Protein AF-0000000082275423 (afdb_homodimer)

pLDDT: mean 70.11, std 35.31, range [15.32, 98.94]

Solvent-accessible surface area (backbone atoms only — not comparable to full-atom values): 34880 Å² total; per-residue (Å²): 135,87,84,84,82,78,81,80,81,82,81,81,79,81,79,79,80,79,76,79,82,77,81,76,78,78,78,80,76,75,81,76,80,74,83,80,77,85,82,81,84,89,86,80,87,74,84,76,83,72,90,81,76,89,86,71,91,66,80,87,85,76,80,90,82,90,69,89,69,86,73,75,82,73,80,74,75,76,73,77,68,77,71,70,70,69,68,74,69,68,68,71,66,68,68,66,73,69,66,67,64,75,42,80,74,48,75,45,77,79,42,84,57,72,41,27,32,34,38,35,31,31,35,40,70,88,64,49,75,45,81,40,68,25,40,42,53,69,72,51,70,26,34,29,34,37,45,39,33,34,76,90,79,56,23,25,51,34,27,34,31,69,21,74,43,74,69,42,75,28,39,40,47,32,55,46,65,35,44,78,93,37,74,85,37,60,65,60,34,36,50,52,28,30,20,38,56,61,30,29,40,80,51,50,79,40,75,66,43,80,36,64,20,36,49,38,60,38,28,58,40,29,34,44,41,33,34,30,41,48,51,40,80,39,91,79,49,55,76,70,56,90,87,59,54,74,43,70,40,70,74,40,40,67,69,57,51,53,50,34,43,28,54,28,39,20,29,42,55,37,40,33,48,49,53,52,42,51,53,50,32,37,75,70,68,74,37,132,134,86,84,82,81,79,83,81,82,80,81,81,79,80,79,79,79,79,76,80,80,74,81,72,82,77,75,81,71,84,76,82,76,77,82,82,77,88,72,85,82,82,77,77,80,75,78,75,80,71,87,70,75,79,80,71,88,74,70,87,76,78,82,71,83,83,67,84,68,84,74,76,82,74,77,76,75,76,73,79,70,76,76,70,72,72,70,76,71,69,69,72,66,69,70,66,72,70,67,66,63,75,41,78,76,47,76,46,76,79,44,82,59,73,41,26,32,35,38,36,32,32,36,40,69,88,65,49,74,45,82,41,68,24,40,43,53,70,72,51,70,26,35,30,35,38,45,39,33,32,76,90,77,57,24,25,52,34,27,34,31,69,22,74,42,74,68,41,75,29,39,39,47,33,54,45,65,36,46,78,93,36,75,84,37,60,65,59,36,34,51,51,29,31,19,38,56,60,31,29,40,80,51,50,78,40,76,65,43,82,35,63,19,35,50,37,57,38,28,57,40,29,35,43,42,34,34,30,42,50,50,41,79,38,93,79,50,56,77,68,58,89,87,60,55,76,42,70,41,69,75,40,38,67,71,57,51,54,48,35,44,28,54,28,39,22,30,42,56,39,41,32,48,49,53,53,43,51,54,50,32,37,76,71,66,75,38,133

Structure (mmCIF, N/CA/C/O backbone):
data_AF-0000000082275423-model_v1
#
loop_
_entity.id
_entity.type
_entity.pdbx_description
1 polymer 'Nudix hydrolase domain-containing protein'
#
loop_
_atom_site.group_PDB
_atom_site.id
_atom_site.type_symbol
_atom_site.label_atom_id
_atom_site.label_alt_id
_atom_site.label_comp_id
_atom_site.label_asym_id
_atom_site.label_entity_id
_atom_site.label_seq_id
_atom_site.pdbx_PDB_ins_code
_atom_site.Cartn_x
_atom_site.Cartn_y
_atom_site.Cartn_z
_atom_site.occupancy
_atom_site.B_iso_or_equiv
_atom_site.auth_seq_id
_atom_site.auth_comp_id
_atom_site.auth_asym_id
_atom_site.auth_atom_id
_atom_site.pdbx_PDB_model_num
ATOM 1 N N . MET A 1 1 ? 7.969 76.375 -26.141 1 21.28 1 MET A N 1
ATOM 2 C CA . MET A 1 1 ? 9.32 76.188 -25.625 1 21.28 1 MET A CA 1
ATOM 3 C C . MET A 1 1 ? 9.328 75.125 -24.516 1 21.28 1 MET A C 1
ATOM 5 O O . MET A 1 1 ? 10.305 75 -23.781 1 21.28 1 MET A O 1
ATOM 9 N N . ALA A 1 2 ? 8.164 74.562 -24.125 1 25.41 2 ALA A N 1
ATOM 10 C CA . ALA A 1 2 ? 7.922 73.938 -22.828 1 25.41 2 ALA A CA 1
ATOM 11 C C . ALA A 1 2 ? 8.797 72.688 -22.656 1 25.41 2 ALA A C 1
ATOM 13 O O . ALA A 1 2 ? 9.047 71.938 -23.609 1 25.41 2 ALA A O 1
ATOM 14 N N . ARG A 1 3 ? 9.414 72.375 -21.406 1 22.94 3 ARG A N 1
ATOM 15 C CA . ARG A 1 3 ? 10.523 71.812 -20.672 1 22.94 3 ARG A CA 1
ATOM 16 C C . ARG A 1 3 ? 10.312 70.25 -20.5 1 22.94 3 ARG A C 1
ATOM 18 O O . ARG A 1 3 ? 9.328 69.875 -19.906 1 22.94 3 ARG A O 1
ATOM 25 N N . ASN A 1 4 ? 10.68 69.375 -21.438 1 23.02 4 ASN A N 1
ATOM 26 C CA . ASN A 1 4 ? 10.82 67.938 -21.656 1 23.02 4 ASN A CA 1
ATOM 27 C C . ASN A 1 4 ? 11.617 67.25 -20.531 1 23.02 4 ASN A C 1
ATOM 29 O O . ASN A 1 4 ? 12.852 67.312 -20.531 1 23.02 4 ASN A O 1
ATOM 33 N N . SER A 1 5 ? 11.148 67.438 -19.188 1 21.98 5 SER A N 1
ATOM 34 C CA . SER A 1 5 ? 11.859 67 -17.984 1 21.98 5 SER A CA 1
ATOM 35 C C . SER A 1 5 ? 12.148 65.5 -18 1 21.98 5 SER A C 1
ATOM 37 O O . SER A 1 5 ? 11.227 64.688 -18.078 1 21.98 5 SER A O 1
ATOM 39 N N . LEU A 1 6 ? 13.297 65 -18.562 1 24.16 6 LEU A N 1
ATOM 40 C CA . LEU A 1 6 ? 13.992 63.719 -18.781 1 24.16 6 LEU A CA 1
ATOM 41 C C . LEU A 1 6 ? 14.258 63 -17.453 1 24.16 6 LEU A C 1
ATOM 43 O O . LEU A 1 6 ? 15.047 63.469 -16.625 1 24.16 6 LEU A O 1
ATOM 47 N N . LEU A 1 7 ? 13.234 62.5 -16.672 1 23.55 7 LEU A N 1
ATOM 48 C CA . LEU A 1 7 ? 13.398 61.906 -15.336 1 23.55 7 LEU A CA 1
ATOM 49 C C . LEU A 1 7 ? 14.352 60.719 -15.383 1 23.55 7 LEU A C 1
ATOM 51 O O . LEU A 1 7 ? 14.133 59.781 -16.141 1 23.55 7 LEU A O 1
ATOM 55 N N . THR A 1 8 ? 15.711 60.875 -15.039 1 22.3 8 THR A N 1
ATOM 56 C CA . THR A 1 8 ? 16.922 60.062 -14.961 1 22.3 8 THR A CA 1
ATOM 57 C C . THR A 1 8 ? 16.766 58.938 -13.961 1 22.3 8 THR A C 1
ATOM 59 O O . THR A 1 8 ? 16.594 59.156 -12.766 1 22.3 8 THR A O 1
ATOM 62 N N . SER A 1 9 ? 15.945 57.844 -14.172 1 22.34 9 SER A N 1
ATOM 63 C CA . SER A 1 9 ? 15.672 56.719 -13.258 1 22.34 9 SER A CA 1
ATOM 64 C C . SER A 1 9 ? 16.953 56 -12.859 1 22.34 9 SER A C 1
ATOM 66 O O . SER A 1 9 ? 17.719 55.562 -13.719 1 22.34 9 SER A O 1
ATOM 68 N N . VAL A 1 10 ? 17.672 56.312 -11.656 1 21.12 10 VAL A N 1
ATOM 69 C CA . VAL A 1 10 ? 18.922 55.906 -11.016 1 21.12 10 VAL A CA 1
ATOM 70 C C . VAL A 1 10 ? 18.875 54.406 -10.711 1 21.12 10 VAL A C 1
ATOM 72 O O . VAL A 1 10 ? 18.016 53.938 -9.961 1 21.12 10 VAL A O 1
ATOM 75 N N . VAL A 1 11 ? 19.344 53.438 -11.57 1 22.75 11 VAL A N 1
ATOM 76 C CA . VAL A 1 11 ? 19.531 52 -11.531 1 22.75 11 VAL A CA 1
ATOM 77 C C . VAL A 1 11 ? 20.531 51.625 -10.445 1 22.75 11 VAL A C 1
ATOM 79 O O . VAL A 1 11 ? 21.719 51.875 -10.578 1 22.75 11 VAL A O 1
ATOM 82 N N . VAL A 1 12 ? 20.281 51.812 -9.062 1 19.97 12 VAL A N 1
ATOM 83 C CA . VAL A 1 12 ? 21.281 51.594 -8.023 1 19.97 12 VAL A CA 1
ATOM 84 C C . VAL A 1 12 ? 21.719 50.125 -8.023 1 19.97 12 VAL A C 1
ATOM 86 O O . VAL A 1 12 ? 20.891 49.25 -7.863 1 19.97 12 VAL A O 1
ATOM 89 N N . CYS A 1 13 ? 22.828 49.719 -8.68 1 20.42 13 CYS A N 1
ATOM 90 C CA . CYS A 1 13 ? 23.578 48.469 -8.836 1 20.42 13 CYS A CA 1
ATOM 91 C C . CYS A 1 13 ? 24.094 47.969 -7.484 1 20.42 13 CYS A C 1
ATOM 93 O O . CYS A 1 13 ? 25.016 48.562 -6.918 1 20.42 13 CYS A O 1
ATOM 95 N N . LEU A 1 14 ? 23.234 47.625 -6.434 1 20.11 14 LEU A N 1
ATOM 96 C CA . LEU A 1 14 ? 23.734 47.312 -5.105 1 20.11 14 LEU A CA 1
ATOM 97 C C . LEU A 1 14 ? 24.719 46.125 -5.176 1 20.11 14 LEU A C 1
ATOM 99 O O . LEU A 1 14 ? 24.359 45.062 -5.672 1 20.11 14 LEU A O 1
ATOM 103 N N . THR A 1 15 ? 26.094 46.344 -5.152 1 21.11 15 THR A N 1
ATOM 104 C CA . THR A 1 15 ? 27.312 45.531 -5.16 1 21.11 15 THR A CA 1
ATOM 105 C C . THR A 1 15 ? 27.344 44.594 -3.951 1 21.11 15 THR A C 1
ATOM 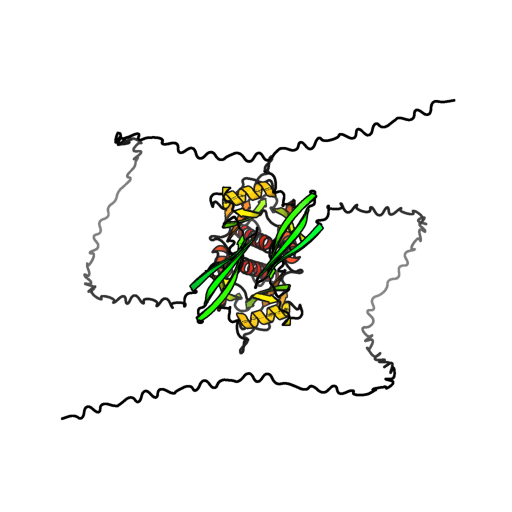107 O O . THR A 1 15 ? 27.484 45.062 -2.814 1 21.11 15 THR A O 1
ATOM 110 N N . VAL A 1 16 ? 26.438 43.594 -3.738 1 21.02 16 VAL A N 1
ATOM 111 C CA . VAL A 1 16 ? 26.453 42.781 -2.531 1 21.02 16 VAL A CA 1
ATOM 112 C C . VAL A 1 16 ? 27.812 42.094 -2.391 1 21.02 16 VAL A C 1
ATOM 114 O O . VAL A 1 16 ? 28.25 41.375 -3.289 1 21.02 16 VAL A O 1
ATOM 117 N N . LEU A 1 17 ? 28.719 42.594 -1.496 1 20.45 17 LEU A N 1
ATOM 118 C CA . LEU A 1 17 ? 30.078 42.188 -1.12 1 20.45 17 LEU A CA 1
ATOM 119 C C . LEU A 1 17 ? 30.109 40.75 -0.629 1 20.45 17 LEU A C 1
ATOM 121 O O . LEU A 1 17 ? 29.406 40.406 0.313 1 20.45 17 LEU A O 1
ATOM 125 N N . ILE A 1 18 ? 30.391 39.719 -1.414 1 22.02 18 ILE A N 1
ATOM 126 C CA . ILE A 1 18 ? 30.594 38.312 -1.221 1 22.02 18 ILE A CA 1
ATOM 127 C C . ILE A 1 18 ? 31.766 38.062 -0.282 1 22.02 18 ILE A C 1
ATOM 129 O O . ILE A 1 18 ? 32.906 38.344 -0.629 1 22.02 18 ILE A O 1
ATOM 133 N N . LEU A 1 19 ? 31.625 38.438 1.08 1 21.16 19 LEU A N 1
ATOM 134 C CA . LEU A 1 19 ? 32.781 38.281 1.955 1 21.16 19 LEU A CA 1
ATOM 135 C C . LEU A 1 19 ? 33.281 36.844 1.938 1 21.16 19 LEU A C 1
ATOM 137 O O . LEU A 1 19 ? 32.5 35.906 1.903 1 21.16 19 LEU A O 1
ATOM 141 N N . PRO A 1 20 ? 34.594 36.594 1.748 1 22.42 20 PRO A N 1
ATOM 142 C CA . PRO A 1 20 ? 35.438 35.406 1.548 1 22.42 20 PRO A CA 1
ATOM 143 C C . PRO A 1 20 ? 35.562 34.562 2.814 1 22.42 20 PRO A C 1
ATOM 145 O O . PRO A 1 20 ? 36.156 35.031 3.805 1 22.42 20 PRO A O 1
ATOM 148 N N . VAL A 1 21 ? 34.5 34.25 3.537 1 20.42 21 VAL A N 1
ATOM 149 C CA . VAL A 1 21 ? 34.75 33.75 4.883 1 20.42 21 VAL A CA 1
ATOM 150 C C . VAL A 1 21 ? 35.719 32.562 4.824 1 20.42 21 VAL A C 1
ATOM 152 O O . VAL A 1 21 ? 35.469 31.578 4.141 1 20.42 21 VAL A O 1
ATOM 155 N N . CYS A 1 22 ? 37 32.75 5.195 1 18.89 22 CYS A N 1
ATOM 156 C CA . CYS A 1 22 ? 38.219 31.984 5.32 1 18.89 22 CYS A CA 1
ATOM 157 C C . CYS A 1 22 ? 38.031 30.781 6.227 1 18.89 22 CYS A C 1
ATOM 159 O O . CYS A 1 22 ? 37.438 30.891 7.301 1 18.89 22 CYS A O 1
ATOM 161 N N . CYS A 1 23 ? 38.031 29.516 5.727 1 19.5 23 CYS A N 1
ATOM 162 C CA . CYS A 1 23 ? 37.938 28.125 6.176 1 19.5 23 CYS A CA 1
ATOM 163 C C . CYS A 1 23 ? 39 27.828 7.238 1 19.5 23 CYS A C 1
ATOM 165 O O . CYS A 1 23 ? 40.062 27.281 6.934 1 19.5 23 CYS A O 1
ATOM 167 N N . GLY A 1 24 ? 39.156 28.766 8.234 1 18.97 24 GLY A N 1
ATOM 168 C CA . GLY A 1 24 ? 40.312 28.5 9.094 1 18.97 24 GLY A CA 1
ATOM 169 C C . GLY A 1 24 ? 40.25 27.125 9.75 1 18.97 24 GLY A C 1
ATOM 170 O O . GLY A 1 24 ? 39.188 26.703 10.203 1 18.97 24 GLY A O 1
ATOM 171 N N . ILE A 1 25 ? 41.094 26.172 9.406 1 20.3 25 ILE A N 1
ATOM 172 C CA . ILE A 1 25 ? 41.5 24.812 9.734 1 20.3 25 ILE A CA 1
ATOM 173 C C . ILE A 1 25 ? 41.875 24.719 11.219 1 20.3 25 ILE A C 1
ATOM 175 O O . ILE A 1 25 ? 42.875 25.281 11.648 1 20.3 25 ILE A O 1
ATOM 179 N N . ARG A 1 26 ? 40.844 25.016 12.125 1 18.38 26 ARG A N 1
ATOM 180 C CA . ARG A 1 26 ? 41.281 25.078 13.523 1 18.38 26 ARG A CA 1
ATOM 181 C C . ARG A 1 26 ? 41.938 23.766 13.945 1 18.38 26 ARG A C 1
ATOM 183 O O . ARG A 1 26 ? 41.469 22.688 13.578 1 18.38 26 ARG A O 1
ATOM 190 N N . ARG A 1 27 ? 43.156 23.859 14.469 1 19.16 27 ARG A N 1
ATOM 191 C CA . ARG A 1 27 ? 44.188 23.031 15.07 1 19.16 27 ARG A CA 1
ATOM 192 C C . ARG A 1 27 ? 43.688 22.344 16.344 1 19.16 27 ARG A C 1
ATOM 194 O O . ARG A 1 27 ? 43.219 23.016 17.266 1 19.16 27 ARG A O 1
ATOM 201 N N . HIS A 1 28 ? 43.062 21.172 16.203 1 19.03 28 HIS A N 1
ATOM 202 C CA . HIS A 1 28 ? 42.531 20.281 17.219 1 19.03 28 HIS A CA 1
ATOM 203 C C . HIS A 1 28 ? 43.562 19.969 18.281 1 19.03 28 HIS A C 1
ATOM 205 O O . HIS A 1 28 ? 44.531 19.234 18.031 1 19.03 28 HIS A O 1
ATOM 211 N N . HIS A 1 29 ? 43.875 20.984 19.078 1 18.41 29 HIS A N 1
ATOM 212 C CA . HIS A 1 29 ? 44.875 20.703 20.109 1 18.41 29 HIS A CA 1
ATOM 213 C C . HIS A 1 29 ? 44.375 19.594 21.047 1 18.41 29 HIS A C 1
ATOM 215 O O . HIS A 1 29 ? 43.188 19.516 21.359 1 18.41 29 HIS A O 1
ATOM 221 N N . ASP A 1 30 ? 45.156 18.516 21.281 1 18.94 30 ASP A N 1
ATOM 222 C CA . ASP A 1 30 ? 45.281 17.203 21.906 1 18.94 30 ASP A CA 1
ATOM 223 C C . ASP A 1 30 ? 45.188 17.297 23.422 1 18.94 30 ASP A C 1
ATOM 225 O O . ASP A 1 30 ? 45.312 16.297 24.125 1 18.94 30 ASP A O 1
ATOM 229 N N . GLU A 1 31 ? 44.781 18.438 24.016 1 17.88 31 GLU A N 1
ATOM 230 C CA . GLU A 1 31 ? 45.375 18.453 25.359 1 17.88 31 GLU A CA 1
ATOM 231 C C . GLU A 1 31 ? 44.781 17.344 26.219 1 17.88 31 GLU A C 1
ATOM 233 O O . GLU A 1 31 ? 43.562 17.125 26.203 1 17.88 31 GLU A O 1
ATOM 238 N N . ARG A 1 32 ? 45.656 16.438 26.844 1 19.12 32 ARG A N 1
ATOM 239 C CA . ARG A 1 32 ? 45.75 15.258 27.703 1 19.12 32 ARG A CA 1
ATOM 240 C C . ARG A 1 32 ? 45.219 15.562 29.094 1 19.12 32 ARG A C 1
ATOM 242 O O . ARG A 1 32 ? 45.969 15.859 30.016 1 19.12 32 ARG A O 1
ATOM 249 N N . LYS A 1 33 ? 44.156 16.391 29.234 1 16.95 33 LYS A N 1
ATOM 250 C CA . LYS A 1 33 ? 44.125 16.766 30.641 1 16.95 33 LYS A CA 1
ATOM 251 C C . LYS A 1 33 ? 43.875 15.555 31.531 1 16.95 33 LYS A C 1
ATOM 253 O O . LYS A 1 33 ? 43.031 14.711 31.234 1 16.95 33 LYS A O 1
ATOM 258 N N . GLN A 1 34 ? 44.688 15.344 32.531 1 18.05 34 GLN A N 1
ATOM 259 C CA . GLN A 1 34 ? 45.062 14.414 33.594 1 18.05 34 GLN A CA 1
ATOM 260 C C . GLN A 1 34 ? 44 14.383 34.688 1 18.05 34 GLN A C 1
ATOM 262 O O . GLN A 1 34 ? 44.312 14.453 35.875 1 18.05 34 GLN A O 1
ATOM 267 N N . LEU A 1 35 ? 42.781 14.906 34.5 1 17.73 35 LEU A N 1
ATOM 268 C CA . LEU A 1 35 ? 42.219 15.195 35.812 1 17.73 35 LEU A CA 1
ATOM 269 C C . LEU A 1 35 ? 42.125 13.914 36.625 1 17.73 35 LEU A C 1
ATOM 271 O O . LEU A 1 35 ? 41.719 12.867 36.125 1 17.73 35 LEU A O 1
ATOM 275 N N . SER A 1 36 ? 42.469 14.086 37.938 1 17.73 36 SER A N 1
ATOM 276 C CA . SER A 1 36 ? 42.781 13.352 39.156 1 17.73 36 SER A CA 1
ATOM 277 C C . SER A 1 36 ? 41.531 12.648 39.688 1 17.73 36 SER A C 1
ATOM 279 O O . SER A 1 36 ? 40.406 12.953 39.312 1 17.73 36 SER A O 1
ATOM 281 N N . GLY A 1 37 ? 41.594 12.148 41 1 18.27 37 GLY A N 1
ATOM 282 C CA . GLY A 1 37 ? 41.406 10.961 41.812 1 18.27 37 GLY A CA 1
ATOM 283 C C . GLY A 1 37 ? 40.094 10.961 42.562 1 18.27 37 GLY A C 1
ATOM 284 O O . GLY A 1 37 ? 39.812 10.031 43.312 1 18.27 37 GLY A O 1
ATOM 285 N N . VAL A 1 38 ? 39.219 12.07 42.5 1 18.17 38 VAL A N 1
ATOM 286 C CA . VAL A 1 38 ? 38.625 12.211 43.812 1 18.17 38 VAL A CA 1
ATOM 287 C C . VAL A 1 38 ? 37.75 11 44.125 1 18.17 38 VAL A C 1
ATOM 289 O O . VAL A 1 38 ? 37.031 10.516 43.25 1 18.17 38 VAL A O 1
ATOM 292 N N . ASP A 1 39 ? 37.719 10.57 45.438 1 17.8 39 ASP A N 1
ATOM 293 C CA . ASP A 1 39 ? 37.469 9.469 46.344 1 17.8 39 ASP A CA 1
ATOM 294 C C . ASP A 1 39 ? 35.969 9.242 46.531 1 17.8 39 ASP A C 1
ATOM 296 O O . ASP A 1 39 ? 35.156 10.086 46.125 1 17.8 39 ASP A O 1
ATOM 300 N N . ASP A 1 40 ? 35.438 9.117 47.781 1 18.7 40 ASP A N 1
ATOM 301 C CA . ASP A 1 40 ? 34.969 7.938 48.531 1 18.7 40 ASP A CA 1
ATOM 302 C C . ASP A 1 40 ? 33.469 7.949 48.656 1 18.7 40 ASP A C 1
ATOM 304 O O . ASP A 1 40 ? 32.781 6.957 48.375 1 18.7 40 ASP A O 1
ATOM 308 N N . PRO A 1 41 ? 32.719 9.031 49.344 1 17.22 41 PRO A N 1
ATOM 309 C CA . PRO A 1 41 ? 32.188 8.539 50.594 1 17.22 41 PRO A CA 1
ATOM 310 C C . PRO A 1 41 ? 30.797 7.938 50.469 1 17.22 41 PRO A C 1
ATOM 312 O O . PRO A 1 41 ? 30.219 7.961 49.375 1 17.22 41 PRO A O 1
ATOM 315 N N . LEU A 1 42 ? 29.609 8.648 51.094 1 17.33 42 LEU A N 1
ATOM 316 C CA . LEU A 1 42 ? 28.859 8.258 52.281 1 17.33 42 LEU A CA 1
ATOM 317 C C . LEU A 1 42 ? 27.547 7.602 51.906 1 17.33 42 LEU A C 1
ATOM 319 O O . LEU A 1 42 ? 27.125 7.645 50.75 1 17.33 42 LEU A O 1
ATOM 323 N N . GLY A 1 43 ? 26.266 8.016 52.625 1 17.7 43 GLY A N 1
ATOM 324 C CA . GLY A 1 43 ? 25.359 7.492 53.625 1 17.7 43 GLY A CA 1
ATOM 325 C C . GLY A 1 43 ? 24.031 7.035 53.062 1 17.7 43 GLY A C 1
ATOM 326 O O . GLY A 1 43 ? 23.641 7.438 51.969 1 17.7 43 GLY A O 1
ATOM 327 N N . HIS A 1 44 ? 23.25 5.988 53.594 1 18.61 44 HIS A N 1
ATOM 328 C CA . HIS A 1 44 ? 22.266 4.926 53.531 1 18.61 44 HIS A CA 1
ATOM 329 C C . HIS A 1 44 ? 20.844 5.492 53.594 1 18.61 44 HIS A C 1
ATOM 331 O O . HIS A 1 44 ? 19.875 4.742 53.531 1 18.61 44 HIS A O 1
ATOM 337 N N . ASN A 1 45 ? 20.406 6.742 53.438 1 16.44 45 ASN A N 1
ATOM 338 C CA . ASN A 1 45 ? 19.234 6.988 54.25 1 16.44 45 ASN A CA 1
ATOM 339 C C . ASN A 1 45 ? 18 6.297 53.688 1 16.44 45 ASN A C 1
ATOM 341 O O . ASN A 1 45 ? 17.703 6.43 52.5 1 16.44 45 ASN A O 1
ATOM 345 N N . ARG A 1 46 ? 17.344 5.25 54.438 1 18.67 46 ARG A N 1
ATOM 346 C CA . ARG A 1 46 ? 16.234 4.316 54.344 1 18.67 46 ARG A CA 1
ATOM 347 C C . ARG A 1 46 ? 14.898 5.062 54.344 1 18.67 46 ARG A C 1
ATOM 349 O O . ARG A 1 46 ? 14.18 5.055 55.344 1 18.67 46 ARG A O 1
ATOM 356 N N . LEU A 1 47 ? 14.633 6.152 53.688 1 16.86 47 LEU A N 1
ATOM 357 C CA . LEU A 1 47 ? 13.438 6.773 54.25 1 16.86 47 LEU A CA 1
ATOM 358 C C . LEU A 1 47 ? 12.211 5.883 54.062 1 16.86 47 LEU A C 1
ATOM 360 O O . LEU A 1 47 ? 11.914 5.477 52.938 1 16.86 47 LEU A O 1
ATOM 364 N N . VAL A 1 48 ? 11.633 5.242 55.188 1 18.56 48 VAL A N 1
ATOM 365 C CA . VAL A 1 48 ? 10.508 4.41 55.594 1 18.56 48 VAL A CA 1
ATOM 366 C C . VAL A 1 48 ? 9.203 5.176 55.406 1 18.56 48 VAL A C 1
ATOM 368 O O . VAL A 1 48 ? 8.93 6.156 56.094 1 18.56 48 VAL A O 1
ATOM 371 N N . ILE A 1 49 ? 8.805 5.609 54.25 1 17.38 49 ILE A N 1
ATOM 372 C CA . ILE A 1 49 ? 7.621 6.453 54.406 1 17.38 49 ILE A CA 1
ATOM 373 C C . ILE A 1 49 ? 6.43 5.605 54.844 1 17.38 49 ILE A C 1
ATOM 375 O O . ILE A 1 49 ? 6.047 4.66 54.156 1 17.38 49 ILE A O 1
ATOM 379 N N . ASN A 1 50 ? 5.953 5.707 56.156 1 16.77 50 ASN A N 1
ATOM 380 C CA . ASN A 1 50 ? 4.922 5.148 57 1 16.77 50 ASN A CA 1
ATOM 381 C C . ASN A 1 50 ? 3.523 5.562 56.562 1 16.77 50 ASN A C 1
ATOM 383 O O . ASN A 1 50 ? 2.525 5.168 57.156 1 16.77 50 ASN A O 1
ATOM 387 N N . ASP A 1 51 ? 3.193 6.48 55.688 1 17.27 51 ASP A N 1
ATOM 388 C CA . ASP A 1 51 ? 2.041 7.234 56.156 1 17.27 51 ASP A CA 1
ATOM 389 C C . ASP A 1 51 ? 0.774 6.379 56.125 1 17.27 51 ASP A C 1
ATOM 391 O O . ASP A 1 51 ? 0.558 5.613 55.188 1 17.27 51 ASP A O 1
ATOM 395 N N . SER A 1 52 ? -0.143 6.516 57.219 1 16.91 52 SER A N 1
ATOM 396 C CA . SER A 1 52 ? -1.219 5.992 58.062 1 16.91 52 SER A CA 1
ATOM 397 C C . SER A 1 52 ? -2.551 6.008 57.312 1 16.91 52 SER A C 1
ATOM 399 O O . SER A 1 52 ? -3.275 5.008 57.312 1 16.91 52 SER A O 1
ATOM 401 N N . SER A 1 53 ? -3.309 7.184 57.062 1 16.8 53 SER A N 1
ATOM 402 C CA . SER A 1 53 ? -4.512 7.43 57.844 1 16.8 53 SER A CA 1
ATOM 403 C C . SER A 1 53 ? -5.758 6.918 57.125 1 16.8 53 SER A C 1
ATOM 405 O O . SER A 1 53 ? -6.789 6.676 57.75 1 16.8 53 SER A O 1
ATOM 407 N N . LEU A 1 54 ? -6.121 7.055 55.781 1 19.12 54 LEU A N 1
ATOM 408 C CA . LEU A 1 54 ? -7.465 7.621 55.719 1 19.12 54 LEU A CA 1
ATOM 409 C C . LEU A 1 54 ? -8.516 6.566 56.062 1 19.12 54 LEU A C 1
ATOM 411 O O . LEU A 1 54 ? -8.383 5.406 55.656 1 19.12 54 LEU A O 1
ATOM 415 N N . PRO A 1 55 ? -9.805 7 56.594 1 17.34 55 PRO A N 1
ATOM 416 C CA . PRO A 1 55 ? -10.867 6.488 57.469 1 17.34 55 PRO A CA 1
ATOM 417 C C . PRO A 1 55 ? -11.773 5.477 56.781 1 17.34 55 PRO A C 1
ATOM 419 O O . PRO A 1 55 ? -11.828 5.441 55.562 1 17.34 55 PRO A O 1
ATOM 422 N N . PHE A 1 56 ? -12.664 4.77 57.656 1 17.39 56 PHE A N 1
ATOM 423 C CA . PHE A 1 56 ? -13.383 3.562 58.031 1 17.39 56 PHE A CA 1
ATOM 424 C C . PHE A 1 56 ? -14.797 3.564 57.469 1 17.39 56 PHE A C 1
ATOM 426 O O . PHE A 1 56 ? -15.539 2.594 57.625 1 17.39 56 PHE A O 1
ATOM 433 N N . ILE A 1 57 ? -15.266 4.301 56.406 1 17.06 57 ILE A N 1
ATOM 434 C CA . ILE A 1 57 ? -16.688 4.48 56.656 1 17.06 57 ILE A CA 1
ATOM 435 C C . ILE A 1 57 ? -17.422 3.156 56.469 1 17.06 57 ILE A C 1
ATOM 437 O O . ILE A 1 57 ? -17.469 2.633 55.344 1 17.06 57 ILE A O 1
ATOM 441 N N . LEU A 1 58 ? -17.656 2.354 57.531 1 15.87 58 LEU A N 1
ATOM 442 C CA . LEU A 1 58 ? -18.188 1.015 57.781 1 15.87 58 LEU A CA 1
ATOM 443 C C . LEU A 1 58 ? -19.688 0.967 57.562 1 15.87 58 LEU A C 1
ATOM 445 O O . LEU A 1 58 ? -20.312 -0.075 57.75 1 15.87 58 LEU A O 1
ATOM 449 N N . SER A 1 59 ? -20.406 2.035 57.219 1 15.32 59 SER A N 1
ATOM 450 C CA . SER A 1 59 ? -21.594 1.86 58.062 1 15.32 59 SER A CA 1
ATOM 451 C C . SER A 1 59 ? -22.266 0.517 57.781 1 15.32 59 SER A C 1
ATOM 453 O O . SER A 1 59 ? -21.969 -0.141 56.781 1 15.32 59 SER A O 1
ATOM 455 N N . LYS A 1 60 ? -23.766 0.583 57.781 1 15.84 60 LYS A N 1
ATOM 456 C CA . LYS A 1 60 ? -24.766 0.111 58.75 1 15.84 60 LYS A CA 1
ATOM 457 C C . LYS A 1 60 ? -25.312 -1.253 58.344 1 15.84 60 LYS A C 1
ATOM 459 O O . LYS A 1 60 ? -25.203 -1.654 57.188 1 15.84 60 LYS A O 1
ATOM 464 N N . LEU A 1 61 ? -26.719 -1.368 58.156 1 15.91 61 LEU A N 1
ATOM 465 C CA . LEU A 1 61 ? -27.703 -2.096 58.969 1 15.91 61 LEU A CA 1
ATOM 466 C C . LEU A 1 61 ? -27.984 -3.463 58.375 1 15.91 61 LEU A C 1
ATOM 468 O O . LEU A 1 61 ? -28.156 -3.584 57.156 1 15.91 61 LEU A O 1
ATOM 472 N N . ARG A 1 62 ? -28.172 -4.512 59.188 1 16.2 62 ARG A N 1
ATOM 473 C CA . ARG A 1 62 ? -28.203 -5.957 59.406 1 16.2 62 ARG A CA 1
ATOM 474 C C . ARG A 1 62 ? -29.547 -6.539 58.969 1 16.2 62 ARG A C 1
ATOM 476 O O . ARG A 1 62 ? -29.812 -7.719 59.219 1 16.2 62 ARG A O 1
ATOM 483 N N . ALA A 1 63 ? -30.469 -5.914 58.25 1 15.92 63 ALA A N 1
ATOM 484 C CA . ALA A 1 63 ? -31.688 -6.418 58.875 1 15.92 63 ALA A CA 1
ATOM 485 C C . ALA A 1 63 ? -31.719 -7.945 58.844 1 15.92 63 ALA A C 1
ATOM 487 O O . ALA A 1 63 ? -31.031 -8.578 58.062 1 15.92 63 ALA A O 1
ATOM 488 N N . GLY A 1 64 ? -33.031 -8.539 58.938 1 16.64 64 GLY A N 1
ATOM 489 C CA . GLY A 1 64 ? -33.688 -9.508 59.781 1 16.64 64 GLY A CA 1
ATOM 490 C C . GLY A 1 64 ? -33.469 -10.945 59.344 1 16.64 64 GLY A C 1
ATOM 491 O O . GLY A 1 64 ? -32.938 -11.195 58.281 1 16.64 64 GLY A O 1
ATOM 492 N N . GLY A 1 65 ? -34.406 -11.891 59.812 1 16.31 65 GLY A N 1
ATOM 493 C CA . GLY A 1 65 ? -34.438 -13.078 60.625 1 16.31 65 GLY A CA 1
ATOM 494 C C . GLY A 1 65 ? -34.219 -14.359 59.844 1 16.31 65 GLY A C 1
ATOM 495 O O . GLY A 1 65 ? -33.219 -15.07 60.062 1 16.31 65 GLY A O 1
ATOM 496 N N . THR A 1 66 ? -35.375 -15.148 59.5 1 17.78 66 THR A N 1
ATOM 497 C CA . THR A 1 66 ? -35.656 -16.422 60.156 1 17.78 66 THR A CA 1
ATOM 498 C C . THR A 1 66 ? -35 -17.578 59.375 1 17.78 66 THR A C 1
ATOM 500 O O . THR A 1 66 ? -34.875 -17.516 58.156 1 17.78 66 THR A O 1
ATOM 503 N N . ALA A 1 67 ? -34.5 -18.625 60.094 1 18.12 67 ALA A N 1
ATOM 504 C CA . ALA A 1 67 ? -33.469 -19.688 60.125 1 18.12 67 ALA A CA 1
ATOM 505 C C . ALA A 1 67 ? -34 -20.984 59.5 1 18.12 67 ALA A C 1
ATOM 507 O O . ALA A 1 67 ? -33.281 -21.984 59.438 1 18.12 67 ALA A O 1
ATOM 508 N N . ASN A 1 68 ? -35.125 -21.141 58.844 1 19.48 68 ASN A N 1
ATOM 509 C CA . ASN A 1 68 ? -35.594 -22.5 59.094 1 19.48 68 ASN A CA 1
ATOM 510 C C . ASN A 1 68 ? -34.594 -23.547 58.562 1 19.48 68 ASN A C 1
ATOM 512 O O . ASN A 1 68 ? -34 -23.375 57.5 1 19.48 68 ASN A O 1
ATOM 516 N N . ASN A 1 69 ? -34.156 -24.641 59.438 1 18.69 69 ASN A N 1
ATOM 517 C CA . ASN A 1 69 ? -33.156 -25.656 59.688 1 18.69 69 ASN A CA 1
ATOM 518 C C . ASN A 1 69 ? -33.25 -26.812 58.688 1 18.69 69 ASN A C 1
ATOM 520 O O . ASN A 1 69 ? -32.469 -27.766 58.75 1 18.69 69 ASN A O 1
ATOM 524 N N . ASP A 1 70 ? -34.25 -27.047 57.875 1 21.38 70 ASP A N 1
ATOM 525 C CA . ASP A 1 70 ? -34.469 -28.484 57.781 1 21.38 70 ASP A CA 1
ATOM 526 C C . ASP A 1 70 ? -33.281 -29.188 57.125 1 21.38 70 ASP A C 1
ATOM 528 O O . ASP A 1 70 ? -32.688 -28.656 56.188 1 21.38 70 ASP A O 1
ATOM 532 N N . ASN A 1 71 ? -32.625 -30.172 57.875 1 20.28 71 ASN A N 1
ATOM 533 C CA . ASN A 1 71 ? -31.422 -30.969 57.906 1 20.28 71 ASN A CA 1
ATOM 534 C C . ASN A 1 71 ? -31.328 -31.922 56.719 1 20.28 71 ASN A C 1
ATOM 536 O O . ASN A 1 71 ? -31.969 -32.969 56.688 1 20.28 71 ASN A O 1
ATOM 540 N N . PRO A 1 72 ? -31.672 -31.609 55.469 1 20.86 72 PRO A N 1
ATOM 541 C CA . PRO A 1 72 ? -31.781 -32.812 54.656 1 20.86 72 PRO A CA 1
ATOM 542 C C . PRO A 1 72 ? -30.469 -33.594 54.594 1 20.86 72 PRO A C 1
ATOM 544 O O . PRO A 1 72 ? -29.391 -33.031 54.75 1 20.86 72 PRO A O 1
ATOM 547 N N . THR A 1 73 ? -30.469 -34.938 55.062 1 21.61 73 THR A N 1
ATOM 548 C CA . THR A 1 73 ? -29.453 -35.969 55.219 1 21.61 73 THR A CA 1
ATOM 549 C C . THR A 1 73 ? -28.625 -36.156 53.969 1 21.61 73 THR A C 1
ATOM 551 O O . THR A 1 73 ? -29.188 -36.375 52.875 1 21.61 73 THR A O 1
ATOM 554 N N . LEU A 1 74 ? -27.531 -35.469 53.844 1 21.53 74 LEU A N 1
ATOM 555 C CA . LEU A 1 74 ? -26.609 -35.438 52.719 1 21.53 74 LEU A CA 1
ATOM 556 C C . LEU A 1 74 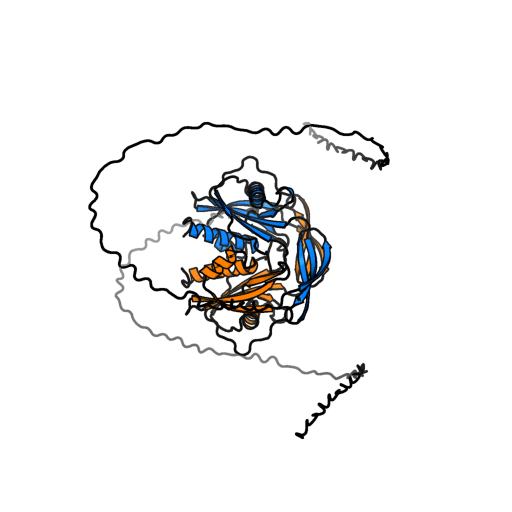? -25.906 -36.781 52.562 1 21.53 74 LEU A C 1
ATOM 558 O O . LEU A 1 74 ? -25.188 -37.219 53.438 1 21.53 74 LEU A O 1
ATOM 562 N N . VAL A 1 75 ? -26.688 -37.781 52.062 1 22.67 75 VAL A N 1
ATOM 563 C CA . VAL A 1 75 ? -26.031 -39.062 51.906 1 22.67 75 VAL A CA 1
ATOM 564 C C . VAL A 1 75 ? -24.719 -38.906 51.125 1 22.67 75 VAL A C 1
ATOM 566 O O . VAL A 1 75 ? -24.688 -38.219 50.094 1 22.67 75 VAL A O 1
ATOM 569 N N . GLU A 1 76 ? -23.547 -38.969 51.875 1 21.75 76 GLU A N 1
ATOM 570 C CA . GLU A 1 76 ? -22.141 -38.875 51.531 1 21.75 76 GLU A CA 1
ATOM 571 C C . GLU A 1 76 ? -21.734 -39.938 50.531 1 21.75 76 GLU A C 1
ATOM 573 O O . GLU A 1 76 ? -21.703 -41.125 50.875 1 21.75 76 GLU A O 1
ATOM 578 N N . THR A 1 77 ? -22.531 -40.219 49.438 1 22.42 77 THR A N 1
ATOM 579 C CA . THR A 1 77 ? -22.016 -41.375 48.719 1 22.42 77 THR A CA 1
ATOM 580 C C . THR A 1 77 ? -20.562 -41.156 48.312 1 22.42 77 THR A C 1
ATOM 582 O O . THR A 1 77 ? -20.219 -40.125 47.719 1 22.42 77 THR A O 1
ATOM 585 N N . ASP A 1 78 ? -19.578 -41.719 49.125 1 22.64 78 ASP A N 1
ATOM 586 C CA . ASP A 1 78 ? -18.125 -41.75 48.969 1 22.64 78 ASP A CA 1
ATOM 587 C C . ASP A 1 78 ? -17.719 -42.312 47.625 1 22.64 78 ASP A C 1
ATOM 589 O O . ASP A 1 78 ? -17.891 -43.5 47.344 1 22.64 78 ASP A O 1
ATOM 593 N N . VAL A 1 79 ? -18.234 -41.906 46.469 1 25.23 79 VAL A N 1
ATOM 594 C CA . VAL A 1 79 ? -17.688 -42.562 45.281 1 25.23 79 VAL A CA 1
ATOM 595 C C . VAL A 1 79 ? -16.172 -42.406 45.25 1 25.23 79 VAL A C 1
ATOM 597 O O . VAL A 1 79 ? -15.664 -41.281 45.281 1 25.23 79 VAL A O 1
ATOM 600 N N . VAL A 1 80 ? -15.43 -43.312 45.906 1 23.5 80 VAL A N 1
ATOM 601 C CA . VAL A 1 80 ? -13.977 -43.438 45.844 1 23.5 80 VAL A CA 1
ATOM 602 C C . VAL A 1 80 ? -13.523 -43.406 44.375 1 23.5 80 VAL A C 1
ATOM 604 O O . VAL A 1 80 ? -13.859 -44.312 43.594 1 23.5 80 VAL A O 1
ATOM 607 N N . VAL A 1 81 ? -13.719 -42.375 43.625 1 25.14 81 VAL A N 1
ATOM 608 C CA . VAL A 1 81 ? -13.156 -42.438 42.281 1 25.14 81 VAL A CA 1
ATOM 609 C C . VAL A 1 81 ? -11.641 -42.625 42.375 1 25.14 81 VAL A C 1
ATOM 611 O O . VAL A 1 81 ? -10.969 -41.938 43.156 1 25.14 81 VAL A O 1
ATOM 614 N N . ASP A 1 82 ? -11.234 -43.844 42.219 1 25.88 82 ASP A N 1
ATOM 615 C CA . ASP A 1 82 ? -9.812 -44.188 42.125 1 25.88 82 ASP A CA 1
ATOM 616 C C . ASP A 1 82 ? -9.102 -43.25 41.156 1 25.88 82 ASP A C 1
ATOM 618 O O . ASP A 1 82 ? -9.453 -43.188 39.969 1 25.88 82 ASP A O 1
ATOM 622 N N . PRO A 1 83 ? -8.625 -42.125 41.594 1 26.16 83 PRO A N 1
ATOM 623 C CA . PRO A 1 83 ? -8.047 -41.094 40.719 1 26.16 83 PRO A CA 1
ATOM 624 C C . PRO A 1 83 ? -6.848 -41.594 39.938 1 26.16 83 PRO A C 1
ATOM 626 O O . PRO A 1 83 ? -6.223 -40.844 39.219 1 26.16 83 PRO A O 1
ATOM 629 N N . ASN A 1 84 ? -6.465 -42.875 40.25 1 27.7 84 ASN A N 1
ATOM 630 C CA . ASN A 1 84 ? -5.121 -43.031 39.688 1 27.7 84 ASN A CA 1
ATOM 631 C C . ASN A 1 84 ? -5.129 -42.969 38.188 1 27.7 84 ASN A C 1
ATOM 633 O O . ASN A 1 84 ? -4.191 -43.469 37.531 1 27.7 84 ASN A O 1
ATOM 637 N N . ASN A 1 85 ? -6.344 -42.969 37.562 1 26.14 85 ASN A N 1
ATOM 638 C CA . ASN A 1 85 ? -6.105 -43.094 36.125 1 26.14 85 ASN A CA 1
ATOM 639 C C . ASN A 1 85 ? -5.125 -42.031 35.625 1 26.14 85 ASN A C 1
ATOM 641 O O . ASN A 1 85 ? -5.449 -40.844 35.594 1 26.14 85 ASN A O 1
ATOM 645 N N . ASN A 1 86 ? -3.854 -42.281 35.969 1 26.09 86 ASN A N 1
ATOM 646 C CA . ASN A 1 86 ? -2.795 -41.469 35.375 1 26.09 86 ASN A CA 1
ATOM 647 C C . ASN A 1 86 ? -3.037 -41.25 33.875 1 26.09 86 ASN A C 1
ATOM 649 O O . ASN A 1 86 ? -2.977 -42.219 33.094 1 26.09 86 ASN A O 1
ATOM 653 N N . ASN A 1 87 ? -4.188 -40.656 33.531 1 27.77 87 ASN A N 1
ATOM 654 C CA . ASN A 1 87 ? -4.301 -40.281 32.125 1 27.77 87 ASN A CA 1
ATOM 655 C C . ASN A 1 87 ? -2.973 -39.75 31.562 1 27.77 87 ASN A C 1
ATOM 657 O O . ASN A 1 87 ? -2.416 -38.781 32.062 1 27.77 87 ASN A O 1
ATOM 661 N N . ASN A 1 88 ? -2.158 -40.781 31.156 1 29 88 ASN A N 1
ATOM 662 C CA . ASN A 1 88 ? -1.022 -40.469 30.312 1 29 88 ASN A CA 1
ATOM 663 C C . ASN A 1 88 ? -1.365 -39.344 29.328 1 29 88 ASN A C 1
ATOM 665 O O . ASN A 1 88 ? -2.191 -39.531 28.438 1 29 88 ASN A O 1
ATOM 669 N N . ASN A 1 89 ? -1.633 -38.188 29.906 1 29.25 89 ASN A N 1
ATOM 670 C CA . ASN A 1 89 ? -1.675 -37 29.047 1 29.25 89 ASN A CA 1
ATOM 671 C C . ASN A 1 89 ? -0.544 -37 28.016 1 29.25 89 ASN A C 1
ATOM 673 O O . ASN A 1 89 ? 0.606 -36.719 28.359 1 29.25 89 ASN A O 1
ATOM 677 N N . GLU A 1 90 ? -0.5 -38.188 27.266 1 28.91 90 GLU A N 1
ATOM 678 C CA . GLU A 1 90 ? 0.303 -37.938 26.062 1 28.91 90 GLU A CA 1
ATOM 679 C C . GLU A 1 90 ? 0.049 -36.531 25.516 1 28.91 90 GLU A C 1
ATOM 681 O O . GLU A 1 90 ? -1.062 -36.219 25.078 1 28.91 90 GLU A O 1
ATOM 686 N N . THR A 1 91 ? 0.611 -35.594 26.234 1 31.16 91 THR A N 1
ATOM 687 C CA . THR A 1 91 ? 0.759 -34.312 25.562 1 31.16 91 THR A CA 1
ATOM 688 C C . THR A 1 91 ? 0.996 -34.5 24.062 1 31.16 91 THR A C 1
ATOM 690 O O . THR A 1 91 ? 1.964 -35.156 23.672 1 31.16 91 THR A O 1
ATOM 693 N N . ASN A 1 92 ? -0.041 -34.938 23.344 1 29.2 92 ASN A N 1
ATOM 694 C CA . ASN A 1 92 ? 0.072 -34.75 21.891 1 29.2 92 ASN A CA 1
ATOM 695 C C . ASN A 1 92 ? 0.947 -33.562 21.547 1 29.2 92 ASN A C 1
ATOM 697 O O . ASN A 1 92 ? 0.534 -32.406 21.719 1 29.2 92 ASN A O 1
ATOM 701 N N . SER A 1 93 ? 2.213 -33.719 21.922 1 30.94 93 SER A N 1
ATOM 702 C CA . SER A 1 93 ? 3.107 -32.812 21.25 1 30.94 93 SER A CA 1
ATOM 703 C C . SER A 1 93 ? 2.689 -32.594 19.797 1 30.94 93 SER A C 1
ATOM 705 O O . SER A 1 93 ? 2.768 -33.5 18.984 1 30.94 93 SER A O 1
ATOM 707 N N . VAL A 1 94 ? 1.554 -31.969 19.609 1 31.95 94 VAL A N 1
ATOM 708 C CA . VAL A 1 94 ? 1.435 -31.469 18.234 1 31.95 94 VAL A CA 1
ATOM 709 C C . VAL A 1 94 ? 2.822 -31.219 17.656 1 31.95 94 VAL A C 1
ATOM 711 O O . VAL A 1 94 ? 3.588 -30.406 18.203 1 31.95 94 VAL A O 1
ATOM 714 N N . SER A 1 95 ? 3.49 -32.25 17.188 1 31.95 95 SER A N 1
ATOM 715 C CA . SER A 1 95 ? 4.621 -31.984 16.297 1 31.95 95 SER A CA 1
ATOM 716 C C . SER A 1 95 ? 4.445 -30.672 15.555 1 31.95 95 SER A C 1
ATOM 718 O O . SER A 1 95 ? 3.521 -30.516 14.758 1 31.95 95 SER A O 1
ATOM 720 N N . ALA A 1 96 ? 4.688 -29.656 16.234 1 33.66 96 ALA A N 1
ATOM 721 C CA . ALA A 1 96 ? 4.852 -28.453 15.422 1 33.66 96 ALA A CA 1
ATOM 722 C C . ALA A 1 96 ? 5.422 -28.812 14.047 1 33.66 96 ALA A C 1
ATOM 724 O O . ALA A 1 96 ? 6.523 -29.344 13.945 1 33.66 96 ALA A O 1
ATOM 725 N N . VAL A 1 97 ? 4.703 -29.375 13.141 1 33.62 97 VAL A N 1
ATOM 726 C CA . VAL A 1 97 ? 5.246 -29.359 11.781 1 33.62 97 VAL A CA 1
ATOM 727 C C . VAL A 1 97 ? 6.367 -28.344 11.68 1 33.62 97 VAL A C 1
ATOM 729 O O . VAL A 1 97 ? 6.176 -27.156 12 1 33.62 97 VAL A O 1
ATOM 732 N N . ASN A 1 98 ? 7.512 -28.719 12.031 1 37.59 98 ASN A N 1
ATOM 733 C CA . ASN A 1 98 ? 8.688 -27.922 11.695 1 37.59 98 ASN A CA 1
ATOM 734 C C . ASN A 1 98 ? 8.508 -27.172 10.383 1 37.59 98 ASN A C 1
ATOM 736 O O . ASN A 1 98 ? 8.656 -27.75 9.305 1 37.59 98 ASN A O 1
ATOM 740 N N . TYR A 1 99 ? 7.383 -26.531 10.086 1 42.94 99 TYR A N 1
ATOM 741 C CA . TYR A 1 99 ? 7.469 -25.688 8.898 1 42.94 99 TYR A CA 1
ATOM 742 C C . TYR A 1 99 ? 8.914 -25.312 8.602 1 42.94 99 TYR A C 1
ATOM 744 O O . TYR A 1 99 ? 9.609 -24.766 9.461 1 42.94 99 TYR A O 1
ATOM 752 N N . GLY A 1 100 ? 9.711 -26.219 8.023 1 56.28 100 GLY A N 1
ATOM 753 C CA . GLY A 1 100 ? 11.039 -25.859 7.531 1 56.28 100 GLY A CA 1
ATOM 754 C C . GLY A 1 100 ? 11.281 -24.359 7.512 1 56.28 100 GLY A C 1
ATOM 755 O O . GLY A 1 100 ? 10.352 -23.578 7.312 1 56.28 100 GLY A O 1
ATOM 756 N N . SER A 1 101 ? 12.109 -23.766 8.367 1 79 101 SER A N 1
ATOM 757 C CA . SER A 1 101 ? 12.352 -22.359 8.719 1 79 101 SER A CA 1
ATOM 758 C C . SER A 1 101 ? 13.141 -21.641 7.629 1 79 101 SER A C 1
ATOM 760 O O . SER A 1 101 ? 13.789 -22.281 6.801 1 79 101 SER A O 1
ATOM 762 N N . PHE A 1 102 ? 12.742 -20.547 7.102 1 93.31 102 PHE A N 1
ATOM 763 C CA . PHE A 1 102 ? 13.562 -19.625 6.332 1 93.31 102 PHE A CA 1
ATOM 764 C C . PHE A 1 102 ? 14.75 -19.125 7.16 1 93.31 102 PHE A C 1
ATOM 766 O O . PHE A 1 102 ? 14.578 -18.734 8.312 1 93.31 102 PHE A O 1
ATOM 773 N N . GLU A 1 103 ? 15.969 -19.391 6.645 1 96.44 103 GLU A N 1
ATOM 774 C CA . GLU A 1 103 ? 17.141 -18.953 7.379 1 96.44 103 GLU A CA 1
ATOM 775 C C . GLU A 1 103 ? 17.844 -17.812 6.648 1 96.44 103 GLU A C 1
ATOM 777 O O . GLU A 1 103 ? 18.156 -17.922 5.457 1 96.44 103 GLU A O 1
ATOM 782 N N . ILE A 1 104 ? 18.078 -16.703 7.305 1 97.62 104 ILE A N 1
ATOM 783 C CA . ILE A 1 104 ? 18.891 -15.633 6.738 1 97.62 104 ILE A CA 1
ATOM 784 C C . ILE A 1 104 ? 20.375 -16 6.828 1 97.62 104 ILE A C 1
ATOM 786 O O . ILE A 1 104 ? 20.906 -16.172 7.926 1 97.62 104 ILE A O 1
ATOM 790 N N . LEU A 1 105 ? 21 -16.047 5.727 1 98 105 LEU A N 1
ATOM 791 C CA . LEU A 1 105 ? 22.375 -16.5 5.656 1 98 105 LEU A CA 1
ATOM 792 C C . LEU A 1 105 ? 23.328 -15.305 5.684 1 98 105 LEU A C 1
ATOM 794 O O . LEU A 1 105 ? 24.438 -15.406 6.223 1 98 105 LEU A O 1
ATOM 798 N N . ASP A 1 106 ? 22.969 -14.25 4.984 1 98.06 106 ASP A N 1
ATOM 799 C CA . ASP A 1 106 ? 23.828 -13.086 4.855 1 98.06 106 ASP A CA 1
ATOM 800 C C . ASP A 1 106 ? 23 -11.828 4.57 1 98.06 106 ASP A C 1
ATOM 802 O O . ASP A 1 106 ? 21.906 -11.906 4.02 1 98.06 106 ASP A O 1
ATOM 806 N N . GLU A 1 107 ? 23.484 -10.719 5.012 1 97.81 107 GLU A N 1
ATOM 807 C CA . GLU A 1 107 ? 22.938 -9.406 4.711 1 97.81 107 GLU A CA 1
ATOM 808 C C . GLU A 1 107 ? 24.047 -8.383 4.445 1 97.81 107 GLU A C 1
ATOM 810 O O . GLU A 1 107 ? 25 -8.289 5.211 1 97.81 107 GLU A O 1
ATOM 815 N N . THR A 1 108 ? 23.875 -7.645 3.342 1 97.75 108 THR A N 1
ATOM 816 C CA . THR A 1 108 ? 24.844 -6.617 2.979 1 97.75 108 THR A CA 1
ATOM 817 C C . THR A 1 108 ? 24.156 -5.402 2.381 1 97.75 108 THR A C 1
ATOM 819 O O . THR A 1 108 ? 23.312 -5.539 1.488 1 97.75 108 THR A O 1
ATOM 822 N N . ILE A 1 109 ? 24.5 -4.199 2.875 1 97.12 109 ILE A N 1
ATOM 823 C CA . ILE A 1 109 ? 24 -2.98 2.244 1 97.12 109 ILE A CA 1
ATOM 824 C C . ILE A 1 109 ? 24.781 -2.703 0.964 1 97.12 109 ILE A C 1
ATOM 826 O O . ILE A 1 109 ? 26 -2.502 1.006 1 97.12 109 ILE A O 1
ATOM 830 N N . VAL A 1 110 ? 24.078 -2.637 -0.16 1 97.56 110 VAL A N 1
ATOM 831 C CA . VAL A 1 110 ? 24.781 -2.506 -1.438 1 97.56 110 VAL A CA 1
ATOM 832 C C . VAL A 1 110 ? 24.531 -1.114 -2.016 1 97.56 110 VAL A C 1
ATOM 834 O O . VAL A 1 110 ? 25.188 -0.717 -2.986 1 97.56 110 VAL A O 1
ATOM 837 N N . TYR A 1 111 ? 23.641 -0.373 -1.507 1 97.25 111 TYR A N 1
ATOM 838 C CA . TYR A 1 111 ? 23.375 1.026 -1.832 1 97.25 111 TYR A CA 1
ATOM 839 C C . TYR A 1 111 ? 22.906 1.793 -0.606 1 97.25 111 TYR A C 1
ATOM 841 O O . TYR A 1 111 ? 22.078 1.292 0.164 1 97.25 111 TYR A O 1
ATOM 849 N N . SER A 1 112 ? 23.469 3.059 -0.417 1 96.06 112 SER A N 1
ATOM 850 C CA . SER A 1 112 ? 23.078 3.855 0.743 1 96.06 112 SER A CA 1
ATOM 851 C C . SER A 1 112 ? 23 5.336 0.393 1 96.06 112 SER A C 1
ATOM 853 O O . SER A 1 112 ? 23.984 6.066 0.518 1 96.06 112 SER A O 1
ATOM 855 N N . GLY A 1 113 ? 21.906 5.77 -0.117 1 94.69 113 GLY A N 1
ATOM 856 C CA . GLY A 1 113 ? 21.5 7.156 -0.248 1 94.69 113 GLY A CA 1
ATOM 857 C C . GLY A 1 113 ? 20.375 7.535 0.709 1 94.69 113 GLY A C 1
ATOM 858 O O . GLY A 1 113 ? 20.422 7.195 1.893 1 94.69 113 GLY A O 1
ATOM 859 N N . TRP A 1 114 ? 19.453 8.359 0.162 1 92.06 114 TRP A N 1
ATOM 860 C CA . TRP A 1 114 ? 18.25 8.539 0.982 1 92.06 114 TRP A CA 1
ATOM 861 C C . TRP A 1 114 ? 17.516 7.219 1.167 1 92.06 114 TRP A C 1
ATOM 863 O O . TRP A 1 114 ? 17.078 6.887 2.275 1 92.06 114 TRP A O 1
ATOM 873 N N . ARG A 1 115 ? 17.406 6.473 0.053 1 95.38 115 ARG A N 1
ATOM 874 C CA . ARG A 1 115 ? 17 5.07 0.133 1 95.38 115 ARG A CA 1
ATOM 875 C C . ARG A 1 115 ? 18.203 4.164 0.354 1 95.38 115 ARG A C 1
ATOM 877 O O . ARG A 1 115 ? 19.344 4.547 0.061 1 95.38 115 ARG A O 1
ATOM 884 N N . THR A 1 116 ? 17.906 2.988 0.857 1 96.44 116 THR A N 1
ATOM 885 C CA . THR A 1 116 ? 18.938 1.964 0.983 1 96.44 116 THR A CA 1
ATOM 886 C C . THR A 1 116 ? 18.484 0.662 0.326 1 96.44 116 THR A C 1
ATOM 888 O O . THR A 1 116 ? 17.297 0.387 0.236 1 96.44 116 THR A O 1
ATOM 891 N N . ILE A 1 117 ? 19.469 -0.109 -0.183 1 97.75 117 ILE A N 1
ATOM 892 C CA . ILE A 1 117 ? 19.234 -1.472 -0.647 1 97.75 117 ILE A CA 1
ATOM 893 C C . ILE A 1 117 ? 20.062 -2.451 0.185 1 97.75 117 ILE A C 1
ATOM 895 O O . ILE A 1 117 ? 21.297 -2.377 0.203 1 97.75 117 ILE A O 1
ATOM 899 N N . LEU A 1 118 ? 19.391 -3.264 0.896 1 97.69 118 LEU A N 1
ATOM 900 C CA . LEU A 1 118 ? 19.984 -4.391 1.616 1 97.69 118 LEU A CA 1
ATOM 901 C C . LEU A 1 118 ? 19.844 -5.68 0.813 1 97.69 118 LEU A C 1
ATOM 903 O O . LEU A 1 118 ? 18.719 -6.082 0.469 1 97.69 118 LEU A O 1
ATOM 907 N N . GLN A 1 119 ? 20.906 -6.309 0.48 1 98.12 119 GLN A N 1
ATOM 908 C CA . GLN A 1 119 ? 20.859 -7.645 -0.108 1 98.12 119 GLN A CA 1
ATOM 909 C C . GLN A 1 119 ? 20.828 -8.719 0.973 1 98.12 119 GLN A C 1
ATOM 911 O O . GLN A 1 119 ? 21.734 -8.797 1.801 1 98.12 119 GLN A O 1
ATOM 916 N N . ARG A 1 120 ? 19.812 -9.484 0.972 1 97.88 120 ARG A N 1
ATOM 917 C CA . ARG A 1 120 ? 19.625 -10.562 1.936 1 97.88 120 ARG A CA 1
ATOM 918 C C . ARG A 1 120 ? 19.594 -11.922 1.24 1 97.88 120 ARG A C 1
ATOM 920 O O . ARG A 1 120 ? 18.828 -12.125 0.294 1 97.88 120 ARG A O 1
ATOM 927 N N . LYS A 1 121 ? 20.453 -12.773 1.694 1 97.88 121 LYS A N 1
ATOM 928 C CA . LYS A 1 121 ? 20.469 -14.148 1.223 1 97.88 121 LYS A CA 1
ATOM 929 C C . LYS A 1 121 ? 19.672 -15.055 2.158 1 97.88 121 LYS A C 1
ATOM 931 O O . LYS A 1 121 ? 19.906 -15.078 3.367 1 97.88 121 LYS A O 1
ATOM 936 N N . VAL A 1 122 ? 18.719 -15.781 1.577 1 97.19 122 VAL A N 1
ATOM 937 C CA . VAL A 1 122 ? 17.844 -16.609 2.398 1 97.19 122 VAL A CA 1
ATOM 938 C C . VAL A 1 122 ? 17.875 -18.047 1.9 1 97.19 122 VAL A C 1
ATOM 940 O O . VAL A 1 122 ? 17.781 -18.297 0.697 1 97.19 122 VAL A O 1
ATOM 943 N N . GLN A 1 123 ? 18.062 -18.969 2.787 1 96.38 123 GLN A N 1
ATOM 944 C CA . GLN A 1 123 ? 17.797 -20.375 2.502 1 96.38 123 GLN A CA 1
ATOM 945 C C . GLN A 1 123 ? 16.312 -20.688 2.584 1 96.38 123 GLN A C 1
ATOM 947 O O . GLN A 1 123 ? 15.719 -20.641 3.664 1 96.38 123 GLN A O 1
ATOM 952 N N . MET A 1 124 ? 15.805 -21.078 1.459 1 94.12 124 MET A N 1
ATOM 953 C CA . MET A 1 124 ? 14.375 -21.344 1.371 1 94.12 124 MET A CA 1
ATOM 954 C C . MET A 1 124 ? 14.055 -22.75 1.88 1 94.12 124 MET A C 1
ATOM 956 O O . MET A 1 124 ? 14.961 -23.562 2.086 1 94.12 124 MET A O 1
ATOM 960 N N . ARG A 1 125 ? 12.797 -23.016 2.049 1 90.31 125 ARG A N 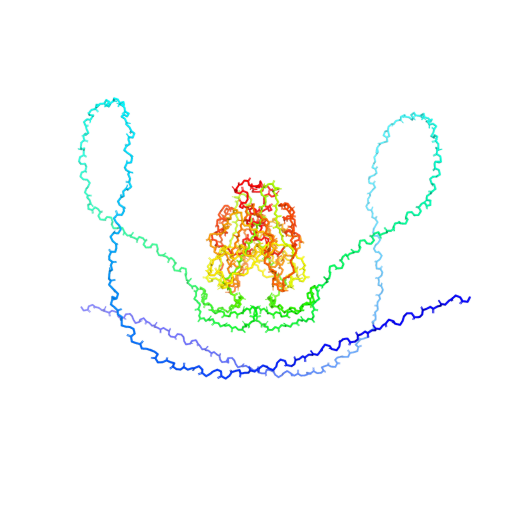1
ATOM 961 C CA . ARG A 1 125 ? 12.367 -24.312 2.566 1 90.31 125 ARG A CA 1
ATOM 962 C C . ARG A 1 125 ? 12.695 -25.438 1.583 1 90.31 125 ARG A C 1
ATOM 964 O O . ARG A 1 125 ? 12.953 -26.562 1.989 1 90.31 125 ARG A O 1
ATOM 971 N N . ASN A 1 126 ? 12.672 -25.094 0.369 1 87.94 126 ASN A N 1
ATOM 972 C CA . ASN A 1 126 ? 12.969 -26.078 -0.663 1 87.94 126 ASN A CA 1
ATOM 973 C C . ASN A 1 126 ? 14.469 -26.312 -0.803 1 87.94 126 ASN A C 1
ATOM 975 O O . ASN A 1 126 ? 14.906 -27.062 -1.676 1 87.94 126 ASN A O 1
ATOM 979 N N . GLY A 1 127 ? 15.227 -25.578 -0.017 1 90.81 127 GLY A N 1
ATOM 980 C CA . GLY A 1 127 ? 16.672 -25.781 0.016 1 90.81 127 GLY A CA 1
ATOM 981 C C . GLY A 1 127 ? 17.422 -24.781 -0.831 1 90.81 127 GLY A C 1
ATOM 982 O O . GLY A 1 127 ? 18.641 -24.625 -0.684 1 90.81 127 GLY A O 1
ATOM 983 N N . LYS A 1 128 ? 16.797 -24.125 -1.661 1 93.19 128 LYS A N 1
ATOM 984 C CA . LYS A 1 128 ? 17.453 -23.156 -2.523 1 93.19 128 LYS A CA 1
ATOM 985 C C . LYS A 1 128 ? 17.812 -21.891 -1.748 1 93.19 128 LYS A C 1
ATOM 987 O O . LYS A 1 128 ? 17.156 -21.547 -0.771 1 93.19 128 LYS A O 1
ATOM 992 N N . VAL A 1 129 ? 18.906 -21.297 -2.244 1 95.56 129 VAL A N 1
ATOM 993 C CA . VAL A 1 129 ? 19.312 -20.016 -1.684 1 95.56 129 VAL A CA 1
ATOM 994 C C . VAL A 1 129 ? 18.938 -18.891 -2.643 1 95.56 129 VAL A C 1
ATOM 996 O O . VAL A 1 129 ? 19.266 -18.938 -3.83 1 95.56 129 VAL A O 1
ATOM 999 N N . VAL A 1 130 ? 18.234 -17.953 -2.113 1 95.62 130 VAL A N 1
ATOM 1000 C CA . VAL A 1 130 ? 17.75 -16.859 -2.938 1 95.62 130 VAL A CA 1
ATOM 1001 C C . VAL A 1 130 ? 18.297 -15.531 -2.408 1 95.62 130 VAL A C 1
ATOM 1003 O O . VAL A 1 130 ? 18.328 -15.312 -1.196 1 95.62 130 VAL A O 1
ATOM 1006 N N . ASP A 1 131 ? 18.75 -14.641 -3.328 1 95.75 131 ASP A N 1
ATOM 1007 C CA . ASP A 1 131 ? 19.188 -13.281 -3.014 1 95.75 131 ASP A CA 1
ATOM 1008 C C . ASP A 1 131 ? 18.047 -12.289 -3.242 1 95.75 131 ASP A C 1
ATOM 1010 O O . ASP A 1 131 ? 17.516 -12.18 -4.352 1 95.75 131 ASP A O 1
ATOM 1014 N N . PHE A 1 132 ? 17.75 -11.539 -2.148 1 96.75 132 PHE A N 1
ATOM 1015 C CA . PHE A 1 132 ? 16.688 -10.547 -2.26 1 96.75 132 PHE A CA 1
ATOM 1016 C C . PHE A 1 132 ? 17.266 -9.133 -2.123 1 96.75 132 PHE A C 1
ATOM 1018 O O . PHE A 1 132 ? 18.141 -8.891 -1.288 1 96.75 132 PHE A O 1
ATOM 1025 N N . ASP A 1 133 ? 16.844 -8.18 -3.016 1 97.5 133 ASP A N 1
ATOM 1026 C CA . ASP A 1 133 ? 17.031 -6.746 -2.791 1 97.5 133 ASP A CA 1
ATOM 1027 C C . ASP A 1 133 ? 15.906 -6.18 -1.92 1 97.5 133 ASP A C 1
ATOM 1029 O O . ASP A 1 133 ? 14.75 -6.117 -2.346 1 97.5 133 ASP A O 1
ATOM 1033 N N . LEU A 1 134 ? 16.297 -5.762 -0.706 1 97.69 134 LEU A N 1
ATOM 1034 C CA . LEU A 1 134 ? 15.328 -5.176 0.211 1 97.69 134 LEU A CA 1
ATOM 1035 C C . LEU A 1 134 ? 15.492 -3.662 0.287 1 97.69 134 LEU A C 1
ATOM 1037 O O . LEU A 1 134 ? 16.609 -3.162 0.41 1 97.69 134 LEU A O 1
ATOM 1041 N N . VAL A 1 135 ? 14.383 -2.957 0.187 1 97.31 135 VAL A N 1
ATOM 1042 C CA . VAL A 1 135 ? 14.398 -1.501 0.112 1 97.31 135 VAL A CA 1
ATOM 1043 C C . VAL A 1 135 ? 14.125 -0.91 1.493 1 97.31 135 VAL A C 1
ATOM 1045 O O . VAL A 1 135 ? 13.164 -1.296 2.16 1 97.31 135 VAL A O 1
ATOM 1048 N N . GLY A 1 136 ? 14.945 -0.027 1.933 1 95.25 136 GLY A N 1
ATOM 1049 C CA . GLY A 1 136 ? 14.75 0.7 3.178 1 95.25 136 GLY A CA 1
ATOM 1050 C C . GLY A 1 136 ? 15.055 2.18 3.059 1 95.25 136 GLY A C 1
ATOM 1051 O O . GLY A 1 136 ? 15.109 2.723 1.953 1 95.25 136 GLY A O 1
ATOM 1052 N N . VAL A 1 137 ? 15 2.838 4.148 1 90.88 137 VAL A N 1
ATOM 1053 C CA . VAL A 1 137 ? 15.406 4.234 4.266 1 90.88 137 VAL A CA 1
ATOM 1054 C C . VAL A 1 137 ? 16.547 4.355 5.27 1 90.88 137 VAL A C 1
ATOM 1056 O O . VAL A 1 137 ? 16.672 3.537 6.18 1 90.88 137 VAL A O 1
ATOM 1059 N N . LYS A 1 138 ? 17.344 5.324 5.035 1 84.12 138 LYS A N 1
ATOM 1060 C CA . LYS A 1 138 ? 18.531 5.516 5.852 1 84.12 138 LYS A CA 1
ATOM 1061 C C . LYS A 1 138 ? 18.172 5.812 7.305 1 84.12 138 LYS A C 1
ATOM 1063 O O . LYS A 1 138 ? 18.812 5.32 8.227 1 84.12 138 LYS A O 1
ATOM 1068 N N . THR A 1 139 ? 17.141 6.645 7.449 1 77.81 139 THR A N 1
ATOM 1069 C CA . THR A 1 139 ? 16.766 7.035 8.805 1 77.81 139 THR A CA 1
ATOM 1070 C C . THR A 1 139 ? 15.273 6.793 9.031 1 77.81 139 THR A C 1
ATOM 1072 O O . THR A 1 139 ? 14.461 6.957 8.117 1 77.81 139 THR A O 1
ATOM 1075 N N . GLY A 1 140 ? 15.055 6.219 10.133 1 74.5 140 GLY A N 1
ATOM 1076 C CA . GLY A 1 140 ? 13.672 6.004 10.523 1 74.5 140 GLY A CA 1
ATOM 1077 C C . GLY A 1 140 ? 13.289 4.535 10.578 1 74.5 140 GLY A C 1
ATOM 1078 O O . GLY A 1 140 ? 13.961 3.691 9.977 1 74.5 140 GLY A O 1
ATOM 1079 N N . GLU A 1 141 ? 12.336 4.164 11.328 1 77.12 141 GLU A N 1
ATOM 1080 C CA . GLU A 1 141 ? 11.938 2.785 11.586 1 77.12 141 GLU A CA 1
ATOM 1081 C C . GLU A 1 141 ? 10.625 2.453 10.883 1 77.12 141 GLU A C 1
ATOM 1083 O O . GLU A 1 141 ? 10.227 1.286 10.812 1 77.12 141 GLU A O 1
ATOM 1088 N N . GLY A 1 142 ? 9.984 3.434 10.312 1 93.44 142 GLY A N 1
ATOM 1089 C CA . GLY A 1 142 ? 8.648 3.266 9.773 1 93.44 142 GLY A CA 1
ATOM 1090 C C . GLY A 1 142 ? 7.969 4.578 9.438 1 93.44 142 GLY A C 1
ATOM 1091 O O . GLY A 1 142 ? 8.594 5.641 9.5 1 93.44 142 GLY A O 1
ATOM 1092 N N . ALA A 1 143 ? 6.785 4.496 8.984 1 96.25 143 ALA A N 1
ATOM 1093 C CA . ALA A 1 143 ? 6.023 5.68 8.602 1 96.25 143 ALA A CA 1
ATOM 1094 C C . ALA A 1 143 ? 4.602 5.621 9.156 1 96.25 143 ALA A C 1
ATOM 1096 O O . ALA A 1 143 ? 4.098 4.543 9.477 1 96.25 143 ALA A O 1
ATOM 1097 N N . VAL A 1 144 ? 4.039 6.781 9.32 1 97.62 144 VAL A N 1
ATOM 1098 C CA . VAL A 1 144 ? 2.678 6.902 9.836 1 97.62 144 VAL A CA 1
ATOM 1099 C C . VAL A 1 144 ? 1.793 7.586 8.797 1 97.62 144 VAL A C 1
ATOM 1101 O O . VAL A 1 144 ? 2.271 8.398 8 1 97.62 144 VAL A O 1
ATOM 1104 N N . LEU A 1 145 ? 0.55 7.246 8.766 1 98.56 145 LEU A N 1
ATOM 1105 C CA . LEU A 1 145 ? -0.524 7.91 8.031 1 98.56 145 LEU A CA 1
ATOM 1106 C C . LEU A 1 145 ? -1.61 8.398 8.984 1 98.56 145 LEU A C 1
ATOM 1108 O O . LEU A 1 145 ? -1.889 7.75 10 1 98.56 145 LEU A O 1
ATOM 1112 N N . VAL A 1 146 ? -2.273 9.484 8.633 1 98.94 146 VAL A N 1
ATOM 1113 C CA . VAL A 1 146 ? -3.344 10 9.477 1 98.94 146 VAL A CA 1
ATOM 1114 C C . VAL A 1 146 ? -4.543 10.391 8.617 1 98.94 146 VAL A C 1
ATOM 1116 O O . VAL A 1 146 ? -4.418 11.203 7.699 1 98.94 146 VAL A O 1
ATOM 1119 N N . PHE A 1 147 ? -5.648 9.797 8.852 1 98.94 147 PHE A N 1
ATOM 1120 C CA . PHE A 1 147 ? -6.93 10.188 8.273 1 98.94 147 PHE A CA 1
ATOM 1121 C C . PHE A 1 147 ? -7.691 11.102 9.234 1 98.94 147 PHE A C 1
ATOM 1123 O O . PHE A 1 147 ? -8.055 10.688 10.336 1 98.94 147 PHE A O 1
ATOM 1130 N N . ALA A 1 148 ? -7.938 12.297 8.852 1 98.94 148 ALA A N 1
ATOM 1131 C CA . ALA A 1 148 ? -8.602 13.289 9.695 1 98.94 148 ALA A CA 1
ATOM 1132 C C . ALA A 1 148 ? -10.07 13.445 9.312 1 98.94 148 ALA A C 1
ATOM 1134 O O . ALA A 1 148 ? -10.383 13.805 8.18 1 98.94 148 ALA A O 1
ATOM 1135 N N . TRP A 1 149 ? -10.945 13.234 10.227 1 98.94 149 TRP A N 1
ATOM 1136 C CA . TRP A 1 149 ? -12.391 13.188 9.992 1 98.94 149 TRP A CA 1
ATOM 1137 C C . TRP A 1 149 ? -13.109 14.211 10.859 1 98.94 149 TRP A C 1
ATOM 1139 O O . TRP A 1 149 ? -12.797 14.367 12.047 1 98.94 149 TRP A O 1
ATOM 1149 N N . ASP A 1 150 ? -13.945 14.961 10.305 1 98.81 150 ASP A N 1
ATOM 1150 C CA . ASP A 1 150 ? -14.867 15.852 11.016 1 98.81 150 ASP A CA 1
ATOM 1151 C C . ASP A 1 150 ? -16.266 15.242 11.109 1 98.81 150 ASP A C 1
ATOM 1153 O O . ASP A 1 150 ? -16.984 15.172 10.109 1 98.81 150 ASP A O 1
ATOM 1157 N N . SER A 1 151 ? -16.688 14.836 12.266 1 98.38 151 SER A N 1
ATOM 1158 C CA . SER A 1 151 ? -17.953 14.133 12.453 1 98.38 151 SER A CA 1
ATOM 1159 C C . SER A 1 151 ? -19.141 15.086 12.289 1 98.38 151 SER A C 1
ATOM 1161 O O . SER A 1 151 ? -20.266 14.641 12.055 1 98.38 151 SER A O 1
ATOM 1163 N N . ARG A 1 152 ? -18.984 16.391 12.492 1 97.75 152 ARG A N 1
ATOM 1164 C CA . ARG A 1 152 ? -20.062 17.375 12.367 1 97.75 152 ARG A CA 1
ATOM 1165 C C . ARG A 1 152 ? -20.469 17.547 10.906 1 97.75 152 ARG A C 1
ATOM 1167 O O . ARG A 1 152 ? -21.656 17.594 10.602 1 97.75 152 ARG A O 1
ATOM 1174 N N . THR A 1 153 ? -19.5 17.625 10.008 1 98.12 153 THR A N 1
ATOM 1175 C CA . THR A 1 153 ? -19.781 17.844 8.594 1 98.12 153 THR A CA 1
ATOM 1176 C C . THR A 1 153 ? -19.719 16.516 7.82 1 98.12 153 THR A C 1
ATOM 1178 O O . THR A 1 153 ? -20.109 16.469 6.652 1 98.12 153 THR A O 1
ATOM 1181 N N . ARG A 1 154 ? -19.188 15.461 8.469 1 98.38 154 ARG A N 1
ATOM 1182 C CA . ARG A 1 154 ? -18.969 14.156 7.855 1 98.38 154 ARG A CA 1
ATOM 1183 C C . ARG A 1 154 ? -18.078 14.266 6.617 1 98.38 154 ARG A C 1
ATOM 1185 O O . ARG A 1 154 ? -18.438 13.773 5.547 1 98.38 154 ARG A O 1
ATOM 1192 N N . THR A 1 155 ? -17.016 14.914 6.801 1 98.81 155 THR A N 1
ATOM 1193 C CA . THR A 1 155 ? -16.031 15.109 5.75 1 98.81 155 THR A CA 1
ATOM 1194 C C . THR A 1 155 ? -14.617 14.938 6.301 1 98.81 155 THR A C 1
ATOM 1196 O O . THR A 1 155 ? -14.406 14.984 7.516 1 98.81 155 THR A O 1
ATOM 1199 N N . ALA A 1 156 ? -13.688 14.727 5.422 1 98.94 156 ALA A N 1
ATOM 1200 C CA . ALA A 1 156 ? -12.281 14.539 5.777 1 98.94 156 ALA A CA 1
ATOM 1201 C C . ALA A 1 156 ? -11.438 15.734 5.348 1 98.94 156 ALA A C 1
ATOM 1203 O O . ALA A 1 156 ? -11.828 16.484 4.445 1 98.94 156 ALA A O 1
ATOM 1204 N N . THR A 1 157 ? -10.391 15.977 6.027 1 98.88 157 THR A N 1
ATOM 1205 C CA . THR A 1 157 ? -9.289 16.812 5.566 1 98.88 157 THR A CA 1
ATOM 1206 C C . THR A 1 157 ? -8.172 15.969 4.965 1 98.88 157 THR A C 1
ATOM 1208 O O . THR A 1 157 ? -7.625 15.086 5.633 1 98.88 157 THR A O 1
ATOM 1211 N N . MET A 1 158 ? -7.859 16.188 3.742 1 98.56 158 MET A N 1
ATOM 1212 C CA . MET A 1 158 ? -6.84 15.469 2.98 1 98.56 158 MET A CA 1
ATOM 1213 C C . MET A 1 158 ? -5.77 16.438 2.473 1 98.56 158 MET A C 1
ATOM 1215 O O . MET A 1 158 ? -5.812 17.625 2.76 1 98.56 158 MET A O 1
ATOM 1219 N N . ILE A 1 159 ? -4.789 15.875 1.735 1 98.62 159 ILE A N 1
ATOM 1220 C CA . ILE A 1 159 ? -3.762 16.719 1.145 1 98.62 159 ILE A CA 1
ATOM 1221 C C . ILE A 1 159 ? -3.619 16.406 -0.342 1 98.62 159 ILE A C 1
ATOM 1223 O O . ILE A 1 159 ? -4.121 15.383 -0.814 1 98.62 159 ILE A O 1
ATOM 1227 N N . ARG A 1 160 ? -3.006 17.234 -1.051 1 97.5 160 ARG A N 1
ATOM 1228 C CA . ARG A 1 160 ? -2.502 17.062 -2.408 1 97.5 160 ARG A CA 1
ATOM 1229 C C . ARG A 1 160 ? -1.015 17.375 -2.488 1 97.5 160 ARG A C 1
ATOM 1231 O O . ARG A 1 160 ? -0.581 18.438 -2.037 1 97.5 160 ARG A O 1
ATOM 1238 N N . GLU A 1 161 ? -0.276 16.531 -3 1 96.62 161 GLU A N 1
ATOM 1239 C CA . GLU A 1 161 ? 1.177 16.656 -2.93 1 96.62 161 GLU A CA 1
ATOM 1240 C C . GLU A 1 161 ? 1.838 16.156 -4.211 1 96.62 161 GLU A C 1
ATOM 1242 O O . GLU A 1 161 ? 1.327 15.242 -4.863 1 96.62 161 GLU A O 1
ATOM 1247 N N . TYR A 1 162 ? 2.984 16.766 -4.523 1 96.44 162 TYR A N 1
ATOM 1248 C CA . TYR A 1 162 ? 3.795 16.312 -5.648 1 96.44 162 TYR A CA 1
ATOM 1249 C C . TYR A 1 162 ? 4.414 14.953 -5.363 1 96.44 162 TYR A C 1
ATOM 1251 O O . TYR A 1 162 ? 5 14.742 -4.301 1 96.44 162 TYR A O 1
ATOM 1259 N N . MET A 1 163 ? 4.23 14.016 -6.289 1 96.5 163 MET A N 1
ATOM 1260 C CA . MET A 1 163 ? 4.828 12.688 -6.246 1 96.5 163 MET A CA 1
ATOM 1261 C C . MET A 1 163 ? 5.949 12.562 -7.273 1 96.5 163 MET A C 1
ATOM 1263 O O . MET A 1 163 ? 5.691 12.398 -8.469 1 96.5 163 MET A O 1
ATOM 1267 N N . PRO A 1 164 ? 7.148 12.5 -6.848 1 96.81 164 PRO A N 1
ATOM 1268 C CA . PRO A 1 164 ? 8.266 12.562 -7.797 1 96.81 164 PRO A CA 1
ATOM 1269 C C . PRO A 1 164 ? 8.328 11.344 -8.711 1 96.81 164 PRO A C 1
ATOM 1271 O O . PRO A 1 164 ? 8.734 11.461 -9.875 1 96.81 164 PRO A O 1
ATOM 1274 N N . ALA A 1 165 ? 8.023 10.18 -8.242 1 96.56 165 ALA 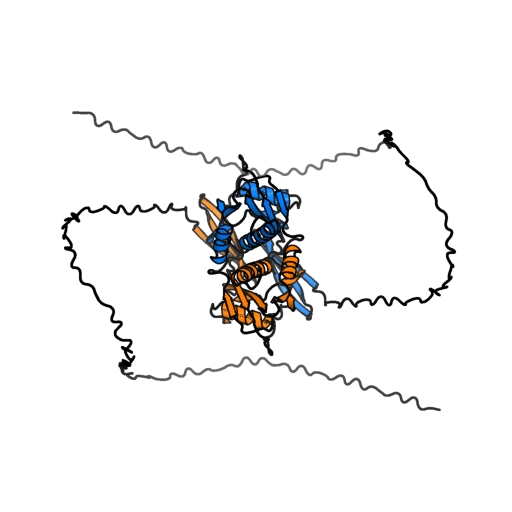A N 1
ATOM 1275 C CA . ALA A 1 165 ? 8.164 8.992 -9.078 1 96.56 165 ALA A CA 1
ATOM 1276 C C . ALA A 1 165 ? 7.184 9.016 -10.242 1 96.56 165 ALA A C 1
ATOM 1278 O O . ALA A 1 165 ? 7.562 8.758 -11.391 1 96.56 165 ALA A O 1
ATOM 1279 N N . SER A 1 166 ? 5.926 9.352 -9.945 1 95.62 166 SER A N 1
ATOM 1280 C CA . SER A 1 166 ? 4.922 9.406 -11 1 95.62 166 SER A CA 1
ATOM 1281 C C . SER A 1 166 ? 4.914 10.766 -11.695 1 95.62 166 SER A C 1
ATOM 1283 O O . SER A 1 166 ? 4.277 10.938 -12.734 1 95.62 166 SER A O 1
ATOM 1285 N N . HIS A 1 167 ? 5.617 11.68 -11.141 1 96.31 167 HIS A N 1
ATOM 1286 C CA . HIS A 1 167 ? 5.672 13.055 -11.625 1 96.31 167 HIS A CA 1
ATOM 1287 C C . HIS A 1 167 ? 4.273 13.641 -11.781 1 96.31 167 HIS A C 1
ATOM 1289 O O . HIS A 1 167 ? 3.938 14.18 -12.836 1 96.31 167 HIS A O 1
ATOM 1295 N N . ARG A 1 168 ? 3.471 13.453 -10.758 1 95.69 168 ARG A N 1
ATOM 1296 C CA . ARG A 1 168 ? 2.096 13.93 -10.672 1 95.69 168 ARG A CA 1
ATOM 1297 C C . ARG A 1 168 ? 1.826 14.562 -9.305 1 95.69 168 ARG A C 1
ATOM 1299 O O . ARG A 1 168 ? 2.541 14.289 -8.336 1 95.69 168 ARG A O 1
ATOM 1306 N N . VAL A 1 169 ? 0.871 15.484 -9.305 1 96.75 169 VAL A N 1
ATOM 1307 C CA . VAL A 1 169 ? 0.304 15.922 -8.039 1 96.75 169 VAL A CA 1
ATOM 1308 C C . VAL A 1 169 ? -0.914 15.07 -7.691 1 96.75 169 VAL A C 1
ATOM 1310 O O . VAL A 1 169 ? -1.859 14.977 -8.477 1 96.75 169 VAL A O 1
ATOM 1313 N N . MET A 1 170 ? -0.88 14.422 -6.547 1 97.62 170 MET A N 1
ATOM 1314 C CA . MET A 1 170 ? -1.907 13.438 -6.203 1 97.62 170 MET A CA 1
ATOM 1315 C C . MET A 1 170 ? -2.488 13.727 -4.82 1 97.62 170 MET A C 1
ATOM 1317 O O . MET A 1 170 ? -1.83 14.344 -3.98 1 97.62 170 MET A O 1
ATOM 1321 N N . TYR A 1 171 ? -3.688 13.25 -4.629 1 98.38 171 TYR A N 1
ATOM 1322 C CA . TYR A 1 171 ? -4.316 13.328 -3.314 1 98.38 171 TYR A CA 1
ATOM 1323 C C . TYR A 1 171 ? -3.734 12.281 -2.371 1 98.38 171 TYR A C 1
ATOM 1325 O O . TYR A 1 171 ? -3.162 11.281 -2.816 1 98.38 171 TYR A O 1
ATOM 1333 N N . GLY A 1 172 ? -3.883 12.555 -1.056 1 98.38 172 GLY A N 1
ATOM 1334 C CA . GLY A 1 172 ? -3.369 11.633 -0.059 1 98.38 172 GLY A CA 1
ATOM 1335 C C . GLY A 1 172 ? -3.736 12.016 1.36 1 98.38 172 GLY A C 1
ATOM 1336 O O . GLY A 1 172 ? -4.691 12.766 1.578 1 98.38 172 GLY A O 1
ATOM 1337 N N . LEU A 1 173 ? -3.086 11.352 2.299 1 98.81 173 LEU A N 1
ATOM 1338 C CA . LEU A 1 173 ? -3.219 11.602 3.73 1 98.81 173 LEU A CA 1
ATOM 1339 C C . LEU A 1 173 ? -1.966 12.266 4.289 1 98.81 173 LEU A C 1
ATOM 1341 O O . LEU A 1 173 ? -0.895 12.188 3.682 1 98.81 173 LEU A O 1
ATOM 1345 N N . ALA A 1 174 ? -2.176 12.977 5.406 1 98.38 174 ALA A N 1
ATOM 1346 C CA . ALA A 1 174 ? -0.959 13.336 6.129 1 98.38 174 ALA A CA 1
ATOM 1347 C C . ALA A 1 174 ? -0.129 12.102 6.465 1 98.38 174 ALA A C 1
ATOM 1349 O O . ALA A 1 174 ? -0.67 11.086 6.895 1 98.38 174 ALA A O 1
ATOM 1350 N N . ALA A 1 175 ? 1.119 12.219 6.191 1 97.56 175 ALA A N 1
ATOM 1351 C CA . ALA A 1 175 ? 1.996 11.07 6.387 1 97.56 175 ALA A CA 1
ATOM 1352 C C . ALA A 1 175 ? 3.443 11.508 6.59 1 97.56 175 ALA A C 1
ATOM 1354 O O . ALA A 1 175 ? 3.846 12.578 6.117 1 97.56 175 ALA A O 1
ATOM 1355 N N . GLY A 1 176 ? 4.246 10.602 7.227 1 94.75 176 GLY A N 1
ATOM 1356 C CA . GLY A 1 176 ? 5.668 10.875 7.371 1 94.75 176 GLY A CA 1
ATOM 1357 C C . GLY A 1 176 ? 6.422 9.773 8.086 1 94.75 176 GLY A C 1
ATOM 1358 O O . GLY A 1 176 ? 5.809 8.875 8.664 1 94.75 176 GLY A O 1
ATOM 1359 N N . LEU A 1 177 ? 7.715 9.914 8.039 1 93 177 LEU A N 1
ATOM 1360 C CA . LEU A 1 177 ? 8.586 8.938 8.68 1 93 177 LEU A CA 1
ATOM 1361 C C . LEU A 1 177 ? 8.594 9.125 10.195 1 93 177 LEU A C 1
ATOM 1363 O O . LEU A 1 177 ? 8.438 10.25 10.688 1 93 177 LEU A O 1
ATOM 1367 N N . ILE A 1 178 ? 8.688 8.023 10.844 1 94.31 178 ILE A N 1
ATOM 1368 C CA . ILE A 1 178 ? 8.984 8.07 12.273 1 94.31 178 ILE A CA 1
ATOM 1369 C C . ILE A 1 178 ? 10.469 8.359 12.484 1 94.31 178 ILE A C 1
ATOM 1371 O O . ILE A 1 178 ? 11.32 7.508 12.219 1 94.31 178 ILE A O 1
ATOM 1375 N N . GLU A 1 179 ? 10.789 9.531 12.953 1 89.94 179 GLU A N 1
ATOM 1376 C CA . GLU A 1 179 ? 12.172 9.984 13.109 1 89.94 179 GLU A CA 1
ATOM 1377 C C . GLU A 1 179 ? 12.664 9.789 14.539 1 89.94 179 GLU A C 1
ATOM 1379 O O . GLU A 1 179 ? 11.867 9.492 15.438 1 89.94 179 GLU A O 1
ATOM 1384 N N . ASP A 1 180 ? 13.898 10.047 14.719 1 87.62 180 ASP A N 1
ATOM 1385 C CA . ASP A 1 180 ? 14.516 9.883 16.031 1 87.62 180 ASP A CA 1
ATOM 1386 C C . ASP A 1 180 ? 13.852 10.789 17.062 1 87.62 180 ASP A C 1
ATOM 1388 O O . ASP A 1 180 ? 13.719 10.406 18.234 1 87.62 180 ASP A O 1
ATOM 1392 N N . LYS A 1 181 ? 13.492 11.93 16.672 1 87.31 181 LYS A N 1
ATOM 1393 C CA . LYS A 1 181 ? 12.891 12.906 17.578 1 87.31 181 LYS A CA 1
ATOM 1394 C C . LYS A 1 181 ? 11.586 12.383 18.156 1 87.31 181 LYS A C 1
ATOM 1396 O O . LYS A 1 181 ? 11.086 12.914 19.156 1 87.31 181 LYS A O 1
ATOM 1401 N N . HIS A 1 182 ? 11.055 11.32 17.672 1 91.69 182 HIS A N 1
ATOM 1402 C CA . HIS A 1 182 ? 9.773 10.805 18.141 1 91.69 182 HIS A CA 1
ATOM 1403 C C . HIS A 1 182 ? 9.961 9.688 19.156 1 91.69 182 HIS A C 1
ATOM 1405 O O . HIS A 1 182 ? 8.992 9.203 19.75 1 91.69 182 HIS A O 1
ATOM 1411 N N . GLY A 1 183 ? 11.188 9.234 19.5 1 84.31 183 GLY A N 1
ATOM 1412 C CA . GLY A 1 183 ? 11.461 8.188 20.469 1 84.31 183 GLY A CA 1
ATOM 1413 C C . GLY A 1 183 ? 10.672 6.918 20.203 1 84.31 183 GLY A C 1
ATOM 1414 O O . GLY A 1 183 ? 10.164 6.293 21.141 1 84.31 183 GLY A O 1
ATOM 1415 N N . HIS A 1 184 ? 10.281 6.445 19.156 1 83.56 184 HIS A N 1
ATOM 1416 C CA . HIS A 1 184 ? 9.547 5.258 18.719 1 83.56 184 HIS A CA 1
ATOM 1417 C C . HIS A 1 184 ? 8.055 5.41 18.984 1 83.56 184 HIS A C 1
ATOM 1419 O O . HIS A 1 184 ? 7.293 4.445 18.875 1 83.56 184 HIS A O 1
ATOM 1425 N N . ASP A 1 185 ? 7.633 6.582 19.406 1 94 185 ASP A N 1
ATOM 1426 C CA . ASP A 1 185 ? 6.223 6.891 19.625 1 94 185 ASP A CA 1
ATOM 1427 C C . ASP A 1 185 ? 5.535 7.234 18.297 1 94 185 ASP A C 1
ATOM 1429 O O . ASP A 1 185 ? 5.617 8.375 17.828 1 94 185 ASP A O 1
ATOM 1433 N N . THR A 1 186 ? 4.824 6.312 17.797 1 96.5 186 THR A N 1
ATOM 1434 C CA . THR A 1 186 ? 4.227 6.469 16.469 1 96.5 186 THR A CA 1
ATOM 1435 C C . THR A 1 186 ? 3.1 7.496 16.5 1 96.5 186 THR A C 1
ATOM 1437 O O . THR A 1 186 ? 2.865 8.195 15.523 1 96.5 186 THR A O 1
ATOM 1440 N N . GLU A 1 187 ? 2.342 7.621 17.625 1 97.88 187 GLU A N 1
ATOM 1441 C CA . GLU A 1 187 ? 1.274 8.617 17.703 1 97.88 187 GLU A CA 1
ATOM 1442 C C . GLU A 1 187 ? 1.84 10.031 17.719 1 97.88 187 GLU A C 1
ATOM 1444 O O . GLU A 1 187 ? 1.262 10.945 17.125 1 97.88 187 GLU A O 1
ATOM 1449 N N . MET A 1 188 ? 2.936 10.188 18.438 1 97.12 188 MET A N 1
ATOM 1450 C CA . MET A 1 188 ? 3.6 11.492 18.422 1 97.12 188 MET A CA 1
ATOM 1451 C C . MET A 1 188 ? 3.979 11.883 17 1 97.12 188 MET A C 1
ATOM 1453 O O . MET A 1 188 ? 3.758 13.016 16.578 1 97.12 188 MET A O 1
ATOM 1457 N N . ALA A 1 189 ? 4.582 10.938 16.281 1 96.31 189 ALA A N 1
ATOM 1458 C CA . ALA A 1 189 ? 4.918 11.188 14.875 1 96.31 189 ALA A CA 1
ATOM 1459 C C . ALA A 1 189 ? 3.678 11.57 14.07 1 96.31 189 ALA A C 1
ATOM 1461 O O . ALA A 1 189 ? 3.707 12.516 13.281 1 96.31 189 ALA A O 1
ATOM 1462 N N . ALA A 1 190 ? 2.596 10.852 14.32 1 98.19 190 ALA A N 1
ATOM 1463 C CA . ALA A 1 190 ? 1.343 11.109 13.609 1 98.19 190 ALA A CA 1
ATOM 1464 C C . ALA A 1 190 ? 0.825 12.516 13.906 1 98.19 190 ALA A C 1
ATOM 1466 O O . ALA A 1 190 ? 0.407 13.234 12.992 1 98.19 190 ALA A O 1
ATOM 1467 N N . ARG A 1 191 ? 0.867 12.898 15.133 1 98 191 ARG A N 1
ATOM 1468 C CA . ARG A 1 191 ? 0.41 14.227 15.539 1 98 191 ARG A CA 1
ATOM 1469 C C . ARG A 1 191 ? 1.267 15.32 14.906 1 98 191 ARG A C 1
ATOM 1471 O O . ARG A 1 191 ? 0.75 16.359 14.484 1 98 191 ARG A O 1
ATOM 1478 N N . HIS A 1 192 ? 2.551 15.102 14.875 1 96.56 192 HIS A N 1
ATOM 1479 C CA . HIS A 1 192 ? 3.447 16.062 14.242 1 96.56 192 HIS A CA 1
ATOM 1480 C C . HIS A 1 192 ? 3.125 16.234 12.766 1 96.56 192 HIS A C 1
ATOM 14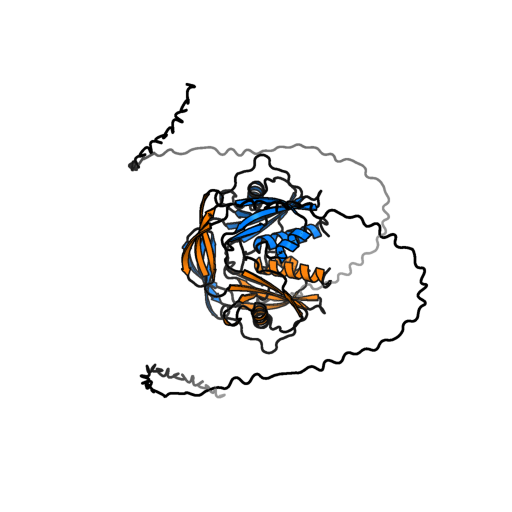82 O O . HIS A 1 192 ? 3.047 17.359 12.266 1 96.56 192 HIS A O 1
ATOM 1488 N N . GLU A 1 193 ? 2.936 15.102 12.039 1 97.12 193 GLU A N 1
ATOM 1489 C CA . GLU A 1 193 ? 2.641 15.172 10.617 1 97.12 193 GLU A CA 1
ATOM 1490 C C . GLU A 1 193 ? 1.283 15.82 10.359 1 97.12 193 GLU A C 1
ATOM 1492 O O . GLU A 1 193 ? 1.116 16.562 9.391 1 97.12 193 GLU A O 1
ATOM 1497 N N . LEU A 1 194 ? 0.301 15.531 11.219 1 98.44 194 LEU A N 1
ATOM 1498 C CA . LEU A 1 194 ? -1.01 16.156 11.094 1 98.44 194 LEU A CA 1
ATOM 1499 C C . LEU A 1 194 ? -0.901 17.672 11.219 1 98.44 194 LEU A C 1
ATOM 1501 O O . LEU A 1 194 ? -1.523 18.406 10.453 1 98.44 194 LEU A O 1
ATOM 1505 N N . GLU A 1 195 ? -0.165 18.141 12.172 1 97.81 195 GLU A N 1
ATOM 1506 C CA . GLU A 1 195 ? 0.026 19.562 12.383 1 97.81 195 GLU A CA 1
ATOM 1507 C C . GLU A 1 195 ? 0.753 20.203 11.203 1 97.81 195 GLU A C 1
ATOM 1509 O O . GLU A 1 195 ? 0.327 21.234 10.688 1 97.81 195 GLU A O 1
ATOM 1514 N N . GLU A 1 196 ? 1.767 19.609 10.727 1 96.56 196 GLU A N 1
ATOM 1515 C CA . GLU A 1 196 ? 2.59 20.172 9.656 1 96.56 196 GLU A CA 1
ATOM 1516 C C . GLU A 1 196 ? 1.837 20.188 8.328 1 96.56 196 GLU A C 1
ATOM 1518 O O . GLU A 1 196 ? 1.817 21.203 7.629 1 96.56 196 GLU A O 1
ATOM 1523 N N . GLU A 1 197 ? 1.148 19.047 8.039 1 97.62 197 GLU A N 1
ATOM 1524 C CA . GLU A 1 197 ? 0.655 18.859 6.68 1 97.62 197 GLU A CA 1
ATOM 1525 C C . GLU A 1 197 ? -0.82 19.234 6.57 1 97.62 197 GLU A C 1
ATOM 1527 O O . GLU A 1 197 ? -1.322 19.484 5.473 1 97.62 197 GLU A O 1
ATOM 1532 N N . CYS A 1 198 ? -1.562 19.281 7.703 1 98.25 198 CYS A N 1
ATOM 1533 C CA . CYS A 1 198 ? -2.99 19.578 7.645 1 98.25 198 CYS A CA 1
ATOM 1534 C C . CYS A 1 198 ? -3.342 20.766 8.531 1 98.25 198 CYS A C 1
ATOM 1536 O O . CYS A 1 198 ? -4.48 21.219 8.531 1 98.25 198 CYS A O 1
ATOM 1538 N N . HIS A 1 199 ? -2.375 21.25 9.32 1 98.19 199 HIS A N 1
ATOM 1539 C CA . HIS A 1 199 ? -2.592 22.359 10.25 1 98.19 199 HIS A CA 1
ATOM 1540 C C . HIS A 1 199 ? -3.725 22.047 11.227 1 98.19 199 HIS A C 1
ATOM 1542 O O . HIS A 1 199 ? -4.594 22.875 11.461 1 98.19 199 HIS A O 1
ATOM 1548 N N . LEU A 1 200 ? -3.721 20.828 11.727 1 98.75 200 LEU A N 1
ATOM 1549 C CA . LEU A 1 200 ? -4.719 20.375 12.688 1 98.75 200 LEU A CA 1
ATOM 1550 C C . LEU A 1 200 ? -4.051 19.797 13.93 1 98.75 200 LEU A C 1
ATOM 1552 O O . LEU A 1 200 ? -2.895 19.359 13.875 1 98.75 200 LEU A O 1
ATOM 1556 N N . LYS A 1 201 ? -4.758 19.812 15.023 1 98.44 201 LYS A N 1
ATOM 1557 C CA . LYS A 1 201 ? -4.309 19.234 16.297 1 98.44 201 LYS A CA 1
ATOM 1558 C C . LYS A 1 201 ? -5.484 18.703 17.094 1 98.44 201 LYS A C 1
ATOM 1560 O O . LYS A 1 201 ? -6.645 18.906 16.734 1 98.44 201 LYS A O 1
ATOM 1565 N N . GLY A 1 202 ? -5.148 17.922 18.156 1 98.25 202 GLY A N 1
ATOM 1566 C CA . GLY A 1 202 ? -6.18 17.422 19.062 1 98.25 202 GLY A CA 1
ATOM 1567 C C . GLY A 1 202 ? -7.043 16.344 18.438 1 98.25 202 GLY A C 1
ATOM 1568 O O . GLY A 1 202 ? -6.57 15.578 17.594 1 98.25 202 GLY A O 1
ATOM 1569 N N . GLY A 1 203 ? -8.266 16.188 19 1 98.69 203 GLY A N 1
ATOM 1570 C CA . GLY A 1 203 ? -9.219 15.188 18.516 1 98.69 203 GLY A CA 1
ATOM 1571 C C . GLY A 1 203 ? -9.094 13.852 19.234 1 98.69 203 GLY A C 1
ATOM 1572 O O . GLY A 1 203 ? -8.289 13.703 20.141 1 98.69 203 GLY A O 1
ATOM 1573 N N . ARG A 1 204 ? -9.977 12.953 18.812 1 98.81 204 ARG A N 1
ATOM 1574 C CA . ARG A 1 204 ? -9.977 11.586 19.312 1 98.81 204 ARG A CA 1
ATOM 1575 C C . ARG A 1 204 ? -9.227 10.656 18.359 1 98.81 204 ARG A C 1
ATOM 1577 O O . ARG A 1 204 ? -9.578 10.547 17.188 1 98.81 204 ARG A O 1
ATOM 1584 N N . TRP A 1 205 ? -8.242 9.953 18.906 1 98.81 205 TRP A N 1
ATOM 1585 C CA . TRP A 1 205 ? -7.312 9.203 18.062 1 98.81 205 TRP A CA 1
ATOM 1586 C C . TRP A 1 205 ? -7.594 7.707 18.156 1 98.81 205 TRP A C 1
ATOM 1588 O O . TRP A 1 205 ? -7.871 7.18 19.234 1 98.81 205 TRP A O 1
ATOM 1598 N N . PHE A 1 206 ? -7.547 7.004 17.016 1 98.69 206 PHE A N 1
ATOM 1599 C CA . PHE A 1 206 ? -7.66 5.555 16.875 1 98.69 206 PHE A CA 1
ATOM 1600 C C . PHE A 1 206 ? -6.488 4.988 16.078 1 98.69 206 PHE A C 1
ATOM 1602 O O . PHE A 1 206 ? -6.238 5.406 14.953 1 98.69 206 PHE A O 1
ATOM 1609 N N . LEU A 1 207 ? -5.703 4.125 16.656 1 98.44 207 LEU A N 1
ATOM 1610 C CA . LEU A 1 207 ? -4.773 3.297 15.891 1 98.44 207 LEU A CA 1
ATOM 1611 C C . LEU A 1 207 ? -5.52 2.203 15.133 1 98.44 207 LEU A C 1
ATOM 1613 O O . LEU A 1 207 ? -6.258 1.418 15.734 1 98.44 207 LEU A O 1
ATOM 1617 N N . LEU A 1 208 ? -5.34 2.127 13.875 1 98.19 208 LEU A N 1
ATOM 1618 C CA . LEU A 1 208 ? -6.227 1.311 13.047 1 98.19 208 LEU A CA 1
ATOM 1619 C C . LEU A 1 208 ? -5.684 -0.107 12.906 1 98.19 208 LEU A C 1
ATOM 1621 O O . LEU A 1 208 ? -6.395 -1.006 12.453 1 98.19 208 LEU A O 1
ATOM 1625 N N . THR A 1 209 ? -4.438 -0.358 13.188 1 95.38 209 THR A N 1
ATOM 1626 C CA . THR A 1 209 ? -3.846 -1.691 13.156 1 95.38 209 THR A CA 1
ATOM 1627 C C . THR A 1 209 ? -3.223 -2.039 14.5 1 95.38 209 THR A C 1
ATOM 1629 O O . THR A 1 209 ? -2.635 -1.18 15.164 1 95.38 209 THR A O 1
ATOM 1632 N N . ASN A 1 210 ? -3.291 -3.279 14.898 1 92.88 210 ASN A N 1
ATOM 1633 C CA . ASN A 1 210 ? -2.748 -3.734 16.172 1 92.88 210 ASN A CA 1
ATOM 1634 C C . ASN A 1 210 ? -1.231 -3.902 16.109 1 92.88 210 ASN A C 1
ATOM 1636 O O . ASN A 1 210 ? -0.544 -3.766 17.125 1 92.88 210 ASN A O 1
ATOM 1640 N N . GLU A 1 211 ? -0.759 -4.254 14.984 1 95 211 GLU A N 1
ATOM 1641 C CA . GLU A 1 211 ? 0.663 -4.43 14.703 1 95 211 GLU A CA 1
ATOM 1642 C C . GLU A 1 211 ? 1.087 -3.627 13.477 1 95 211 GLU A C 1
ATOM 1644 O O . GLU A 1 211 ? 0.254 -3.279 12.633 1 95 211 GLU A O 1
ATOM 1649 N N . PRO A 1 212 ? 2.396 -3.322 13.477 1 95 212 PRO A N 1
ATOM 1650 C CA . PRO A 1 212 ? 2.881 -2.664 12.258 1 95 212 PRO A CA 1
ATOM 1651 C C . PRO A 1 212 ? 2.623 -3.488 11 1 95 212 PRO A C 1
ATOM 1653 O O . PRO A 1 212 ? 2.717 -4.719 11.031 1 95 212 PRO A O 1
ATOM 1656 N N . VAL A 1 213 ? 2.307 -2.775 9.977 1 97.56 213 VAL A N 1
ATOM 1657 C CA . VAL A 1 213 ? 2.037 -3.432 8.695 1 97.56 213 VAL A CA 1
ATOM 1658 C C . VAL A 1 213 ? 3.242 -3.277 7.773 1 97.56 213 VAL A C 1
ATOM 1660 O O . VAL A 1 213 ? 3.756 -2.17 7.594 1 97.56 213 VAL A O 1
ATOM 1663 N N . ALA A 1 214 ? 3.719 -4.406 7.266 1 97 214 ALA 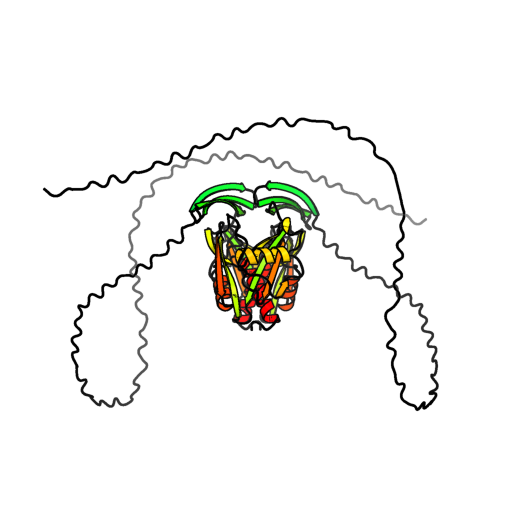A N 1
ATOM 1664 C CA . ALA A 1 214 ? 4.781 -4.336 6.27 1 97 214 ALA A CA 1
ATOM 1665 C C . ALA A 1 214 ? 4.32 -3.586 5.023 1 97 214 ALA A C 1
ATOM 1667 O O . ALA A 1 214 ? 3.232 -3.848 4.5 1 97 214 ALA A O 1
ATOM 1668 N N . MET A 1 215 ? 5.109 -2.66 4.535 1 96.75 215 MET A N 1
ATOM 1669 C CA . MET A 1 215 ? 4.707 -1.849 3.391 1 96.75 215 MET A CA 1
ATOM 1670 C C . MET A 1 215 ? 4.488 -2.717 2.158 1 96.75 215 MET A C 1
ATOM 1672 O O . MET A 1 215 ? 3.561 -2.48 1.384 1 96.75 215 MET A O 1
ATOM 1676 N N . ASP A 1 216 ? 5.418 -3.58 1.84 1 96.31 216 ASP A N 1
ATOM 1677 C CA . ASP A 1 216 ? 5.301 -4.582 0.786 1 96.31 216 ASP A CA 1
ATOM 1678 C C . ASP A 1 216 ? 6.234 -5.766 1.043 1 96.31 216 ASP A C 1
ATOM 1680 O O . ASP A 1 216 ? 6.797 -5.895 2.133 1 96.31 216 ASP A O 1
ATOM 1684 N N . LYS A 1 217 ? 6.305 -6.664 0.106 1 96.69 217 LYS A N 1
ATOM 1685 C CA . LYS A 1 217 ? 7.09 -7.887 0.239 1 96.69 217 LYS A CA 1
ATOM 1686 C C . LYS A 1 217 ? 8.57 -7.57 0.418 1 96.69 217 LYS A C 1
ATOM 1688 O O . LYS A 1 217 ? 9.289 -8.297 1.108 1 96.69 217 LYS A O 1
ATOM 1693 N N . TYR A 1 218 ? 9.039 -6.414 -0.074 1 96.81 218 TYR A N 1
ATOM 1694 C CA . TYR A 1 218 ? 10.477 -6.199 -0.209 1 96.81 218 TYR A CA 1
ATOM 1695 C C . TYR A 1 218 ? 10.914 -4.945 0.541 1 96.81 218 TYR A C 1
ATOM 1697 O O . TYR A 1 218 ? 12.094 -4.594 0.539 1 96.81 218 TYR A O 1
ATOM 1705 N N . SER A 1 219 ? 10.031 -4.258 1.146 1 96.69 219 SER A N 1
ATOM 1706 C CA . SER A 1 219 ? 10.359 -3.053 1.899 1 96.69 219 SER A CA 1
ATOM 1707 C C . SER A 1 219 ? 10.523 -3.355 3.387 1 96.69 219 SER A C 1
ATOM 1709 O O . SER A 1 219 ? 9.711 -4.074 3.971 1 96.69 219 SER A O 1
ATOM 1711 N N . THR A 1 220 ? 11.508 -2.756 3.998 1 95.56 220 THR A N 1
ATOM 1712 C CA . THR A 1 220 ? 11.711 -2.928 5.43 1 95.56 220 THR A CA 1
ATOM 1713 C C . THR A 1 220 ? 10.898 -1.903 6.223 1 95.56 220 THR A C 1
ATOM 1715 O O . THR A 1 220 ? 10.93 -1.901 7.453 1 95.56 220 THR A O 1
ATOM 1718 N N . THR A 1 221 ? 10.156 -1.108 5.562 1 95.69 221 THR A N 1
ATOM 1719 C CA . THR A 1 221 ? 9.391 -0.038 6.191 1 95.69 221 THR A CA 1
ATOM 1720 C C . THR A 1 221 ? 8.133 -0.591 6.859 1 95.69 221 THR A C 1
ATOM 1722 O O . THR A 1 221 ? 7.363 -1.32 6.234 1 95.69 221 THR A O 1
ATOM 1725 N N . LYS A 1 222 ? 7.957 -0.223 8.117 1 95.56 222 LYS A N 1
ATOM 1726 C CA . LYS A 1 222 ? 6.75 -0.55 8.875 1 95.56 222 LYS A CA 1
ATOM 1727 C C . LYS A 1 222 ? 5.75 0.602 8.836 1 95.56 222 LYS A C 1
ATOM 1729 O O . LYS A 1 222 ? 6.129 1.764 9.008 1 95.56 222 LYS A O 1
ATOM 1734 N N . MET A 1 223 ? 4.527 0.265 8.648 1 97.38 223 MET A N 1
ATOM 1735 C CA . MET A 1 223 ? 3.494 1.28 8.461 1 97.38 223 MET A CA 1
ATOM 1736 C C . MET A 1 223 ? 2.504 1.277 9.617 1 97.38 223 MET A C 1
ATOM 1738 O O . MET A 1 223 ? 2.115 0.214 10.109 1 97.38 223 MET A O 1
ATOM 1742 N N . TYR A 1 224 ? 2.105 2.445 10.016 1 97.44 224 TYR A N 1
ATOM 1743 C CA . TYR A 1 224 ? 1.064 2.678 11.008 1 97.44 224 TYR A CA 1
ATOM 1744 C C . TYR A 1 224 ? 0.019 3.654 10.484 1 97.44 224 TYR A C 1
ATOM 1746 O O . TYR A 1 224 ? 0.357 4.645 9.836 1 97.44 224 TYR A O 1
ATOM 1754 N N . CYS A 1 225 ? -1.199 3.365 10.773 1 98.56 225 CYS A N 1
ATOM 1755 C CA . CYS A 1 225 ? -2.266 4.23 10.289 1 98.56 225 CYS A CA 1
ATOM 1756 C C . CYS A 1 225 ? -3.184 4.664 11.422 1 98.56 225 CYS A C 1
ATOM 1758 O O . CYS A 1 225 ? -3.59 3.84 12.242 1 98.56 225 CYS A O 1
ATOM 1760 N N . TYR A 1 226 ? -3.504 5.945 11.453 1 98.88 226 TYR A N 1
ATOM 1761 C CA . TYR A 1 226 ? -4.359 6.516 12.492 1 98.88 226 TYR A CA 1
ATOM 1762 C C . TYR A 1 226 ? -5.594 7.172 11.875 1 98.88 226 TYR A C 1
ATOM 1764 O O . TYR A 1 226 ? -5.535 7.695 10.766 1 98.88 226 TYR A O 1
ATOM 1772 N N . LEU A 1 227 ? -6.637 7.098 12.57 1 98.94 227 LEU A N 1
ATOM 1773 C CA . LEU A 1 227 ? -7.82 7.934 12.406 1 98.94 227 LEU A CA 1
ATOM 1774 C C . LEU A 1 227 ? -7.934 8.953 13.539 1 98.94 227 LEU A C 1
ATOM 1776 O O . LEU A 1 227 ? -7.789 8.602 14.711 1 98.94 227 LEU A O 1
ATOM 1780 N N . VAL A 1 228 ? -8.102 10.172 13.188 1 98.94 228 VAL A N 1
ATOM 1781 C CA . VAL A 1 228 ? -8.398 11.18 14.203 1 98.94 228 VAL A CA 1
ATOM 1782 C C . VAL A 1 228 ? -9.758 11.805 13.914 1 98.94 228 VAL A C 1
ATOM 1784 O O . VAL A 1 228 ? -10.039 12.203 12.781 1 98.94 228 VAL A O 1
ATOM 1787 N N . ILE A 1 229 ? -10.625 11.883 14.875 1 98.94 229 ILE A N 1
ATOM 1788 C CA . ILE A 1 229 ? -11.977 12.43 14.727 1 98.94 229 ILE A CA 1
ATOM 1789 C C . ILE A 1 229 ? -12.062 13.773 15.445 1 98.94 229 ILE A C 1
ATOM 1791 O O . ILE A 1 229 ? -11.711 13.883 16.625 1 98.94 229 ILE A O 1
ATOM 1795 N N . ASP A 1 230 ? -12.477 14.758 14.781 1 98.88 230 ASP A N 1
ATOM 1796 C CA . ASP A 1 230 ? -12.797 16.109 15.25 1 98.88 230 ASP A CA 1
ATOM 1797 C C . ASP A 1 230 ? -11.547 16.812 15.758 1 98.88 230 ASP A C 1
ATOM 1799 O O . ASP A 1 230 ? -11.547 17.359 16.875 1 98.88 230 ASP A O 1
ATOM 1803 N N . PRO A 1 231 ? -10.484 16.781 14.961 1 98.81 231 PRO A N 1
ATOM 1804 C CA . PRO A 1 231 ? -9.367 17.672 15.289 1 98.81 231 PRO A CA 1
ATOM 1805 C C . PRO A 1 231 ? -9.727 19.141 15.133 1 98.81 231 PRO A C 1
ATOM 1807 O O . PRO A 1 231 ? -10.742 19.469 14.516 1 98.81 231 PRO A O 1
ATOM 1810 N N . GLU A 1 232 ? -8.883 19.953 15.688 1 98.19 232 GLU A N 1
ATOM 1811 C CA . GLU A 1 232 ? -9.109 21.406 15.633 1 98.19 232 GLU A CA 1
ATOM 1812 C C . GLU A 1 232 ? -7.973 22.109 14.898 1 98.19 232 GLU A C 1
ATOM 1814 O O . GLU A 1 232 ? -6.852 21.594 14.828 1 98.19 232 GLU A O 1
ATOM 1819 N N . PRO A 1 233 ? -8.258 23.266 14.352 1 97.56 233 PRO A N 1
ATOM 1820 C CA . PRO A 1 233 ? -7.207 24 13.648 1 97.56 233 PRO A CA 1
ATOM 1821 C C . PRO A 1 233 ? -6.047 24.375 14.562 1 97.56 233 PRO A C 1
ATOM 1823 O O . PRO A 1 233 ? -6.262 24.734 15.727 1 97.56 233 PRO A O 1
ATOM 1826 N N . GLU A 1 234 ? -4.918 24.203 14.062 1 96.12 234 GLU A N 1
ATOM 1827 C CA . GLU A 1 234 ? -3.713 24.734 14.695 1 96.12 234 GLU A CA 1
ATOM 1828 C C . GLU A 1 234 ? -3.322 26.078 14.086 1 96.12 234 GLU A C 1
ATOM 1830 O O . GLU A 1 234 ? -2.959 26.141 12.906 1 96.12 234 GLU A O 1
ATOM 1835 N N . GLU A 1 235 ? -3.273 27.141 14.82 1 91.94 235 GLU A N 1
ATOM 1836 C CA . GLU A 1 235 ? -3.092 28.5 14.336 1 91.94 235 GLU A CA 1
ATOM 1837 C C . GLU A 1 235 ? -1.641 28.766 13.945 1 91.94 235 GLU A C 1
ATOM 1839 O O . GLU A 1 235 ? -1.369 29.562 13.047 1 91.94 235 GLU A O 1
ATOM 1844 N N . ASN A 1 236 ? -0.716 28.156 14.57 1 92.44 236 ASN A N 1
ATOM 1845 C CA . ASN A 1 236 ? 0.706 28.328 14.289 1 92.44 236 ASN A CA 1
ATOM 1846 C C . ASN A 1 236 ? 1.378 26.984 13.969 1 92.44 236 ASN A C 1
ATOM 1848 O O . ASN A 1 236 ? 2.242 26.531 14.727 1 92.44 236 ASN A O 1
ATOM 1852 N N . PRO A 1 237 ? 1.021 26.531 12.836 1 88.69 237 PRO A N 1
ATOM 1853 C CA . PRO A 1 237 ? 1.55 25.203 12.516 1 88.69 237 PRO A CA 1
ATOM 1854 C C . PRO A 1 237 ? 3.045 25.219 12.203 1 88.69 237 PRO A C 1
ATOM 1856 O O . PRO A 1 237 ? 3.572 26.234 11.75 1 88.69 237 PRO A O 1
ATOM 1859 N N . LYS A 1 238 ? 3.695 24.141 12.469 1 87.81 238 LYS A N 1
ATOM 1860 C CA . LYS A 1 238 ? 5.09 23.953 12.07 1 87.81 238 LYS A CA 1
ATOM 1861 C C . LYS A 1 238 ? 5.238 24 10.555 1 87.81 238 LYS A C 1
ATOM 1863 O O . LYS A 1 238 ? 4.332 23.594 9.828 1 87.81 238 LYS A O 1
ATOM 1868 N N . PRO A 1 239 ? 6.375 24.375 10.109 1 85.88 239 PRO A N 1
ATOM 1869 C CA . PRO A 1 239 ? 6.598 24.469 8.664 1 85.88 239 PRO A CA 1
ATOM 1870 C C . PRO A 1 239 ? 6.809 23.094 8.016 1 85.88 239 PRO A C 1
ATOM 1872 O O . PRO A 1 239 ? 7.215 22.141 8.695 1 85.88 239 PRO A O 1
ATOM 1875 N N . LEU A 1 240 ? 6.535 23.094 6.73 1 83.88 240 LEU A N 1
ATOM 1876 C CA . LEU A 1 240 ? 6.805 21.922 5.91 1 83.88 240 LEU A CA 1
ATOM 1877 C C . LEU A 1 240 ? 8.305 21.766 5.66 1 83.88 240 LEU A C 1
ATOM 1879 O O . LEU A 1 240 ? 9.055 22.734 5.734 1 83.88 240 LEU A O 1
ATOM 1883 N N . ASP A 1 241 ? 8.641 20.531 5.352 1 81 241 ASP A N 1
ATOM 1884 C CA . ASP A 1 241 ? 9.992 20.312 4.848 1 81 241 ASP A CA 1
ATOM 1885 C C . ASP A 1 241 ? 10.172 20.938 3.465 1 81 241 ASP A C 1
ATOM 1887 O O . ASP A 1 241 ? 9.203 21.094 2.719 1 81 241 ASP A O 1
ATOM 1891 N N . GLU A 1 242 ? 11.406 21.266 3.16 1 77.5 242 GLU A N 1
ATOM 1892 C CA . GLU A 1 242 ? 11.727 21.953 1.916 1 77.5 242 GLU A CA 1
ATOM 1893 C C . GLU A 1 242 ? 11.336 21.109 0.702 1 77.5 242 GLU A C 1
ATOM 1895 O O . GLU A 1 242 ? 11.023 21.656 -0.361 1 77.5 242 GLU A O 1
ATOM 1900 N N . GLU A 1 243 ? 11.336 19.859 0.883 1 81.88 243 GLU A N 1
ATOM 1901 C CA . GLU A 1 243 ? 11.07 18.969 -0.243 1 81.88 243 GLU A CA 1
ATOM 1902 C C . GLU A 1 243 ? 9.578 18.75 -0.437 1 81.88 243 GLU A C 1
ATOM 1904 O O . GLU A 1 243 ? 9.156 18.156 -1.427 1 81.88 243 GLU A O 1
ATOM 1909 N N . GLU A 1 244 ? 8.805 19.297 0.463 1 85.88 244 GLU A N 1
ATOM 1910 C CA . GLU A 1 244 ? 7.375 19.031 0.414 1 85.88 244 GLU A CA 1
ATOM 1911 C C . GLU A 1 244 ? 6.625 20.188 -0.266 1 85.88 244 GLU A C 1
ATOM 1913 O O . GLU A 1 244 ? 6.914 21.359 -0.019 1 85.88 244 GLU A O 1
ATOM 1918 N N . ASP A 1 245 ? 5.816 19.875 -1.194 1 90.75 245 ASP A N 1
ATOM 1919 C CA . ASP A 1 245 ? 4.809 20.719 -1.827 1 90.75 245 ASP A CA 1
ATOM 1920 C C . ASP A 1 245 ? 3.404 20.156 -1.61 1 90.75 245 ASP A C 1
ATOM 1922 O O . ASP A 1 245 ? 2.963 19.266 -2.344 1 90.75 245 ASP A O 1
ATOM 1926 N N . ILE A 1 246 ? 2.811 20.656 -0.527 1 95.06 246 ILE A N 1
ATOM 1927 C CA . ILE A 1 246 ? 1.563 20.062 -0.066 1 95.06 246 ILE A CA 1
ATOM 1928 C C . ILE A 1 246 ? 0.469 21.125 -0.015 1 95.06 246 ILE A C 1
ATOM 1930 O O . ILE A 1 246 ? 0.698 22.234 0.465 1 95.06 246 ILE A O 1
ATOM 1934 N N . GLU A 1 247 ? -0.619 20.844 -0.585 1 96.12 247 GLU A N 1
ATOM 1935 C CA . GLU A 1 247 ? -1.849 21.625 -0.455 1 96.12 247 GLU A CA 1
ATOM 1936 C C . GLU A 1 247 ? -2.861 20.906 0.434 1 96.12 247 GLU A C 1
ATOM 1938 O O . GLU A 1 247 ? -3.043 19.688 0.322 1 96.12 247 GLU A O 1
ATOM 1943 N N . ILE A 1 248 ? -3.496 21.656 1.3 1 98 248 ILE A N 1
ATOM 1944 C CA . ILE A 1 248 ? -4.523 21.094 2.17 1 98 248 ILE A CA 1
ATOM 1945 C C . ILE A 1 248 ? -5.871 21.109 1.454 1 98 248 ILE A C 1
ATOM 1947 O O . ILE A 1 248 ? -6.262 22.125 0.875 1 98 248 ILE A O 1
ATOM 1951 N N . VAL A 1 249 ? -6.59 20 1.464 1 98.56 249 VAL A N 1
ATOM 1952 C CA . VAL A 1 249 ? -7.91 19.875 0.858 1 98.56 249 VAL A CA 1
ATOM 1953 C C . VAL A 1 249 ? -8.938 19.516 1.931 1 98.56 249 VAL A C 1
ATOM 1955 O O . VAL A 1 249 ? -8.922 18.406 2.465 1 98.56 249 VAL A O 1
ATOM 1958 N N . THR A 1 250 ? -9.844 20.391 2.254 1 98.31 250 THR A N 1
ATOM 1959 C CA . THR A 1 250 ? -10.812 20.188 3.326 1 98.31 250 THR A CA 1
ATOM 1960 C C . THR A 1 250 ? -12.188 19.875 2.76 1 98.31 250 THR A C 1
ATOM 1962 O O . THR A 1 250 ? -12.422 20.031 1.559 1 98.31 250 THR A O 1
ATOM 1965 N N . GLY A 1 251 ? -13.039 19.328 3.568 1 98.5 251 GLY A N 1
ATOM 1966 C CA . GLY A 1 251 ? -14.43 19.125 3.195 1 98.5 251 GLY A CA 1
ATOM 1967 C C . GLY A 1 251 ? -14.625 18 2.205 1 98.5 251 GLY A C 1
ATOM 1968 O O . GLY A 1 251 ? -15.547 18.031 1.384 1 98.5 251 GLY A O 1
ATOM 1969 N N . VAL A 1 252 ? -13.797 17.016 2.227 1 98.81 252 VAL A N 1
ATOM 1970 C CA . VAL A 1 252 ? -13.836 15.93 1.243 1 98.81 252 VAL A CA 1
ATOM 1971 C C . VAL A 1 252 ? -14.773 14.828 1.726 1 98.81 252 VAL A C 1
ATOM 1973 O O . VAL A 1 252 ? -14.594 14.281 2.818 1 98.81 252 VAL A O 1
ATOM 1976 N N . THR A 1 253 ? -15.75 14.438 0.911 1 98.75 253 THR A N 1
ATOM 1977 C CA . THR A 1 253 ? -16.688 13.375 1.274 1 98.75 253 THR A CA 1
ATOM 1978 C C . THR A 1 253 ? -16.078 12.008 0.98 1 98.75 253 THR A C 1
ATOM 1980 O O . THR A 1 253 ? -15.156 11.891 0.174 1 98.75 253 THR A O 1
ATOM 1983 N N . ILE A 1 254 ? -16.594 10.969 1.647 1 98.31 254 ILE A N 1
ATOM 1984 C CA . ILE A 1 254 ? -16.094 9.617 1.431 1 98.31 254 ILE A CA 1
ATOM 1985 C C . ILE A 1 254 ? -16.344 9.203 -0.02 1 98.31 254 ILE A C 1
ATOM 1987 O O . ILE A 1 254 ? -15.453 8.633 -0.663 1 98.31 254 ILE A O 1
ATOM 1991 N N . PRO A 1 255 ? -17.5 9.531 -0.685 1 98 255 PRO A N 1
ATOM 1992 C CA . PRO A 1 255 ? -17.672 9.203 -2.102 1 98 255 PRO A CA 1
ATOM 1993 C C . PRO A 1 255 ? -16.609 9.852 -2.99 1 98 255 PRO A C 1
ATOM 1995 O O . PRO A 1 255 ? -16.141 9.234 -3.947 1 98 255 PRO A O 1
ATOM 1998 N N . GLU A 1 256 ? -16.234 11.062 -2.715 1 98.56 256 GLU A N 1
ATOM 1999 C CA . GLU A 1 256 ? -15.18 11.719 -3.469 1 98.56 256 GLU A CA 1
ATOM 2000 C C . GLU A 1 256 ? -13.852 10.992 -3.303 1 98.56 256 GLU A C 1
ATOM 2002 O O . GLU A 1 256 ? -13.109 10.805 -4.273 1 98.56 256 GLU A O 1
ATOM 2007 N N . ILE A 1 257 ? -13.555 10.562 -2.057 1 98.62 257 ILE A N 1
ATOM 2008 C CA . ILE A 1 257 ? -12.32 9.828 -1.775 1 98.62 257 ILE A CA 1
ATOM 2009 C C . ILE A 1 257 ? -12.297 8.539 -2.586 1 98.62 257 ILE A C 1
ATOM 2011 O O . ILE A 1 257 ? -11.297 8.219 -3.23 1 98.62 257 ILE A O 1
ATOM 2015 N N . LEU A 1 258 ? -13.383 7.828 -2.557 1 97.56 258 LEU A N 1
ATOM 2016 C CA . LEU A 1 258 ? -13.461 6.562 -3.279 1 97.56 258 LEU A CA 1
ATOM 2017 C C . LEU A 1 258 ? -13.297 6.785 -4.781 1 97.56 258 LEU A C 1
ATOM 2019 O O . LEU A 1 258 ? -12.695 5.965 -5.473 1 97.56 258 LEU A O 1
ATOM 2023 N N . GLN A 1 259 ? -13.797 7.883 -5.297 1 97.5 259 GLN A N 1
ATOM 2024 C CA . GLN A 1 259 ? -13.625 8.219 -6.707 1 97.5 259 GLN A CA 1
ATOM 2025 C C . GLN A 1 259 ? -12.156 8.5 -7.023 1 97.5 259 GLN A C 1
ATOM 2027 O O . GLN A 1 259 ? -11.641 8.055 -8.055 1 97.5 259 GLN A O 1
ATOM 2032 N N . TRP A 1 260 ? -11.469 9.25 -6.172 1 98.06 260 TRP A N 1
ATOM 2033 C CA . TRP A 1 260 ? -10.055 9.523 -6.363 1 98.06 260 TRP A CA 1
ATOM 2034 C C . TRP A 1 260 ? -9.25 8.234 -6.402 1 98.06 260 TRP A C 1
ATOM 2036 O O . TRP A 1 260 ? -8.328 8.086 -7.215 1 98.06 260 TRP A O 1
ATOM 2046 N N . LEU A 1 261 ? -9.617 7.285 -5.504 1 97.06 261 LEU A N 1
ATOM 2047 C CA . LEU A 1 261 ? -8.93 6 -5.418 1 97.06 261 LEU A CA 1
ATOM 2048 C C . LEU A 1 261 ? -9.086 5.215 -6.719 1 97.06 261 LEU A C 1
ATOM 2050 O O . LEU A 1 261 ? -8.086 4.77 -7.297 1 97.06 261 LEU A O 1
ATOM 2054 N N . VAL A 1 262 ? -10.258 5.145 -7.254 1 95.25 262 VAL A N 1
ATOM 2055 C CA . VAL A 1 262 ? -10.547 4.312 -8.414 1 95.25 262 VAL A CA 1
ATOM 2056 C C . VAL A 1 262 ? -9.961 4.965 -9.672 1 95.25 262 VAL A C 1
ATOM 2058 O O . VAL A 1 262 ? -9.555 4.27 -10.609 1 95.25 262 VAL A O 1
ATOM 2061 N N . ASN A 1 263 ? -9.82 6.277 -9.633 1 96.88 263 ASN A N 1
ATOM 2062 C CA . ASN A 1 263 ? -9.328 7.004 -10.805 1 96.88 263 ASN A CA 1
ATOM 2063 C C . ASN A 1 263 ? -7.809 7.141 -10.781 1 96.88 263 ASN A C 1
ATOM 2065 O O . ASN A 1 263 ? -7.23 7.852 -11.602 1 96.88 263 ASN A O 1
ATOM 2069 N N . GLY A 1 264 ? -7.195 6.512 -9.844 1 96.69 264 GLY A N 1
ATOM 2070 C CA . GLY A 1 264 ? -5.742 6.551 -9.797 1 96.69 264 GLY A CA 1
ATOM 2071 C C . GLY A 1 264 ? -5.199 7.906 -9.383 1 96.69 264 GLY A C 1
ATOM 2072 O O . GLY A 1 264 ? -4.07 8.258 -9.742 1 96.69 264 GLY A O 1
ATOM 2073 N N . GLU A 1 265 ? -5.941 8.672 -8.641 1 98 265 GLU A N 1
ATOM 2074 C CA . GLU A 1 265 ? -5.559 10.023 -8.258 1 98 265 GLU A CA 1
ATOM 2075 C C . GLU A 1 265 ? -4.988 10.047 -6.84 1 98 265 GLU A C 1
ATOM 2077 O O . GLU A 1 265 ? -4.602 11.109 -6.34 1 98 265 GLU A O 1
ATOM 2082 N N . MET A 1 266 ? -4.922 8.906 -6.184 1 98 266 MET A N 1
ATOM 2083 C CA . MET A 1 266 ? -4.246 8.656 -4.914 1 98 266 MET A CA 1
ATOM 2084 C C . MET A 1 266 ? -3.277 7.484 -5.031 1 98 266 MET A C 1
ATOM 2086 O O . MET A 1 266 ? -3.588 6.484 -5.676 1 98 266 MET A O 1
ATOM 2090 N N . ASN A 1 267 ? -2.1 7.652 -4.414 1 97.56 267 ASN A N 1
ATOM 2091 C CA . ASN A 1 267 ? -1.21 6.5 -4.457 1 97.56 267 ASN A CA 1
ATOM 2092 C C . ASN A 1 267 ? -1.716 5.367 -3.566 1 97.56 267 ASN A C 1
ATOM 2094 O O . ASN A 1 267 ? -2.662 5.555 -2.799 1 97.56 267 ASN A O 1
ATOM 2098 N N . LEU A 1 268 ? -1.153 4.27 -3.682 1 98.44 268 LEU A N 1
ATOM 2099 C CA . LEU A 1 268 ? -1.616 3.049 -3.033 1 98.44 268 LEU A CA 1
ATOM 2100 C C . LEU A 1 268 ? -1.569 3.188 -1.515 1 98.44 268 LEU A C 1
ATOM 2102 O O . LEU A 1 268 ? -2.496 2.768 -0.819 1 98.44 268 LEU A O 1
ATOM 2106 N N . VAL A 1 269 ? -0.519 3.742 -0.96 1 98.38 269 VAL A N 1
ATOM 2107 C CA . VAL A 1 269 ? -0.341 3.855 0.484 1 98.38 269 VAL A CA 1
ATOM 2108 C C . VAL A 1 269 ? -1.436 4.742 1.071 1 98.38 269 VAL A C 1
ATOM 2110 O O . VAL A 1 269 ? -2.1 4.359 2.037 1 98.38 269 VAL A O 1
ATOM 2113 N N . GLY A 1 270 ? -1.612 5.867 0.463 1 98.25 270 GLY A N 1
ATOM 2114 C CA . GLY A 1 270 ? -2.688 6.738 0.907 1 98.25 270 GLY A CA 1
ATOM 2115 C C . GLY A 1 270 ? -4.062 6.117 0.754 1 98.25 270 GLY A C 1
ATOM 2116 O O . GLY A 1 270 ? -4.914 6.25 1.638 1 98.25 270 GLY A O 1
ATOM 2117 N N . SER A 1 271 ? -4.273 5.469 -0.347 1 98.44 271 SER A N 1
ATOM 2118 C CA . SER A 1 271 ? -5.535 4.777 -0.607 1 98.44 271 SER A CA 1
ATOM 2119 C C . SER A 1 271 ? -5.809 3.711 0.448 1 98.44 271 SER A C 1
ATOM 2121 O O . SER A 1 271 ? -6.938 3.566 0.914 1 98.44 271 SER A O 1
ATOM 2123 N N . TRP A 1 272 ? -4.805 2.98 0.802 1 98.56 272 TRP A N 1
ATOM 2124 C CA . TRP A 1 272 ? -4.902 1.954 1.834 1 98.56 272 TRP A CA 1
ATOM 2125 C C . TRP A 1 272 ? -5.332 2.561 3.166 1 98.56 272 TRP A C 1
ATOM 2127 O O . TRP A 1 272 ? -6.262 2.066 3.809 1 98.56 272 TRP A O 1
ATOM 2137 N N . GLY A 1 273 ? -4.641 3.615 3.568 1 98.69 273 GLY A N 1
ATOM 2138 C CA . GLY A 1 273 ? -5 4.277 4.812 1 98.69 273 GLY A CA 1
ATOM 2139 C C . GLY A 1 273 ? -6.426 4.797 4.82 1 98.69 273 GLY A C 1
ATOM 2140 O O . GLY A 1 273 ? -7.129 4.676 5.824 1 98.69 273 GLY A O 1
ATOM 2141 N N . ALA A 1 274 ? -6.816 5.348 3.709 1 98.81 274 ALA A N 1
ATOM 2142 C CA . ALA A 1 274 ? -8.18 5.867 3.604 1 98.81 274 ALA A CA 1
ATOM 2143 C C . ALA A 1 274 ? -9.203 4.746 3.734 1 98.81 274 ALA A C 1
ATOM 2145 O O . ALA A 1 274 ? -10.195 4.887 4.453 1 98.81 274 ALA A O 1
ATOM 2146 N N . LEU A 1 275 ? -8.953 3.676 3.053 1 98.5 275 LEU A N 1
ATOM 2147 C CA . LEU A 1 275 ? -9.883 2.555 3.084 1 98.5 275 LEU A CA 1
ATOM 2148 C C . LEU A 1 275 ? -9.984 1.969 4.488 1 98.5 275 LEU A C 1
ATOM 2150 O O . LEU A 1 275 ? -11.07 1.603 4.941 1 98.5 275 LEU A O 1
ATOM 2154 N N . LEU A 1 276 ? -8.867 1.857 5.188 1 98.25 276 LEU A N 1
ATOM 2155 C CA . LEU A 1 276 ? -8.875 1.396 6.57 1 98.25 276 LEU A CA 1
ATOM 2156 C C . LEU A 1 276 ? -9.703 2.326 7.449 1 98.25 276 LEU A C 1
ATOM 2158 O O . LEU A 1 276 ? -10.484 1.864 8.281 1 98.25 276 LEU A O 1
ATOM 2162 N N . ALA A 1 277 ? -9.477 3.598 7.289 1 98.75 277 ALA A N 1
ATOM 2163 C CA . ALA A 1 277 ? -10.203 4.582 8.086 1 98.75 277 ALA A CA 1
ATOM 2164 C C . ALA A 1 277 ? -11.703 4.496 7.82 1 98.75 277 ALA A C 1
ATOM 2166 O O . ALA A 1 277 ? -12.516 4.594 8.75 1 98.75 277 ALA A O 1
ATOM 2167 N N . ILE A 1 278 ? -12.062 4.309 6.559 1 98.19 278 ILE A N 1
ATOM 2168 C CA . ILE A 1 278 ? -13.477 4.207 6.191 1 98.19 278 ILE A CA 1
ATOM 2169 C C . ILE A 1 278 ? -14.102 2.988 6.867 1 98.19 278 ILE A C 1
ATOM 2171 O O . ILE A 1 278 ? -15.219 3.061 7.375 1 98.19 278 ILE A O 1
ATOM 2175 N N . GLU A 1 279 ? -13.352 1.871 6.891 1 97.25 279 GLU A N 1
ATOM 2176 C CA . GLU A 1 279 ? -13.844 0.694 7.598 1 97.25 279 GLU A CA 1
ATOM 2177 C C . GLU A 1 279 ? -14.062 0.991 9.078 1 97.25 279 GLU A C 1
ATOM 2179 O O . GLU A 1 279 ? -15.062 0.563 9.664 1 97.25 279 GLU A O 1
ATOM 2184 N N . LYS A 1 280 ? -13.148 1.691 9.672 1 98 280 LYS A N 1
ATOM 2185 C CA . LYS A 1 280 ? -13.281 2.039 11.078 1 98 280 LYS A CA 1
ATOM 2186 C C . LYS A 1 280 ? -14.469 2.971 11.312 1 98 280 LYS A C 1
ATOM 2188 O O . LYS A 1 280 ? -15.195 2.83 12.297 1 98 280 LYS A O 1
ATOM 2193 N N . LEU A 1 281 ? -14.656 3.914 10.43 1 98.56 281 LEU A N 1
ATOM 2194 C CA . LEU A 1 281 ? -15.773 4.84 10.531 1 98.56 281 LEU A CA 1
ATOM 2195 C C . LEU A 1 281 ? -17.109 4.09 10.453 1 98.56 281 LEU A C 1
ATOM 2197 O O . LEU A 1 281 ? -18.062 4.453 11.133 1 98.56 281 LEU A O 1
ATOM 2201 N N . ARG A 1 282 ? -17.141 3.094 9.617 1 96.12 282 ARG A N 1
ATOM 2202 C CA . ARG A 1 282 ? -18.344 2.256 9.555 1 96.12 282 ARG A CA 1
ATOM 2203 C C . ARG A 1 282 ? -18.578 1.547 10.883 1 96.12 282 ARG A C 1
ATOM 2205 O O . ARG A 1 282 ? -19.703 1.505 11.383 1 96.12 282 ARG A O 1
ATOM 2212 N N . GLU A 1 283 ? -17.562 1.019 11.461 1 95.56 283 GLU A N 1
ATOM 2213 C CA . GLU A 1 283 ? -17.641 0.335 12.75 1 95.56 283 GLU A CA 1
ATOM 2214 C C . GLU A 1 283 ? -18.172 1.27 13.836 1 95.56 283 GLU A C 1
ATOM 2216 O O . GLU A 1 283 ? -18.938 0.849 14.711 1 95.56 283 GLU A O 1
ATOM 2221 N N . LEU A 1 284 ? -17.766 2.51 13.719 1 97.31 284 LEU A N 1
ATOM 2222 C CA . LEU A 1 284 ? -18.125 3.486 14.75 1 97.31 284 LEU A CA 1
ATOM 2223 C C . LEU A 1 284 ? -19.484 4.09 14.484 1 97.31 284 LEU A C 1
ATOM 2225 O O . LEU A 1 284 ? -19.984 4.891 15.281 1 97.31 284 LEU A O 1
ATOM 2229 N N . GLY A 1 285 ? -20.062 3.803 13.32 1 96.56 285 GLY A N 1
ATOM 2230 C CA . GLY A 1 285 ? -21.375 4.34 12.969 1 96.56 285 GLY A CA 1
ATOM 2231 C C . GLY A 1 285 ? -21.312 5.754 12.414 1 96.56 285 GLY A C 1
ATOM 2232 O O . GLY A 1 285 ? -22.328 6.445 12.344 1 96.56 285 GLY A O 1
ATOM 2233 N N . GLU A 1 286 ? -20.094 6.172 12.039 1 96.69 286 GLU A N 1
ATOM 2234 C CA . GLU A 1 286 ? -19.891 7.512 11.492 1 96.69 286 GLU A CA 1
ATOM 2235 C C . GLU A 1 286 ? -20.188 7.551 10 1 96.69 286 GLU A C 1
ATOM 2237 O O . GLU A 1 286 ? -20.359 8.625 9.422 1 96.69 286 GLU A O 1
ATOM 2242 N N . TYR A 1 287 ? -20.156 6.414 9.383 1 93.88 287 TYR A N 1
ATOM 2243 C CA . TYR A 1 287 ? -20.422 6.258 7.957 1 93.88 287 TYR A CA 1
ATOM 2244 C C . TYR A 1 287 ? -21.172 4.965 7.688 1 93.88 287 TYR A C 1
ATOM 2246 O O . TYR A 1 287 ? -20.891 3.93 8.297 1 93.88 287 TYR A O 1
ATOM 2254 N N . PRO A 1 288 ? -22.125 5.062 6.824 1 85.94 288 PRO A N 1
ATOM 2255 C CA . PRO A 1 288 ? -22.906 3.85 6.582 1 85.94 288 PRO A CA 1
ATOM 2256 C C . PRO A 1 288 ? -22.141 2.795 5.793 1 85.94 288 PRO A C 1
ATOM 2258 O O . PRO A 1 288 ? -21.234 3.133 5.027 1 85.94 288 PRO A O 1
ATOM 2261 N N . MET B 1 1 ? 22.125 -76.438 17.641 1 22.52 1 MET B N 1
ATOM 2262 C CA . MET B 1 1 ? 23.203 -76.188 16.688 1 22.52 1 MET B CA 1
ATOM 2263 C C . MET B 1 1 ? 22.734 -75.312 15.555 1 22.52 1 MET B C 1
ATOM 2265 O O . MET B 1 1 ? 23.234 -75.375 14.438 1 22.52 1 MET B O 1
ATOM 2269 N N . ALA B 1 2 ? 21.609 -74.562 15.734 1 26.28 2 ALA B N 1
ATOM 2270 C CA . ALA B 1 2 ? 20.812 -73.812 14.758 1 26.28 2 ALA B CA 1
ATOM 2271 C C . ALA B 1 2 ? 21.641 -72.688 14.078 1 26.28 2 ALA B C 1
ATOM 2273 O O . ALA B 1 2 ? 22.312 -71.938 14.758 1 26.28 2 ALA B O 1
ATOM 2274 N N . ARG B 1 3 ? 21.938 -72.688 12.695 1 23.41 3 ARG B N 1
ATOM 2275 C CA . ARG B 1 3 ? 22.766 -72.188 11.625 1 23.41 3 ARG B CA 1
ATOM 2276 C C . ARG B 1 3 ? 22.469 -70.688 11.398 1 23.41 3 ARG B C 1
ATOM 2278 O O . ARG B 1 3 ? 21.328 -70.312 11.094 1 23.41 3 ARG B O 1
ATOM 2285 N N . ASN B 1 4 ? 23.062 -69.625 12.086 1 23.27 4 ASN B N 1
ATOM 2286 C CA . ASN B 1 4 ? 23.188 -68.188 12.133 1 23.27 4 ASN B CA 1
ATOM 2287 C C . ASN B 1 4 ? 23.609 -67.625 10.781 1 23.27 4 ASN B C 1
ATOM 2289 O O . ASN B 1 4 ? 24.781 -67.625 10.43 1 23.27 4 ASN B O 1
ATOM 2293 N N . SER B 1 5 ? 22.797 -67.812 9.648 1 22.19 5 SER B N 1
ATOM 2294 C CA . SER B 1 5 ? 23.109 -67.5 8.266 1 22.19 5 SER B CA 1
ATOM 2295 C C . SER B 1 5 ? 23.359 -66 8.117 1 22.19 5 SER B C 1
ATOM 2297 O O . SER B 1 5 ? 22.5 -65.188 8.5 1 22.19 5 SER B O 1
ATOM 2299 N N . LEU B 1 6 ? 24.609 -65.375 8.148 1 24.3 6 LEU B N 1
ATOM 2300 C CA . LEU B 1 6 ? 25.312 -64.125 8.023 1 24.3 6 LEU B CA 1
ATOM 2301 C C . LEU B 1 6 ? 25.047 -63.438 6.672 1 24.3 6 LEU B C 1
ATOM 2303 O O . LEU B 1 6 ? 25.5 -63.938 5.633 1 24.3 6 LEU B O 1
ATOM 2307 N N . LEU B 1 7 ? 23.781 -63.031 6.266 1 23.81 7 LEU B N 1
ATOM 2308 C CA . LEU B 1 7 ? 23.469 -62.531 4.93 1 23.81 7 LEU B CA 1
ATOM 2309 C C . LEU B 1 7 ? 24.281 -61.281 4.609 1 23.81 7 LEU B C 1
ATOM 2311 O O . LEU B 1 7 ? 24.281 -60.312 5.379 1 23.81 7 LEU B O 1
ATOM 2315 N N . THR B 1 8 ? 25.406 -61.312 3.781 1 22.84 8 THR B N 1
ATOM 2316 C CA . THR B 1 8 ? 26.469 -60.469 3.232 1 22.84 8 THR B CA 1
ATOM 2317 C C . THR B 1 8 ? 25.875 -59.375 2.355 1 22.84 8 THR B C 1
ATOM 2319 O O . THR B 1 8 ? 25.266 -59.656 1.319 1 22.84 8 THR B O 1
ATOM 2322 N N . SER B 1 9 ? 25.188 -58.281 2.859 1 22.58 9 SER B N 1
ATOM 2323 C CA . SER B 1 9 ? 24.531 -57.188 2.135 1 22.58 9 SER B CA 1
ATOM 2324 C C . SER B 1 9 ? 25.516 -56.438 1.237 1 22.58 9 SER B C 1
ATOM 2326 O O . SER B 1 9 ? 26.531 -55.938 1.71 1 22.58 9 SER B O 1
ATOM 2328 N N . VAL B 1 10 ? 25.719 -56.75 -0.128 1 21.91 10 VAL B N 1
ATOM 2329 C CA . VAL B 1 10 ? 26.594 -56.312 -1.202 1 21.91 10 VAL B CA 1
ATOM 2330 C C . VAL B 1 10 ? 26.297 -54.844 -1.515 1 21.91 10 VAL B C 1
ATOM 2332 O O . VAL B 1 10 ? 25.188 -54.5 -1.903 1 21.91 10 VAL B O 1
ATOM 2335 N N . VAL B 1 11 ? 26.922 -53.781 -0.884 1 23.03 11 VAL B N 1
ATOM 2336 C CA . VAL B 1 11 ? 26.875 -52.344 -1.013 1 23.03 11 VAL B CA 1
ATOM 2337 C C . VAL B 1 11 ? 27.391 -51.906 -2.393 1 23.03 11 VAL B C 1
ATOM 2339 O O . VAL B 1 11 ? 28.594 -52.031 -2.678 1 23.03 11 VAL B O 1
ATOM 2342 N N . VAL B 1 12 ? 26.688 -52.188 -3.582 1 20.55 12 VAL B N 1
ATOM 2343 C CA . VAL B 1 12 ? 27.188 -51.938 -4.926 1 20.55 12 VAL B CA 1
ATOM 2344 C C . VAL B 1 12 ? 27.422 -50.438 -5.109 1 20.55 12 VAL B C 1
ATOM 2346 O O . VAL B 1 12 ? 26.484 -49.625 -4.926 1 20.55 12 VAL B O 1
ATOM 2349 N N . CYS B 1 13 ? 28.641 -49.875 -4.969 1 21.17 13 CYS B N 1
ATOM 2350 C CA . CYS B 1 13 ? 29.25 -48.562 -5.141 1 21.17 13 CYS B CA 1
ATOM 2351 C C . CYS B 1 13 ? 29.094 -48.094 -6.57 1 21.17 13 CYS B C 1
ATOM 2353 O O . CYS B 1 13 ? 29.734 -48.594 -7.488 1 21.17 13 CYS B O 1
ATOM 2355 N N . LEU B 1 14 ? 27.844 -47.875 -7.156 1 21.25 14 LEU B N 1
ATOM 2356 C CA . LEU B 1 14 ? 27.688 -47.562 -8.57 1 21.25 14 LEU B CA 1
ATOM 2357 C C . LEU B 1 14 ? 28.422 -46.281 -8.914 1 21.25 14 LEU B C 1
ATOM 2359 O O . LEU B 1 14 ? 28.188 -45.219 -8.305 1 21.25 14 LEU B O 1
ATOM 2363 N N . THR B 1 15 ? 29.688 -46.312 -9.5 1 21.92 15 THR B N 1
ATOM 2364 C CA . THR B 1 15 ? 30.656 -45.344 -10.023 1 21.92 15 THR B CA 1
ATOM 2365 C C . THR B 1 15 ? 30.016 -44.469 -11.094 1 21.92 15 THR B C 1
ATOM 2367 O O . THR B 1 15 ? 29.625 -44.938 -12.156 1 21.92 15 THR B O 1
ATOM 2370 N N . VAL B 1 16 ? 29.156 -43.438 -10.789 1 21.81 16 VAL B N 1
ATOM 2371 C CA . VAL B 1 16 ? 28.469 -42.562 -11.75 1 21.81 16 VAL B CA 1
ATOM 2372 C C . VAL B 1 16 ? 29.484 -41.844 -12.602 1 21.81 16 VAL B C 1
ATOM 2374 O O . VAL B 1 16 ? 30.266 -41.031 -12.086 1 21.81 16 VAL B O 1
ATOM 2377 N N . LEU B 1 17 ? 29.969 -42.406 -13.734 1 21.3 17 LEU B N 1
ATOM 2378 C CA . LEU B 1 17 ? 30.922 -41.875 -14.703 1 21.3 17 LEU B CA 1
ATOM 2379 C C . LEU B 1 17 ? 30.469 -40.531 -15.234 1 21.3 17 LEU B C 1
ATOM 2381 O O . LEU B 1 17 ? 29.359 -40.406 -15.773 1 21.3 17 LEU B O 1
ATOM 2385 N N . ILE B 1 18 ? 30.875 -39.406 -14.688 1 22.67 18 ILE B N 1
ATOM 2386 C CA . ILE B 1 18 ? 30.656 -38 -14.992 1 22.67 18 ILE B CA 1
ATOM 2387 C C . ILE B 1 18 ? 31.219 -37.656 -16.375 1 22.67 18 ILE B C 1
ATOM 2389 O O . ILE B 1 18 ? 32.438 -37.719 -16.594 1 22.67 18 ILE B O 1
ATOM 2393 N N . LEU B 1 19 ? 30.609 -38.188 -17.469 1 22.22 19 LEU B N 1
ATOM 2394 C CA . LEU B 1 19 ? 31.156 -37.938 -18.797 1 22.22 19 LEU B CA 1
ATOM 2395 C C . LEU B 1 19 ? 31.312 -36.438 -19.062 1 22.22 19 LEU B C 1
ATOM 2397 O O . LEU B 1 19 ? 30.438 -35.656 -18.719 1 22.22 19 LEU B O 1
ATOM 2401 N N . PRO B 1 20 ? 32.5 -35.938 -19.391 1 23.02 20 PRO B N 1
ATOM 2402 C CA . PRO B 1 20 ? 33.031 -34.594 -19.641 1 23.02 20 PRO B CA 1
ATOM 2403 C C . PRO B 1 20 ? 32.406 -33.938 -20.859 1 23.02 20 PRO B C 1
ATOM 2405 O O . PRO B 1 20 ? 32.438 -34.5 -21.953 1 23.02 20 PRO B O 1
ATOM 2408 N N . VAL B 1 21 ? 31.172 -33.438 -20.766 1 20.69 21 VAL B N 1
ATOM 2409 C CA . VAL B 1 21 ? 30.453 -32.938 -21.938 1 20.69 21 VAL B CA 1
ATOM 2410 C C . VAL B 1 21 ? 31.266 -31.844 -22.609 1 20.69 21 VAL B C 1
ATOM 2412 O O . VAL B 1 21 ? 31.5 -30.781 -22.031 1 20.69 21 VAL B O 1
ATOM 2415 N N . CYS B 1 22 ? 32.25 -32.188 -23.453 1 19.52 22 CYS B N 1
ATOM 2416 C CA . CYS B 1 22 ? 33.125 -31.328 -24.25 1 19.52 22 CYS B CA 1
ATOM 2417 C C . CYS B 1 22 ? 32.312 -30.359 -25.109 1 19.52 22 CYS B C 1
ATOM 2419 O O . CYS B 1 22 ? 31.422 -30.766 -25.844 1 19.52 22 CYS B O 1
ATOM 2421 N N . CYS B 1 23 ? 32.062 -29.125 -24.625 1 19.61 23 CYS B N 1
ATOM 2422 C CA . CYS B 1 23 ? 31.406 -27.938 -25.172 1 19.61 23 CYS B CA 1
ATOM 2423 C C . CYS B 1 23 ? 31.969 -27.594 -26.562 1 19.61 23 CYS B C 1
ATOM 2425 O O . CYS B 1 23 ? 33.094 -27.125 -26.672 1 19.61 23 CYS B O 1
ATOM 2427 N N . GLY B 1 24 ? 31.859 -28.531 -27.484 1 19.11 24 GLY B N 1
ATOM 2428 C CA . GLY B 1 24 ? 32.438 -28.297 -28.812 1 19.11 24 GLY B CA 1
ATOM 2429 C C . GLY B 1 24 ? 31.891 -27.047 -29.469 1 19.11 24 GLY B C 1
ATOM 2430 O O . GLY B 1 24 ? 30.688 -26.812 -29.484 1 19.11 24 GLY B O 1
ATOM 2431 N N . ILE B 1 25 ? 32.594 -25.875 -29.453 1 21.42 25 ILE B N 1
ATOM 2432 C CA . ILE B 1 25 ? 32.5 -24.547 -30.047 1 21.42 25 ILE B CA 1
ATOM 2433 C C . ILE B 1 25 ? 32.344 -24.688 -31.562 1 21.42 25 ILE B C 1
ATOM 2435 O O . ILE B 1 25 ? 33.25 -25.109 -32.25 1 21.42 25 ILE B O 1
ATOM 2439 N N . ARG B 1 26 ? 31.172 -25.219 -32 1 18.03 26 ARG B N 1
ATOM 2440 C CA . ARG B 1 26 ? 31.047 -25.5 -33.438 1 18.03 26 ARG B CA 1
ATOM 2441 C C . ARG B 1 26 ? 31.25 -24.234 -34.25 1 18.03 26 ARG B C 1
ATOM 2443 O O . ARG B 1 26 ? 30.797 -23.156 -33.875 1 18.03 26 ARG B O 1
ATOM 2450 N N . ARG B 1 27 ? 32.094 -24.234 -35.25 1 20.44 27 ARG B N 1
ATOM 2451 C CA . ARG B 1 27 ? 32.719 -23.484 -36.344 1 20.44 27 ARG B CA 1
ATOM 2452 C C . ARG B 1 27 ? 31.688 -23.094 -37.406 1 20.44 27 ARG B C 1
ATOM 2454 O O . ARG B 1 27 ? 32.062 -22.578 -38.469 1 20.44 27 ARG B O 1
ATOM 2461 N N . HIS B 1 28 ? 30.328 -22.984 -37.125 1 17.66 28 HIS B N 1
ATOM 2462 C CA . HIS B 1 28 ? 29.531 -23.109 -38.344 1 17.66 28 HIS B CA 1
ATOM 2463 C C . HIS B 1 28 ? 29.844 -21.984 -39.312 1 17.66 28 HIS B C 1
ATOM 2465 O O . HIS B 1 28 ? 30.062 -20.844 -38.906 1 17.66 28 HIS B O 1
ATOM 2471 N N . HIS B 1 29 ? 30.219 -22.312 -40.531 1 19.91 29 HIS B N 1
ATOM 2472 C CA . HIS B 1 29 ? 30.641 -21.828 -41.844 1 19.91 29 HIS B CA 1
ATOM 2473 C C . HIS B 1 29 ? 29.484 -21.125 -42.531 1 19.91 29 HIS B C 1
ATOM 2475 O O . HIS B 1 29 ? 29.578 -20.812 -43.719 1 19.91 29 HIS B O 1
ATOM 2481 N N . ASP B 1 30 ? 28.594 -20.5 -41.844 1 18.05 30 ASP B N 1
ATOM 2482 C CA . ASP B 1 30 ? 27.375 -20.25 -42.625 1 18.05 30 ASP B CA 1
ATOM 2483 C C . ASP B 1 30 ? 27.688 -19.438 -43.875 1 18.05 30 ASP B C 1
ATOM 2485 O O . ASP B 1 30 ? 28.391 -18.422 -43.812 1 18.05 30 ASP B O 1
ATOM 2489 N N . GLU B 1 31 ? 27.438 -20.016 -45 1 18.5 31 GLU B N 1
ATOM 2490 C CA . GLU B 1 31 ? 27.531 -19.781 -46.438 1 18.5 31 GLU B CA 1
ATOM 2491 C C . GLU B 1 31 ? 26.641 -18.594 -46.844 1 18.5 31 GLU B C 1
ATOM 2493 O O . GLU B 1 31 ? 25.531 -18.453 -46.375 1 18.5 31 GLU B O 1
ATOM 2498 N N . ARG B 1 32 ? 27.219 -17.547 -47.531 1 20.11 32 ARG B N 1
ATOM 2499 C CA . ARG B 1 32 ? 26.906 -16.234 -48.094 1 20.11 32 ARG B CA 1
ATOM 2500 C C . ARG B 1 32 ? 25.875 -16.344 -49.219 1 20.11 32 ARG B C 1
ATOM 2502 O O . ARG B 1 32 ? 26.219 -16.453 -50.375 1 20.11 32 ARG B O 1
ATOM 2509 N N . LYS B 1 33 ? 24.906 -17.344 -49.062 1 17.28 33 LYS B N 1
ATOM 2510 C CA . LYS B 1 33 ? 24.297 -17.5 -50.375 1 17.28 33 LYS B CA 1
ATOM 2511 C C . LYS B 1 33 ? 23.625 -16.203 -50.812 1 17.28 33 LYS B C 1
ATOM 2513 O O . LYS B 1 33 ? 22.969 -15.531 -50.031 1 17.28 33 LYS B O 1
ATOM 2518 N N . GLN B 1 34 ? 23.875 -15.719 -52 1 19.16 34 GLN B N 1
ATOM 2519 C CA . GLN B 1 34 ? 23.719 -14.586 -52.906 1 19.16 34 GLN B CA 1
ATOM 2520 C C . GLN B 1 34 ? 22.281 -14.477 -53.406 1 19.16 34 GLN B C 1
ATOM 2522 O O . GLN B 1 34 ? 22 -13.648 -54.281 1 19.16 34 GLN B O 1
ATOM 2527 N N . LEU B 1 35 ? 21.25 -15.32 -52.812 1 17.98 35 LEU B N 1
ATOM 2528 C CA . LEU B 1 35 ? 20.25 -15.523 -53.844 1 17.98 35 LEU B CA 1
ATOM 2529 C C . LEU B 1 35 ? 19.641 -14.188 -54.281 1 17.98 35 LEU B C 1
ATOM 2531 O O . LEU B 1 35 ? 19.578 -13.242 -53.5 1 17.98 35 LEU B O 1
ATOM 2535 N N . SER B 1 36 ? 18.969 -14.266 -55.531 1 18.75 36 SER B N 1
ATOM 2536 C CA . SER B 1 36 ? 18.562 -13.578 -56.75 1 18.75 36 SER B CA 1
ATOM 2537 C C . SER B 1 36 ? 17.281 -12.773 -56.5 1 18.75 36 SER B C 1
ATOM 2539 O O . SER B 1 36 ? 16.578 -12.977 -55.5 1 18.75 36 SER B O 1
ATOM 2541 N N . GLY B 1 37 ? 16.656 -12.195 -57.594 1 20.09 37 GLY B N 1
ATOM 2542 C CA . GLY B 1 37 ? 16.078 -10.984 -58.125 1 20.09 37 GLY B CA 1
ATOM 2543 C C . GLY B 1 37 ? 14.555 -10.961 -58.031 1 20.09 37 GLY B C 1
ATOM 2544 O O . GLY B 1 37 ? 13.883 -10.305 -58.844 1 20.09 37 GLY B O 1
ATOM 2545 N N . VAL B 1 38 ? 13.938 -11.469 -56.906 1 19.25 38 VAL B N 1
ATOM 2546 C CA . VAL B 1 38 ? 12.516 -11.75 -57.094 1 19.25 38 VAL B CA 1
ATOM 2547 C C . VAL B 1 38 ? 11.781 -10.461 -57.469 1 19.25 38 VAL B C 1
ATOM 2549 O O . VAL B 1 38 ? 11.781 -9.5 -56.688 1 19.25 38 VAL B O 1
ATOM 2552 N N . ASP B 1 39 ? 11.414 -10.312 -58.688 1 18.48 39 ASP B N 1
ATOM 2553 C CA . ASP B 1 39 ? 10.805 -9.195 -59.406 1 18.48 39 ASP B CA 1
ATOM 2554 C C . ASP B 1 39 ? 9.383 -8.938 -58.906 1 18.48 39 ASP B C 1
ATOM 2556 O O . ASP B 1 39 ? 9.016 -7.797 -58.625 1 18.48 39 ASP B O 1
ATOM 2560 N N . ASP B 1 40 ? 8.344 -9.883 -59.125 1 20.28 40 ASP B N 1
ATOM 2561 C CA . ASP B 1 40 ? 7.293 -9.43 -60.031 1 20.28 40 ASP B CA 1
ATOM 2562 C C . ASP B 1 40 ? 6.234 -8.617 -59.312 1 20.28 40 ASP B C 1
ATOM 2564 O O . ASP B 1 40 ? 6.125 -8.703 -58.062 1 20.28 40 ASP B O 1
ATOM 2568 N N . PRO B 1 41 ? 5.043 -8.188 -60.031 1 20.88 41 PRO B N 1
ATOM 2569 C CA . PRO B 1 41 ? 4.129 -7.078 -60.344 1 20.88 41 PRO B CA 1
ATOM 2570 C C . PRO B 1 41 ? 2.809 -7.176 -59.594 1 20.88 41 PRO B C 1
ATOM 2572 O O . PRO B 1 41 ? 1.977 -8.031 -59.875 1 20.88 41 PRO B O 1
ATOM 2575 N N . LEU B 1 42 ? 2.783 -7.48 -58.281 1 18.73 42 LEU B N 1
ATOM 2576 C CA . LEU B 1 42 ? 1.516 -7.887 -57.688 1 18.73 42 LEU B CA 1
ATOM 2577 C C . LEU B 1 42 ? 0.459 -6.801 -57.875 1 18.73 42 LEU B C 1
ATOM 2579 O O . LEU B 1 42 ? 0.702 -5.637 -57.531 1 18.73 42 LEU B O 1
ATOM 2583 N N . GLY B 1 43 ? -0.509 -7.094 -58.75 1 18.83 43 GLY B N 1
ATOM 2584 C CA . GLY B 1 43 ? -1.726 -6.469 -59.25 1 18.83 43 GLY B CA 1
ATOM 2585 C C . GLY B 1 43 ? -2.734 -6.172 -58.156 1 18.83 43 GLY B C 1
ATOM 2586 O O . GLY B 1 43 ? -2.73 -6.824 -57.094 1 18.83 43 GLY B O 1
ATOM 2587 N N . HIS B 1 44 ? -3.336 -4.949 -58.031 1 19.84 44 HIS B N 1
ATOM 2588 C CA . HIS B 1 44 ? -4.141 -4.031 -57.25 1 19.84 44 HIS B CA 1
ATOM 2589 C C . HIS B 1 44 ? -5.547 -4.578 -57.031 1 19.84 44 HIS B C 1
ATOM 2591 O O . HIS B 1 44 ? -6.414 -3.879 -56.5 1 19.84 44 HIS B O 1
ATOM 2597 N N . ASN B 1 45 ? -5.809 -5.918 -56.906 1 17.38 45 ASN B N 1
ATOM 2598 C CA . ASN B 1 45 ? -7.223 -6.18 -57.156 1 17.38 45 ASN B CA 1
ATOM 2599 C C . ASN B 1 45 ? -8.102 -5.605 -56.062 1 17.38 45 ASN B C 1
ATOM 2601 O O . ASN B 1 45 ? -7.844 -5.828 -54.875 1 17.38 45 ASN B O 1
ATOM 2605 N N . ARG B 1 46 ? -8.93 -4.496 -56.312 1 19.89 46 ARG B N 1
ATOM 2606 C CA . ARG B 1 46 ? -9.922 -3.639 -55.656 1 19.89 46 ARG B CA 1
ATOM 2607 C C . ARG B 1 46 ? -11.109 -4.457 -55.156 1 19.89 46 ARG B C 1
ATOM 2609 O O . ARG B 1 46 ? -11.938 -4.91 -55.969 1 19.89 46 ARG B O 1
ATOM 2616 N N . LEU B 1 47 ? -10.867 -5.492 -54.344 1 17.55 47 LEU B N 1
ATOM 2617 C CA . LEU B 1 47 ? -12.062 -6.297 -54.125 1 17.55 47 LEU B CA 1
ATOM 2618 C C . LEU B 1 47 ? -13.195 -5.453 -53.562 1 17.55 47 LEU B C 1
ATOM 2620 O O . LEU B 1 47 ? -13.008 -4.762 -52.562 1 17.55 47 LEU B O 1
ATOM 2624 N N . VAL B 1 48 ? -14.312 -5.199 -54.344 1 19.5 48 VAL B N 1
ATOM 2625 C CA . VAL B 1 48 ? -15.609 -4.539 -54.344 1 19.5 48 VAL B CA 1
ATOM 2626 C C . VAL B 1 48 ? -16.547 -5.207 -53.344 1 19.5 48 VAL B C 1
ATOM 2628 O O . VAL B 1 48 ? -17.031 -6.309 -53.562 1 19.5 48 VAL B O 1
ATOM 2631 N N . ILE B 1 49 ? -16.141 -5.527 -52.094 1 18.44 49 ILE B N 1
ATOM 2632 C CA . ILE B 1 49 ? -17.141 -6.367 -51.438 1 18.44 49 ILE B CA 1
ATOM 2633 C C . ILE B 1 49 ? -18.422 -5.559 -51.188 1 18.44 49 ILE B C 1
ATOM 2635 O O . ILE B 1 49 ? -18.391 -4.539 -50.5 1 18.44 49 ILE B O 1
ATOM 2639 N N . ASN B 1 50 ? -19.469 -5.641 -52.062 1 18.62 50 ASN B N 1
ATOM 2640 C CA . ASN B 1 50 ? -20.812 -5.082 -52.219 1 18.62 50 ASN B CA 1
ATOM 2641 C C . ASN B 1 50 ? -21.734 -5.531 -51.062 1 18.62 50 ASN B C 1
ATOM 2643 O O . ASN B 1 50 ? -22.938 -5.324 -51.125 1 18.62 50 ASN B O 1
ATOM 2647 N N . ASP B 1 51 ? -21.344 -6.098 -49.938 1 18.95 51 ASP B N 1
ATOM 2648 C CA . ASP B 1 51 ? -22.391 -6.926 -49.344 1 18.95 51 ASP B CA 1
ATOM 2649 C C . ASP B 1 51 ? -23.516 -6.062 -48.781 1 18.95 51 ASP B C 1
ATOM 2651 O O . ASP B 1 51 ? -23.297 -5.355 -47.781 1 18.95 51 ASP B O 1
ATOM 2655 N N . SER B 1 52 ? -24.5 -5.508 -49.594 1 19.58 52 SER B N 1
ATOM 2656 C CA . SER B 1 52 ? -25.609 -4.586 -49.375 1 19.58 52 SER B CA 1
ATOM 2657 C C . SER B 1 52 ? -26.609 -5.148 -48.375 1 19.58 52 SER B C 1
ATOM 2659 O O . SER B 1 52 ? -27.453 -4.418 -47.844 1 19.58 52 SER B O 1
ATOM 2661 N N . SER B 1 53 ? -26.828 -6.473 -48.156 1 19.78 53 SER B N 1
ATOM 2662 C CA . SER B 1 53 ? -28.25 -6.84 -48.188 1 19.78 53 SER B CA 1
ATOM 2663 C C . SER B 1 53 ? -28.906 -6.574 -46.844 1 19.78 53 SER B C 1
ATOM 2665 O O . SER B 1 53 ? -29.875 -7.242 -46.5 1 19.78 53 SER B O 1
ATOM 2667 N N . LEU B 1 54 ? -28.5 -5.754 -45.906 1 20.78 54 LEU B N 1
ATOM 2668 C CA . LEU B 1 54 ? -29.188 -5.949 -44.625 1 20.78 54 LEU B CA 1
ATOM 2669 C C . LEU B 1 54 ? -30.656 -5.555 -44.75 1 20.78 54 LEU B C 1
ATOM 2671 O O . LEU B 1 54 ? -30.969 -4.438 -45.156 1 20.78 54 LEU B O 1
ATOM 2675 N N . PRO B 1 55 ? -31.656 -6.465 -44.719 1 18.66 55 PRO B N 1
ATOM 2676 C CA . PRO B 1 55 ? -33.094 -6.293 -44.938 1 18.66 55 PRO B CA 1
ATOM 2677 C C . PRO B 1 55 ? -33.75 -5.438 -43.875 1 18.66 55 PRO B C 1
ATOM 2679 O O . PRO B 1 55 ? -33.281 -5.402 -42.719 1 18.66 55 PRO B O 1
ATOM 2682 N N . PHE B 1 56 ? -34.531 -4.363 -44.25 1 19.69 56 PHE B N 1
ATOM 2683 C CA . PHE B 1 56 ? -35.375 -3.242 -43.812 1 19.69 56 PHE B CA 1
ATOM 2684 C C . PHE B 1 56 ? -36.594 -3.736 -43.062 1 19.69 56 PHE B C 1
ATOM 2686 O O . PHE B 1 56 ? -37.344 -2.936 -42.5 1 19.69 56 PHE B O 1
ATOM 2693 N N . ILE B 1 57 ? -36.5 -4.652 -42.094 1 18.28 57 ILE B N 1
ATOM 2694 C CA . ILE B 1 57 ? -37.844 -5.145 -41.75 1 18.28 57 ILE B CA 1
ATOM 2695 C C . ILE B 1 57 ? -38.719 -3.988 -41.281 1 18.28 57 ILE B C 1
ATOM 2697 O O . ILE B 1 57 ? -38.375 -3.326 -40.281 1 18.28 57 ILE B O 1
ATOM 2701 N N . LEU B 1 58 ? -39.688 -3.518 -42.125 1 16.89 58 LEU B N 1
ATOM 2702 C CA . LEU B 1 58 ? -40.688 -2.471 -42.344 1 16.89 58 LEU B CA 1
ATOM 2703 C C . LEU B 1 58 ? -41.781 -2.525 -41.281 1 16.89 58 LEU B C 1
ATOM 2705 O O . LEU B 1 58 ? -42.375 -1.505 -40.938 1 16.89 58 LEU B O 1
ATOM 2709 N N . SER B 1 59 ? -42.219 -3.705 -40.656 1 16.94 59 SER B N 1
ATOM 2710 C CA . SER B 1 59 ? -43.656 -3.75 -40.875 1 16.94 59 SER B CA 1
ATOM 2711 C C . SER B 1 59 ? -44.375 -2.801 -39.938 1 16.94 59 SER B C 1
ATOM 2713 O O . SER B 1 59 ? -45.469 -2.332 -40.25 1 16.94 59 SER B O 1
ATOM 2715 N N . LYS B 1 60 ? -44 -2.695 -38.625 1 19.11 60 LYS B N 1
ATOM 2716 C CA . LYS B 1 60 ? -45.188 -2.797 -37.781 1 19.11 60 LYS B CA 1
ATOM 2717 C C . LYS B 1 60 ? -46.094 -1.601 -37.969 1 19.11 60 LYS B C 1
ATOM 2719 O O . LYS B 1 60 ? -45.688 -0.451 -37.844 1 19.11 60 LYS B O 1
ATOM 2724 N N . LEU B 1 61 ? -47.312 -1.779 -38.406 1 16.73 61 LEU B N 1
ATOM 2725 C CA . LEU B 1 61 ? -48.5 -1.104 -38.969 1 16.73 61 LEU B CA 1
ATOM 2726 C C . LEU B 1 61 ? -48.969 -0.002 -38.031 1 16.73 61 LEU B C 1
ATOM 2728 O O . LEU B 1 61 ? -48.625 0.015 -36.844 1 16.73 61 LEU B O 1
ATOM 2732 N N . ARG B 1 62 ? -50.312 0.316 -38.188 1 16.88 62 ARG B N 1
ATOM 2733 C CA . ARG B 1 62 ? -51.219 1.411 -38.531 1 16.88 62 ARG B CA 1
ATOM 2734 C C . ARG B 1 62 ? -51.844 1.979 -37.25 1 16.88 62 ARG B C 1
ATOM 2736 O O . ARG B 1 62 ? -52.781 1.396 -36.688 1 16.88 62 ARG B O 1
ATOM 2743 N N . ALA B 1 63 ? -51.062 2.18 -36.156 1 18.39 63 ALA B N 1
ATOM 2744 C CA . ALA B 1 63 ? -51.906 2.65 -35.031 1 18.39 63 ALA B CA 1
ATOM 2745 C C . ALA B 1 63 ? -52.75 3.854 -35.469 1 18.39 63 ALA B C 1
ATOM 2747 O O . ALA B 1 63 ? -52.219 4.812 -36.031 1 18.39 63 ALA B O 1
ATOM 2748 N N . GLY B 1 64 ? -54.094 3.738 -35.469 1 17.75 64 GLY B N 1
ATOM 2749 C CA . GLY B 1 64 ? -55.219 4.492 -36 1 17.75 64 GLY B CA 1
ATOM 2750 C C . GLY B 1 64 ? -55.344 5.883 -35.406 1 17.75 64 GLY B C 1
ATOM 2751 O O . GLY B 1 64 ? -56 6.758 -36 1 17.75 64 GLY B O 1
ATOM 2752 N N . GLY B 1 65 ? -55.062 6.02 -34.062 1 20.64 65 GLY B N 1
ATOM 2753 C CA . GLY B 1 65 ? -56.094 6.863 -33.531 1 20.64 65 GLY B CA 1
ATOM 2754 C C . GLY B 1 65 ? -56.094 8.273 -34.094 1 20.64 65 GLY B C 1
ATOM 2755 O O . GLY B 1 65 ? -55.062 8.711 -34.625 1 20.64 65 GLY B O 1
ATOM 2756 N N . THR B 1 66 ? -57.312 8.93 -34.094 1 18.08 66 THR B N 1
ATOM 2757 C CA . THR B 1 66 ? -57.969 10.07 -34.719 1 18.08 66 THR B CA 1
ATOM 2758 C C . THR B 1 66 ? -57.344 11.383 -34.281 1 18.08 66 THR B C 1
ATOM 2760 O O . THR B 1 66 ? -57.031 11.562 -33.094 1 18.08 66 THR B O 1
ATOM 2763 N N . ALA B 1 67 ? -56.75 12.086 -35.156 1 18.94 67 ALA B N 1
ATOM 2764 C CA . ALA B 1 67 ? -55.938 13.281 -35.344 1 18.94 67 ALA B CA 1
ATOM 2765 C C . ALA B 1 67 ? -56.75 14.547 -35.094 1 18.94 67 ALA B C 1
ATOM 2767 O O . ALA B 1 67 ? -56.312 15.648 -35.438 1 18.94 67 ALA B O 1
ATOM 2768 N N . ASN B 1 68 ? -57.531 14.617 -34.031 1 19.44 68 ASN B N 1
ATOM 2769 C CA . ASN B 1 68 ? -58.344 15.828 -34.25 1 19.44 68 ASN B CA 1
ATOM 2770 C C . ASN B 1 68 ? -57.438 17.047 -34.469 1 19.44 68 ASN B C 1
ATOM 2772 O O . ASN B 1 68 ? -56.406 17.188 -33.812 1 19.44 68 ASN B O 1
ATOM 2776 N N . ASN B 1 69 ? -57.594 17.859 -35.594 1 18.94 69 ASN B N 1
ATOM 2777 C CA . ASN B 1 69 ? -56.969 18.844 -36.438 1 18.94 69 ASN B CA 1
ATOM 2778 C C . ASN B 1 69 ? -56.906 20.219 -35.781 1 18.94 69 ASN B C 1
ATOM 2780 O O . ASN B 1 69 ? -56.5 21.203 -36.406 1 18.94 69 ASN B O 1
ATOM 2784 N N . ASP B 1 70 ? -57.469 20.469 -34.562 1 21.16 70 ASP B N 1
ATOM 2785 C CA . ASP B 1 70 ? -57.875 21.875 -34.625 1 21.16 70 ASP B CA 1
ATOM 2786 C C . ASP B 1 70 ? -56.656 22.781 -34.75 1 21.16 70 ASP B C 1
ATOM 2788 O O . ASP B 1 70 ? -55.594 22.516 -34.188 1 21.16 70 ASP B O 1
ATOM 2792 N N . ASN B 1 71 ? -56.625 23.656 -35.812 1 20.59 71 ASN B N 1
ATOM 2793 C CA . ASN B 1 71 ? -55.719 24.547 -36.562 1 20.59 71 ASN B CA 1
ATOM 2794 C C . ASN B 1 71 ? -55.25 25.719 -35.719 1 20.59 71 ASN B C 1
ATOM 2796 O O . ASN B 1 71 ? -56 26.703 -35.562 1 20.59 71 ASN B O 1
ATOM 2800 N N . PRO B 1 72 ? -54.969 25.609 -34.406 1 21.3 72 PRO B N 1
ATOM 2801 C CA . PRO B 1 72 ? -54.906 26.969 -33.844 1 21.3 72 PRO B CA 1
ATOM 2802 C C . PRO B 1 72 ? -53.875 27.828 -34.562 1 21.3 72 PRO B C 1
ATOM 2804 O O . PRO B 1 72 ? -52.906 27.312 -35.156 1 21.3 72 PRO B O 1
ATOM 2807 N N . THR B 1 73 ? -54.281 29.062 -35.031 1 21.73 73 THR B N 1
ATOM 2808 C CA . THR B 1 73 ? -53.656 30.156 -35.781 1 21.73 73 THR B CA 1
ATOM 2809 C C . THR B 1 73 ? -52.344 30.609 -35.156 1 21.73 73 THR B C 1
ATOM 2811 O O . THR B 1 73 ? -52.344 30.984 -33.969 1 21.73 73 THR B O 1
ATOM 2814 N N . LEU B 1 74 ? -51.25 29.938 -35.469 1 21.8 74 LEU B N 1
ATOM 2815 C CA . LEU B 1 74 ? -49.906 30.188 -34.969 1 21.8 74 LEU B CA 1
ATOM 2816 C C . LEU B 1 74 ? -49.469 31.594 -35.344 1 21.8 74 LEU B C 1
ATOM 2818 O O . LEU B 1 74 ? -49.375 31.938 -36.531 1 21.8 74 LEU B O 1
ATOM 2822 N N . VAL B 1 75 ? -50.031 32.594 -34.625 1 22.53 75 VAL B N 1
ATOM 2823 C CA . VAL B 1 75 ? -49.562 33.938 -34.906 1 22.53 75 VAL B CA 1
ATOM 2824 C C . VAL B 1 75 ? -48.031 33.969 -34.906 1 22.53 75 VAL B C 1
ATOM 2826 O O . VAL B 1 75 ? -47.406 33.469 -33.969 1 22.53 75 VAL B O 1
ATOM 2829 N N . GLU B 1 76 ? -47.406 34.062 -36.125 1 21.66 76 GLU B N 1
ATOM 2830 C CA . GLU B 1 76 ? -46 34.156 -36.562 1 21.66 76 GLU B CA 1
ATOM 2831 C C . GLU B 1 76 ? -45.312 35.375 -35.938 1 21.66 76 GLU B C 1
ATOM 2833 O O . GLU B 1 76 ? -45.625 36.5 -36.312 1 21.66 76 GLU B O 1
ATOM 2838 N N . THR B 1 77 ? -45.5 35.625 -34.594 1 22.14 77 THR B N 1
ATOM 2839 C CA . THR B 1 77 ? -44.844 36.906 -34.25 1 22.14 77 THR B CA 1
ATOM 2840 C C . THR B 1 77 ? -43.344 36.844 -34.625 1 22.14 77 THR B C 1
ATOM 2842 O O . THR B 1 77 ? -42.656 35.906 -34.281 1 22.14 77 THR B O 1
ATOM 2845 N N . ASP B 1 78 ? -43 37.406 -35.812 1 22.45 78 ASP B N 1
ATOM 2846 C CA . ASP B 1 78 ? -41.688 37.594 -36.438 1 22.45 78 ASP B CA 1
ATOM 2847 C C . ASP B 1 78 ? -40.719 38.312 -35.5 1 22.45 78 ASP B C 1
ATOM 2849 O O . ASP B 1 78 ? -40.906 39.5 -35.188 1 22.45 78 ASP B O 1
ATOM 2853 N N . VAL B 1 79 ? -40.531 37.906 -34.219 1 25.25 79 VAL B N 1
ATOM 2854 C CA . VAL B 1 79 ? -39.562 38.719 -33.5 1 25.25 79 VAL B CA 1
ATOM 2855 C C . VAL B 1 79 ? -38.219 38.688 -34.219 1 25.25 79 VAL B C 1
ATOM 2857 O O . VAL B 1 79 ? -37.656 37.625 -34.469 1 25.25 79 VAL B O 1
ATOM 2860 N N . VAL B 1 80 ? -37.969 39.625 -35.156 1 23.56 80 VAL B N 1
ATOM 2861 C CA . VAL B 1 80 ? -36.719 39.906 -35.812 1 23.56 80 VAL B CA 1
ATOM 2862 C C . VAL B 1 80 ? -35.594 40 -34.812 1 23.56 80 VAL B C 1
ATOM 2864 O O . VAL B 1 80 ? -35.594 40.906 -33.969 1 23.56 80 VAL B O 1
ATOM 2867 N N . VAL B 1 81 ? -35.25 39 -34.062 1 25.39 81 VAL B N 1
ATOM 2868 C CA . VAL B 1 81 ? -34.094 39.188 -33.188 1 25.39 81 VAL B CA 1
ATOM 2869 C C . VAL B 1 81 ? -32.875 39.531 -34 1 25.39 81 VAL B C 1
ATOM 2871 O O . VAL B 1 81 ? -32.594 38.875 -35 1 25.39 81 VAL B O 1
ATOM 2874 N N . ASP B 1 82 ? -32.5 40.781 -34 1 26.02 82 ASP B N 1
ATOM 2875 C CA . ASP B 1 82 ? -31.281 41.281 -34.594 1 26.02 82 ASP B CA 1
ATOM 2876 C C . ASP B 1 82 ? -30.078 40.438 -34.188 1 26.02 82 ASP B C 1
ATOM 2878 O O . ASP B 1 82 ? -29.828 40.219 -33 1 26.02 82 ASP B O 1
ATOM 2882 N N . PRO B 1 83 ? -29.531 39.625 -35.094 1 26.02 83 PRO B N 1
ATOM 2883 C CA . PRO B 1 83 ? -28.469 38.656 -34.875 1 26.02 83 PRO B CA 1
ATOM 2884 C C . PRO B 1 83 ? -27.156 39.281 -34.406 1 26.02 83 PRO B C 1
ATOM 2886 O O . PRO B 1 83 ? -26.188 38.594 -34.125 1 26.02 83 PRO B O 1
ATOM 2889 N N . ASN B 1 84 ? -27.062 40.625 -34.656 1 27.89 84 ASN B N 1
ATOM 2890 C CA . ASN B 1 84 ? -25.656 41 -34.719 1 27.89 84 ASN B CA 1
ATOM 2891 C C . ASN B 1 84 ? -25.016 40.938 -33.344 1 27.89 84 ASN B C 1
ATOM 2893 O O . ASN B 1 84 ? -23.953 41.562 -33.125 1 27.89 84 ASN B O 1
ATOM 2897 N N . ASN B 1 85 ? -25.797 40.781 -32.281 1 26.25 85 ASN B N 1
ATOM 2898 C CA . ASN B 1 85 ? -25 41.031 -31.078 1 26.25 85 ASN B CA 1
ATOM 2899 C C . ASN B 1 85 ? -23.781 40.125 -31.031 1 26.25 85 ASN B C 1
ATOM 2901 O O . ASN B 1 85 ? -23.906 38.906 -30.844 1 26.25 85 ASN B O 1
ATOM 2905 N N . ASN B 1 86 ? -22.75 40.5 -31.797 1 26.06 86 ASN B N 1
ATOM 2906 C CA . ASN B 1 86 ? -21.422 39.906 -31.719 1 26.06 86 ASN B CA 1
ATOM 2907 C C . ASN B 1 86 ? -21 39.656 -30.266 1 26.06 86 ASN B C 1
ATOM 2909 O O . ASN B 1 86 ? -20.766 40.625 -29.531 1 26.06 86 ASN B O 1
ATOM 2913 N N . ASN B 1 87 ? -21.812 38.875 -29.516 1 28.02 87 ASN B N 1
ATOM 2914 C CA . ASN B 1 87 ? -21.312 38.562 -28.188 1 28.02 87 ASN B CA 1
ATOM 2915 C C . ASN B 1 87 ? -19.828 38.219 -28.219 1 28.02 87 ASN B C 1
ATOM 2917 O O . ASN B 1 87 ? -19.406 37.281 -28.922 1 28.02 87 ASN B O 1
ATOM 2921 N N . ASN B 1 88 ? -19.016 39.312 -28.141 1 29.19 88 ASN B N 1
ATOM 2922 C CA . ASN B 1 88 ? -17.609 39.156 -27.828 1 29.19 88 ASN B CA 1
ATOM 2923 C C . ASN B 1 88 ? -17.375 38.031 -26.797 1 29.19 88 ASN B C 1
ATOM 2925 O O . ASN B 1 88 ? -17.797 38.156 -25.656 1 29.19 88 ASN B O 1
ATOM 2929 N N . ASN B 1 89 ? -17.625 36.844 -27.234 1 29.3 89 ASN B N 1
ATOM 2930 C CA . ASN B 1 89 ? -17.188 35.688 -26.438 1 29.3 89 ASN B CA 1
ATOM 2931 C C . ASN B 1 89 ? -15.766 35.875 -25.922 1 29.3 89 ASN B C 1
ATOM 2933 O O . ASN B 1 89 ? -14.797 35.688 -26.672 1 29.3 89 ASN B O 1
ATOM 2937 N N . GLU B 1 90 ? -15.562 37.062 -25.219 1 29.2 90 GLU B N 1
ATOM 2938 C CA . GLU B 1 90 ? -14.312 36.938 -24.453 1 29.2 90 GLU B CA 1
ATOM 2939 C C . GLU B 1 90 ? -14.156 35.562 -23.828 1 29.2 90 GLU B C 1
ATOM 2941 O O . GLU B 1 90 ? -14.961 35.188 -22.969 1 29.2 90 GLU B O 1
ATOM 2946 N N . THR B 1 91 ? -13.75 34.656 -24.656 1 31.12 91 THR B N 1
ATOM 2947 C CA . THR B 1 91 ? -13.188 33.438 -24.094 1 31.12 91 THR B CA 1
ATOM 2948 C C . THR B 1 91 ? -12.406 33.719 -22.812 1 31.12 91 THR B C 1
ATOM 2950 O O . THR B 1 91 ? -11.438 34.5 -22.828 1 31.12 91 THR B O 1
ATOM 2953 N N . ASN B 1 92 ? -13.094 34.062 -21.719 1 29.14 92 ASN B N 1
ATOM 2954 C CA . ASN B 1 92 ? -12.414 34 -20.438 1 29.14 92 ASN B CA 1
ATOM 2955 C C . ASN B 1 92 ? -11.359 32.906 -20.422 1 29.14 92 ASN B C 1
ATOM 2957 O O . ASN B 1 92 ? -11.695 31.703 -20.406 1 29.14 92 ASN B O 1
ATOM 2961 N N . SER B 1 93 ? -10.32 33.156 -21.234 1 31.08 93 SER B N 1
ATOM 2962 C CA . SER B 1 93 ? -9.156 32.344 -20.969 1 31.08 93 SER B CA 1
ATOM 2963 C C . SER B 1 93 ? -8.953 32.125 -19.469 1 31.08 93 SER B C 1
ATOM 2965 O O . SER B 1 93 ? -8.664 33.094 -18.734 1 31.08 93 SER B O 1
ATOM 2967 N N . VAL B 1 94 ? -9.812 31.438 -18.828 1 31.97 94 VAL B N 1
ATOM 2968 C CA . VAL B 1 94 ? -9.367 30.984 -17.516 1 31.97 94 VAL B CA 1
ATOM 2969 C C . VAL B 1 94 ? -7.848 30.859 -17.5 1 31.97 94 VAL B C 1
ATOM 2971 O O . VAL B 1 94 ? -7.281 30.094 -18.281 1 31.97 94 VAL B O 1
ATOM 2974 N N . SER B 1 95 ? -7.137 31.938 -17.281 1 32.12 95 SER B N 1
ATOM 2975 C CA . SER B 1 95 ? -5.727 31.828 -16.922 1 32.12 95 SER B CA 1
ATOM 2976 C C . SER B 1 95 ? -5.461 30.531 -16.172 1 32.12 95 SER B C 1
ATOM 2978 O O . SER B 1 95 ? -5.965 30.344 -15.055 1 32.12 95 SER B O 1
ATOM 2980 N N . ALA B 1 96 ? -5.375 29.516 -16.859 1 33.44 96 ALA B N 1
ATOM 2981 C CA . ALA B 1 96 ? -4.777 28.375 -16.172 1 33.44 96 ALA B CA 1
ATOM 2982 C C . ALA B 1 96 ? -3.736 28.828 -15.156 1 33.44 96 ALA B C 1
ATOM 2984 O O . ALA B 1 96 ? -2.73 29.438 -15.523 1 33.44 96 ALA B O 1
ATOM 2985 N N . VAL B 1 97 ? -4.066 29.359 -14.031 1 33.66 97 VAL B N 1
ATOM 2986 C CA . VAL B 1 97 ? -3.029 29.453 -13.008 1 33.66 97 VAL B CA 1
ATOM 2987 C C . VAL B 1 97 ? -1.876 28.516 -13.352 1 33.66 97 VAL B C 1
ATOM 2989 O O . VAL B 1 97 ? -2.088 27.328 -13.586 1 33.66 97 VAL B O 1
ATOM 2992 N N . ASN B 1 98 ? -0.981 28.969 -14.109 1 37.59 98 ASN B N 1
ATOM 2993 C CA . ASN B 1 98 ? 0.29 28.281 -14.281 1 37.59 98 ASN B CA 1
ATOM 2994 C C . ASN B 1 98 ? 0.722 27.562 -13 1 37.59 98 ASN B C 1
ATOM 2996 O O . ASN B 1 98 ? 1.231 28.203 -12.078 1 37.59 98 ASN B O 1
ATOM 3000 N N . TYR B 1 99 ? -0.126 26.859 -12.273 1 43.12 99 TYR B N 1
ATOM 3001 C CA . TYR B 1 99 ? 0.505 26.047 -11.227 1 43.12 99 TYR B CA 1
ATOM 3002 C C . TYR B 1 99 ? 1.974 25.797 -11.547 1 43.12 99 TYR B C 1
ATOM 3004 O O . TYR B 1 99 ? 2.305 25.281 -12.617 1 43.12 99 TYR B O 1
ATOM 3012 N N . GLY B 1 100 ? 2.871 26.781 -11.344 1 55.81 100 GLY B N 1
ATOM 3013 C CA . GLY B 1 100 ? 4.305 26.562 -11.445 1 55.81 100 GLY B CA 1
ATOM 3014 C C . GLY B 1 100 ? 4.676 25.094 -11.547 1 55.81 100 GLY B C 1
ATOM 3015 O O . GLY B 1 100 ? 4 24.234 -10.977 1 55.81 100 GLY B O 1
ATOM 3016 N N . SER B 1 101 ? 5.125 24.547 -12.68 1 78.69 101 SER B N 1
ATOM 3017 C CA . SER B 1 101 ? 5.324 23.172 -13.125 1 78.69 101 SER B CA 1
ATOM 3018 C C . SER B 1 101 ? 6.559 22.547 -12.477 1 78.69 101 SER B C 1
ATOM 3020 O O . SER B 1 101 ? 7.434 23.266 -11.984 1 78.69 101 SER B O 1
ATOM 3022 N N . PHE B 1 102 ? 6.523 21.438 -11.844 1 93.19 102 PHE B N 1
ATOM 3023 C CA . PHE B 1 102 ? 7.676 20.609 -11.5 1 93.19 102 PHE B CA 1
ATOM 3024 C C . PHE B 1 102 ? 8.445 20.219 -12.758 1 93.19 102 PHE B C 1
ATOM 3026 O O . PHE B 1 102 ? 7.855 19.766 -13.75 1 93.19 102 PHE B O 1
ATOM 3033 N N . GLU B 1 103 ? 9.742 20.625 -12.797 1 96.44 103 GLU B N 1
ATOM 3034 C CA . GLU B 1 103 ? 10.547 20.266 -13.961 1 96.44 103 GLU B CA 1
ATOM 3035 C C . GLU B 1 103 ? 11.594 19.219 -13.609 1 96.44 103 GLU B C 1
ATOM 3037 O O . GLU B 1 103 ? 12.344 19.375 -12.648 1 96.44 103 GLU B O 1
ATOM 3042 N N . ILE B 1 104 ? 11.633 18.125 -14.328 1 97.62 104 ILE B N 1
ATOM 3043 C CA . ILE B 1 104 ? 12.703 17.141 -14.172 1 97.62 104 ILE B CA 1
ATOM 3044 C C . ILE B 1 104 ? 13.969 17.641 -14.867 1 97.62 104 ILE B C 1
ATOM 3046 O O . ILE B 1 104 ? 13.984 17.844 -16.078 1 97.62 104 ILE B O 1
ATOM 3050 N N . LEU B 1 105 ? 14.992 17.781 -14.117 1 98 105 LEU B N 1
ATOM 3051 C CA . LEU B 1 105 ? 16.234 18.359 -14.625 1 98 105 LEU B CA 1
ATOM 3052 C C . LEU B 1 105 ? 17.203 17.266 -15.07 1 98 105 LEU B C 1
ATOM 3054 O O . LEU B 1 105 ? 17.969 17.469 -16.016 1 98 105 LEU B O 1
ATOM 3058 N N . ASP B 1 106 ? 17.25 16.203 -14.305 1 98.12 106 ASP B N 1
ATOM 3059 C CA . ASP B 1 106 ? 18.188 15.125 -14.57 1 98.12 106 ASP B CA 1
ATOM 3060 C C . ASP B 1 106 ? 17.688 13.797 -13.992 1 98.12 106 ASP B C 1
ATOM 3062 O O . ASP B 1 106 ? 16.922 13.789 -13.031 1 98.12 106 ASP B O 1
ATOM 3066 N N . GLU B 1 107 ? 18.047 12.727 -14.617 1 97.81 107 GLU B N 1
ATOM 3067 C CA . GLU B 1 107 ? 17.781 11.367 -14.141 1 97.81 107 GLU B CA 1
ATOM 3068 C C . GLU B 1 107 ? 19 10.461 -14.375 1 97.81 107 GLU B C 1
ATOM 3070 O O . GLU B 1 107 ? 19.547 10.438 -15.477 1 97.81 107 GLU B O 1
ATOM 3075 N N . THR B 1 108 ? 19.391 9.734 -13.32 1 97.81 108 THR B N 1
ATOM 3076 C CA . THR B 1 108 ? 20.516 8.812 -13.414 1 97.81 108 THR B CA 1
ATOM 3077 C C . THR B 1 108 ? 20.25 7.547 -12.609 1 97.81 108 THR B C 1
ATOM 3079 O O . THR B 1 108 ? 19.844 7.621 -11.438 1 97.81 108 THR B O 1
ATOM 3082 N N . ILE B 1 109 ? 20.469 6.371 -13.227 1 97.12 109 ILE B N 1
ATOM 3083 C CA . ILE B 1 109 ? 20.391 5.125 -12.477 1 97.12 109 ILE B CA 1
ATOM 3084 C C . ILE B 1 109 ? 21.656 4.945 -11.641 1 97.12 109 ILE B C 1
ATOM 3086 O O . ILE B 1 109 ? 22.766 4.859 -12.188 1 97.12 109 ILE B O 1
ATOM 3090 N N . VAL B 1 110 ? 21.5 4.84 -10.336 1 97.56 110 VAL B N 1
ATOM 3091 C CA . VAL B 1 110 ? 22.672 4.801 -9.461 1 97.56 110 VAL B CA 1
ATOM 3092 C C . VAL B 1 110 ? 22.828 3.402 -8.859 1 97.56 110 VAL B C 1
ATOM 3094 O O . VAL B 1 110 ? 23.844 3.086 -8.258 1 97.56 110 VAL B O 1
ATOM 3097 N N . TYR B 1 111 ? 21.859 2.57 -8.977 1 97.31 111 TYR B N 1
ATOM 3098 C CA . TYR B 1 111 ? 21.891 1.161 -8.602 1 97.31 111 TYR B CA 1
ATOM 3099 C C . TYR B 1 111 ? 21.016 0.328 -9.539 1 97.31 111 TYR B C 1
ATOM 3101 O O . TYR B 1 111 ? 19.906 0.736 -9.891 1 97.31 111 TYR B O 1
ATOM 3109 N N . SER B 1 112 ? 21.578 -0.9 -9.961 1 96.19 112 SER B N 1
ATOM 3110 C CA . SER B 1 112 ? 20.812 -1.751 -10.867 1 96.19 112 SER B CA 1
ATOM 3111 C C . SER B 1 112 ? 21.031 -3.227 -10.547 1 96.19 112 SER B C 1
ATOM 3113 O O . SER B 1 112 ? 21.938 -3.865 -11.086 1 96.19 112 SER B O 1
ATOM 3115 N N . GLY B 1 113 ? 20.297 -3.746 -9.648 1 94.75 113 GLY B N 1
ATOM 3116 C CA . GLY B 1 113 ? 20.094 -5.164 -9.383 1 94.75 113 GLY B CA 1
ATOM 3117 C C . GLY B 1 113 ? 18.734 -5.664 -9.797 1 94.75 113 GLY B C 1
ATOM 3118 O O . GLY B 1 113 ? 18.25 -5.34 -10.883 1 94.75 113 GLY B O 1
ATOM 3119 N N . TRP B 1 114 ? 18.188 -6.559 -8.922 1 92.12 114 TRP B N 1
ATOM 3120 C CA . TRP B 1 114 ? 16.781 -6.863 -9.172 1 92.12 114 TRP B CA 1
ATOM 3121 C C . TRP B 1 114 ? 15.906 -5.621 -9.008 1 92.12 114 TRP B C 1
ATOM 3123 O O . TRP B 1 114 ? 15.031 -5.359 -9.828 1 92.12 114 TRP B O 1
ATOM 3133 N N . ARG B 1 115 ? 16.219 -4.859 -7.938 1 95.38 115 ARG B N 1
ATOM 3134 C CA . ARG B 1 115 ? 15.695 -3.506 -7.812 1 95.38 115 ARG B CA 1
ATOM 3135 C C . ARG B 1 115 ? 16.609 -2.494 -8.492 1 95.38 115 ARG B C 1
ATOM 3137 O O . ARG B 1 115 ? 17.797 -2.764 -8.711 1 95.38 115 ARG B O 1
ATOM 3144 N N . THR B 1 116 ? 16.016 -1.36 -8.812 1 96.5 116 THR B N 1
ATOM 3145 C CA . THR B 1 116 ? 16.797 -0.247 -9.336 1 96.5 116 THR B CA 1
ATOM 3146 C C . THR B 1 116 ? 16.531 1.021 -8.523 1 96.5 116 THR B C 1
ATOM 3148 O O . THR B 1 116 ? 15.469 1.184 -7.938 1 96.5 116 THR B O 1
ATOM 3151 N N . ILE B 1 117 ? 17.578 1.882 -8.453 1 97.81 117 ILE B N 1
ATOM 3152 C CA . ILE B 1 117 ? 17.422 3.225 -7.898 1 97.81 117 ILE B CA 1
ATOM 3153 C C . ILE B 1 117 ? 17.734 4.262 -8.977 1 97.81 117 ILE B C 1
ATOM 3155 O O . ILE B 1 117 ? 18.844 4.305 -9.508 1 97.81 117 ILE B O 1
ATOM 3159 N N . LEU B 1 118 ? 16.75 5.004 -9.328 1 97.69 118 LEU B N 1
ATOM 3160 C CA . LEU B 1 118 ? 16.875 6.164 -10.203 1 97.69 118 LEU B CA 1
ATOM 3161 C C . LEU B 1 118 ? 16.969 7.453 -9.391 1 97.69 118 LEU B C 1
ATOM 3163 O O . LEU B 1 118 ? 16.062 7.758 -8.609 1 97.69 118 LEU B O 1
ATOM 3167 N N . GLN B 1 119 ? 18.016 8.188 -9.516 1 98.19 119 GLN B N 1
ATOM 3168 C CA . GLN B 1 119 ? 18.078 9.523 -8.93 1 98.19 119 GLN B CA 1
ATOM 3169 C C . GLN B 1 119 ? 17.516 10.57 -9.875 1 98.19 119 GLN B C 1
ATOM 3171 O O . GLN B 1 119 ? 17.984 10.719 -11.008 1 98.19 119 GLN B O 1
ATOM 3176 N N . ARG B 1 120 ? 16.516 11.227 -9.445 1 97.88 120 ARG B N 1
ATOM 3177 C CA . ARG B 1 120 ? 15.836 12.266 -10.219 1 97.88 120 ARG B CA 1
ATOM 3178 C C . ARG B 1 120 ? 15.984 13.625 -9.547 1 97.88 120 ARG B C 1
ATOM 3180 O O . ARG B 1 120 ? 15.672 13.773 -8.359 1 97.88 120 ARG B O 1
ATOM 3187 N N . LYS B 1 121 ? 16.484 14.547 -10.297 1 97.88 121 LYS B N 1
ATOM 3188 C CA . LYS B 1 121 ? 16.562 15.938 -9.844 1 97.88 121 LYS B CA 1
ATOM 3189 C C . LYS B 1 121 ? 15.367 16.75 -10.344 1 97.88 121 LYS B C 1
ATOM 3191 O O . LYS B 1 121 ? 15.078 16.766 -11.539 1 97.88 121 LYS B O 1
ATOM 3196 N N . VAL B 1 122 ? 14.672 17.375 -9.406 1 97.19 122 VAL B N 1
ATOM 3197 C CA . VAL B 1 122 ? 13.461 18.109 -9.773 1 97.19 122 VAL B CA 1
ATOM 3198 C C . VAL B 1 122 ? 13.57 19.562 -9.305 1 97.19 122 VAL B C 1
ATOM 3200 O O . VAL B 1 122 ? 13.969 19.828 -8.164 1 97.19 122 VAL B O 1
ATOM 3203 N N . GLN B 1 123 ? 13.273 20.484 -10.164 1 96.38 123 GLN B N 1
ATOM 3204 C CA . GLN B 1 123 ? 13.023 21.859 -9.766 1 96.38 123 GLN B CA 1
ATOM 3205 C C . GLN B 1 123 ? 11.609 22.031 -9.211 1 96.38 123 GLN B C 1
ATOM 3207 O O . GLN B 1 123 ? 10.633 21.906 -9.945 1 96.38 123 GLN B O 1
ATOM 3212 N N . MET B 1 124 ? 11.594 22.375 -7.961 1 94.12 124 MET B N 1
ATOM 3213 C CA . MET B 1 124 ? 10.312 22.516 -7.277 1 94.12 124 MET B CA 1
ATOM 3214 C C . MET B 1 124 ? 9.68 23.875 -7.57 1 94.12 124 MET B C 1
ATOM 3216 O O . MET B 1 124 ? 10.336 24.75 -8.117 1 94.12 124 MET B O 1
ATOM 3220 N N . ARG B 1 125 ? 8.445 24.016 -7.195 1 90.31 125 ARG B N 1
ATOM 3221 C CA . ARG B 1 125 ? 7.719 25.25 -7.453 1 90.31 125 ARG B CA 1
ATOM 3222 C C . ARG B 1 125 ? 8.32 26.406 -6.664 1 90.31 125 ARG B C 1
ATOM 3224 O O . ARG B 1 125 ? 8.273 27.562 -7.113 1 90.31 125 ARG B O 1
ATOM 3231 N N . ASN B 1 126 ? 8.828 26.094 -5.566 1 88.06 126 ASN B N 1
ATOM 3232 C CA . ASN B 1 126 ? 9.438 27.125 -4.727 1 88.06 126 ASN B CA 1
ATOM 3233 C C . ASN B 1 126 ? 10.836 27.5 -5.215 1 88.06 126 ASN B C 1
ATOM 3235 O O . ASN B 1 126 ? 11.523 28.297 -4.582 1 88.06 126 ASN B O 1
ATOM 3239 N N . GLY B 1 127 ? 11.266 26.828 -6.266 1 90.88 127 GLY B N 1
ATOM 3240 C CA . GLY B 1 127 ? 12.531 27.156 -6.891 1 90.88 127 GLY B CA 1
ATOM 3241 C C . GLY B 1 127 ? 13.672 26.25 -6.461 1 90.88 127 GLY B C 1
ATOM 3242 O O . GLY B 1 127 ? 14.719 26.219 -7.105 1 90.88 127 GLY B O 1
ATOM 3243 N N . LYS B 1 128 ? 13.5 25.562 -5.469 1 93.25 128 LYS B N 1
ATOM 3244 C CA . LYS B 1 128 ? 14.547 24.672 -4.984 1 93.25 128 LYS B CA 1
ATOM 3245 C C . LYS B 1 128 ? 14.672 23.438 -5.867 1 93.25 128 LYS B C 1
ATOM 3247 O O . LYS B 1 128 ? 13.695 23.016 -6.488 1 93.25 128 LYS B O 1
ATOM 3252 N N . VAL B 1 129 ? 15.922 22.969 -5.879 1 95.56 129 VAL B N 1
ATOM 3253 C CA . VAL B 1 129 ? 16.188 21.719 -6.586 1 95.56 129 VAL B CA 1
ATOM 3254 C C . VAL B 1 129 ? 16.344 20.578 -5.582 1 95.56 129 VAL B C 1
ATOM 3256 O O . VAL B 1 129 ? 17.125 20.672 -4.637 1 95.56 129 VAL B O 1
ATOM 3259 N N . VAL B 1 130 ? 15.57 19.578 -5.805 1 95.62 130 VAL B N 1
ATOM 3260 C CA . VAL B 1 130 ? 15.578 18.453 -4.875 1 95.62 130 VAL B CA 1
ATOM 3261 C C . VAL B 1 130 ? 15.977 17.172 -5.613 1 95.62 130 VAL B C 1
ATOM 3263 O O . VAL B 1 130 ? 15.523 16.922 -6.734 1 95.62 130 VAL B O 1
ATOM 3266 N N . ASP B 1 131 ? 16.859 16.344 -4.977 1 95.75 131 ASP B N 1
ATOM 3267 C CA . ASP B 1 131 ? 17.234 15.023 -5.469 1 95.75 131 ASP B CA 1
ATOM 3268 C C . ASP B 1 131 ? 16.391 13.93 -4.809 1 95.75 131 ASP B C 1
ATOM 3270 O O . ASP B 1 131 ? 16.375 13.805 -3.58 1 95.75 131 ASP B O 1
ATOM 3274 N N . PHE B 1 132 ? 15.75 13.133 -5.699 1 96.69 132 PHE B N 1
ATOM 3275 C CA . PHE B 1 132 ? 14.938 12.039 -5.18 1 96.69 132 PHE B CA 1
ATOM 3276 C C . PHE B 1 132 ? 15.531 10.695 -5.574 1 96.69 132 PHE B C 1
ATOM 3278 O O . PHE B 1 132 ? 15.992 10.523 -6.703 1 96.69 132 PHE B O 1
ATOM 3285 N N . ASP B 1 133 ? 15.609 9.719 -4.613 1 97.5 133 ASP B N 1
ATOM 3286 C CA . ASP B 1 133 ? 15.82 8.312 -4.926 1 97.5 133 ASP B CA 1
ATOM 3287 C C . ASP B 1 133 ? 14.5 7.617 -5.262 1 97.5 133 ASP B C 1
ATOM 3289 O O . ASP B 1 133 ? 13.641 7.449 -4.395 1 97.5 133 ASP B O 1
ATOM 3293 N N . LEU B 1 134 ? 14.383 7.215 -6.535 1 97.69 134 LEU B N 1
ATOM 3294 C CA . LEU B 1 134 ? 13.172 6.523 -6.977 1 97.69 134 LEU B CA 1
ATOM 3295 C C . LEU B 1 134 ? 13.438 5.031 -7.148 1 97.69 134 LEU B C 1
ATOM 3297 O O . LEU B 1 134 ? 14.445 4.637 -7.742 1 97.69 134 LEU B O 1
ATOM 3301 N N . VAL B 1 135 ? 12.539 4.23 -6.617 1 97.25 135 VAL B N 1
ATOM 3302 C CA . VAL B 1 135 ? 12.727 2.783 -6.586 1 97.25 135 VAL B CA 1
ATOM 3303 C C . VAL B 1 135 ? 11.953 2.141 -7.738 1 97.25 135 VAL B C 1
ATOM 3305 O O . VAL B 1 135 ? 10.773 2.418 -7.934 1 97.25 135 VAL B O 1
ATOM 3308 N N . GLY B 1 136 ? 12.602 1.329 -8.492 1 95.25 136 GLY B N 1
ATOM 3309 C CA . GLY B 1 136 ? 11.977 0.561 -9.562 1 95.25 136 GLY B CA 1
ATOM 3310 C C . GLY B 1 136 ? 12.445 -0.881 -9.609 1 95.25 136 GLY B C 1
ATOM 3311 O O . GLY B 1 136 ? 13.008 -1.391 -8.641 1 95.25 136 GLY B O 1
ATOM 3312 N N . VAL B 1 137 ? 12 -1.56 -10.594 1 90.75 137 VAL B N 1
ATOM 3313 C CA . VAL B 1 137 ? 12.445 -2.914 -10.898 1 90.75 137 VAL B CA 1
ATOM 3314 C C . VAL B 1 137 ? 13.078 -2.949 -12.289 1 90.75 137 VAL B C 1
ATOM 3316 O O . VAL B 1 137 ? 12.734 -2.139 -13.156 1 90.75 137 VAL B O 1
ATOM 3319 N N . LYS B 1 138 ? 13.984 -3.83 -12.43 1 84 138 LYS B N 1
ATOM 3320 C CA . LYS B 1 138 ? 14.742 -3.926 -13.68 1 84 138 LYS B CA 1
ATOM 3321 C C . LYS B 1 138 ? 13.828 -4.289 -14.844 1 84 138 LYS B C 1
ATOM 3323 O O . LYS B 1 138 ? 13.984 -3.756 -15.945 1 84 138 LYS B O 1
ATOM 3328 N N . THR B 1 139 ? 12.914 -5.219 -14.578 1 77.75 139 THR B N 1
ATOM 3329 C CA . THR B 1 139 ? 12.039 -5.668 -15.648 1 77.75 139 THR B CA 1
ATOM 3330 C C . THR B 1 139 ? 10.578 -5.57 -15.234 1 77.75 139 THR B C 1
ATOM 3332 O O . THR B 1 139 ? 10.242 -5.793 -14.07 1 77.75 139 THR B O 1
ATOM 3335 N N . GLY B 1 140 ? 9.859 -5.047 -16.125 1 74.5 140 GLY B N 1
ATOM 3336 C CA . GLY B 1 140 ? 8.43 -4.969 -15.891 1 74.5 140 GLY B CA 1
ATOM 3337 C C . GLY B 1 140 ? 7.918 -3.549 -15.75 1 74.5 140 GLY B C 1
ATOM 3338 O O . GLY B 1 140 ? 8.695 -2.633 -15.469 1 74.5 140 GLY B O 1
ATOM 3339 N N . GLU B 1 141 ? 6.711 -3.268 -16.031 1 76.94 141 GLU B N 1
ATOM 3340 C CA . GLU B 1 141 ? 6.113 -1.936 -16.062 1 76.94 141 GLU B CA 1
ATOM 3341 C C . GLU B 1 141 ? 5.191 -1.717 -14.875 1 76.94 141 GLU B C 1
ATOM 3343 O O . GLU B 1 141 ? 4.766 -0.589 -14.609 1 76.94 141 GLU B O 1
ATOM 3348 N N . GLY B 1 142 ? 4.949 -2.771 -14.125 1 93.44 142 GLY B N 1
ATOM 3349 C CA . GLY B 1 142 ? 3.947 -2.721 -13.07 1 93.44 142 GLY B CA 1
ATOM 3350 C C . GLY B 1 142 ? 3.604 -4.086 -12.508 1 93.44 142 GLY B C 1
ATOM 3351 O O . GLY B 1 142 ? 4.242 -5.082 -12.844 1 93.44 142 GLY B O 1
ATOM 3352 N N . ALA B 1 143 ? 2.701 -4.09 -11.609 1 96.19 143 ALA B N 1
ATOM 3353 C CA . ALA B 1 143 ? 2.283 -5.332 -10.969 1 96.19 143 ALA B CA 1
ATOM 3354 C C . ALA B 1 143 ? 0.761 -5.418 -10.875 1 96.19 143 ALA B C 1
ATOM 3356 O O . ALA B 1 143 ? 0.071 -4.398 -10.938 1 96.19 143 ALA B O 1
ATOM 3357 N N . VAL B 1 144 ? 0.303 -6.641 -10.797 1 97.62 144 VAL B N 1
ATOM 3358 C CA . VAL B 1 144 ? -1.129 -6.898 -10.703 1 97.62 144 VAL B CA 1
ATOM 3359 C C . VAL B 1 144 ? -1.434 -7.641 -9.398 1 97.62 144 VAL B C 1
ATOM 3361 O O . VAL B 1 144 ? -0.592 -8.383 -8.891 1 97.62 144 VAL B O 1
ATOM 3364 N N . LEU B 1 145 ? -2.592 -7.41 -8.852 1 98.56 145 LEU B N 1
ATOM 3365 C CA . LEU B 1 145 ? -3.197 -8.156 -7.754 1 98.56 145 LEU B CA 1
ATOM 3366 C C . LEU B 1 145 ? -4.527 -8.766 -8.18 1 98.56 145 LEU B C 1
ATOM 3368 O O . LEU B 1 145 ? -5.262 -8.1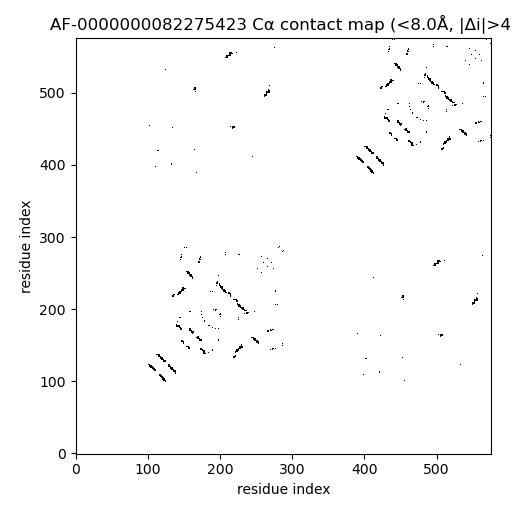64 -8.969 1 98.56 145 LEU B O 1
ATOM 3372 N N . VAL B 1 146 ? -4.871 -9.906 -7.605 1 98.94 146 VAL B N 1
ATOM 3373 C CA . VAL B 1 146 ? -6.141 -10.547 -7.941 1 98.94 146 VAL B CA 1
ATOM 3374 C C . VAL B 1 146 ? -6.828 -11.023 -6.664 1 98.94 146 VAL B C 1
ATOM 3376 O O . VAL B 1 146 ? -6.254 -11.797 -5.895 1 98.94 146 VAL B O 1
ATOM 3379 N N . PHE B 1 147 ? -7.977 -10.539 -6.41 1 98.94 147 PHE B N 1
ATOM 3380 C CA . PHE B 1 147 ? -8.859 -11.047 -5.363 1 98.94 147 PHE B CA 1
ATOM 3381 C C . PHE B 1 147 ? -9.859 -12.047 -5.934 1 98.94 147 PHE B C 1
ATOM 3383 O O . PHE B 1 147 ? -10.688 -11.688 -6.773 1 98.94 147 PHE B O 1
ATOM 3390 N N . ALA B 1 148 ? -9.812 -13.25 -5.508 1 98.94 148 ALA B N 1
ATOM 3391 C CA . ALA B 1 148 ? -10.672 -14.32 -6.02 1 98.94 148 ALA B CA 1
ATOM 3392 C C . ALA B 1 148 ? -11.828 -14.602 -5.062 1 98.94 148 ALA B C 1
ATOM 3394 O O . ALA B 1 148 ? -11.609 -14.969 -3.904 1 98.94 148 ALA B O 1
ATOM 3395 N N . TRP B 1 149 ? -13.016 -14.5 -5.52 1 98.94 149 TRP B N 1
ATOM 3396 C CA . TRP B 1 149 ? -14.219 -14.586 -4.707 1 98.94 149 TRP B CA 1
ATOM 3397 C C . TRP B 1 149 ? -15.141 -15.688 -5.219 1 98.94 149 TRP B C 1
ATOM 3399 O O . TRP B 1 149 ? -15.336 -15.828 -6.43 1 98.94 149 TRP B O 1
ATOM 3409 N N . ASP B 1 150 ? -15.609 -16.516 -4.375 1 98.81 150 ASP B N 1
ATOM 3410 C CA . ASP B 1 150 ? -16.656 -17.5 -4.66 1 98.81 150 ASP B CA 1
ATOM 3411 C C . ASP B 1 150 ? -18 -17.016 -4.152 1 98.81 150 ASP B C 1
ATOM 3413 O O . ASP B 1 150 ? -18.25 -16.984 -2.941 1 98.81 150 ASP B O 1
ATOM 3417 N N . SER B 1 151 ? -18.906 -16.672 -5.027 1 98.38 151 SER B N 1
ATOM 3418 C CA . SER B 1 151 ? -20.203 -16.094 -4.656 1 98.38 151 SER B CA 1
ATOM 3419 C C . SER B 1 151 ? -21.109 -17.141 -4.027 1 98.38 151 SER B C 1
ATOM 3421 O O . SER B 1 151 ? -22.078 -16.797 -3.34 1 98.38 151 SER B O 1
ATOM 3423 N N . ARG B 1 152 ? -20.938 -18.453 -4.309 1 97.75 152 ARG B N 1
ATOM 3424 C CA . ARG B 1 152 ? -21.766 -19.516 -3.764 1 97.75 152 ARG B CA 1
ATOM 3425 C C . ARG B 1 152 ? -21.516 -19.703 -2.27 1 97.75 152 ARG B C 1
ATOM 3427 O O . ARG B 1 152 ? -22.453 -19.828 -1.489 1 97.75 152 ARG B O 1
ATOM 3434 N N . THR B 1 153 ? -20.25 -19.656 -1.844 1 98.12 153 THR B N 1
ATOM 3435 C CA . THR B 1 153 ? -19.891 -19.875 -0.446 1 98.12 153 THR B CA 1
ATOM 3436 C C . THR B 1 153 ? -19.641 -18.547 0.256 1 98.12 153 THR B C 1
ATOM 3438 O O . THR B 1 153 ? -19.5 -18.5 1.48 1 98.12 153 THR B O 1
ATOM 3441 N N . ARG B 1 154 ? -19.531 -17.453 -0.536 1 98.38 154 ARG B N 1
ATOM 3442 C CA . ARG B 1 154 ? -19.203 -16.125 -0.045 1 98.38 154 ARG B CA 1
ATOM 3443 C C . ARG B 1 154 ? -17.875 -16.125 0.708 1 98.38 154 ARG B C 1
ATOM 3445 O O . ARG B 1 154 ? -17.797 -15.641 1.84 1 98.38 154 ARG B O 1
ATOM 3452 N N . THR B 1 155 ? -16.922 -16.672 0.092 1 98.81 155 THR B N 1
ATOM 3453 C CA . THR B 1 155 ? -15.57 -16.75 0.629 1 98.81 155 THR B CA 1
ATOM 3454 C C . THR B 1 155 ? -14.539 -16.469 -0.457 1 98.81 155 THR B C 1
ATOM 3456 O O . THR B 1 155 ? -14.852 -16.531 -1.648 1 98.81 155 THR B O 1
ATOM 3459 N N . ALA B 1 156 ? -13.352 -16.156 -0.044 1 98.94 156 ALA B N 1
ATOM 3460 C CA . ALA B 1 156 ? -12.25 -15.836 -0.95 1 98.94 156 ALA B CA 1
ATOM 3461 C C . ALA B 1 156 ? -11.195 -16.938 -0.936 1 98.94 156 ALA B C 1
ATOM 3463 O O . ALA B 1 156 ? -11.094 -17.703 0.03 1 98.94 156 ALA B O 1
ATOM 3464 N N . THR B 1 157 ? -10.508 -17.094 -1.996 1 98.88 157 THR B N 1
ATOM 3465 C CA . THR B 1 157 ? -9.234 -17.812 -2.053 1 98.88 157 THR B CA 1
ATOM 3466 C C . THR B 1 157 ? -8.062 -16.844 -1.953 1 98.88 157 THR B C 1
ATOM 3468 O O . THR B 1 157 ? -7.934 -15.938 -2.771 1 98.88 157 THR B O 1
ATOM 3471 N N . MET B 1 158 ? -7.25 -17.016 -0.977 1 98.56 158 MET B N 1
ATOM 3472 C CA . MET B 1 158 ? -6.078 -16.188 -0.697 1 98.56 158 MET B CA 1
ATOM 3473 C C . MET B 1 158 ? -4.805 -17.031 -0.696 1 98.56 158 MET B C 1
ATOM 3475 O O . MET B 1 158 ? -4.852 -18.234 -0.957 1 98.56 158 MET B O 1
ATOM 3479 N N . ILE B 1 159 ? -3.664 -16.359 -0.433 1 98.62 159 ILE B N 1
ATOM 3480 C CA . ILE B 1 159 ? -2.41 -17.109 -0.338 1 98.62 159 ILE B CA 1
ATOM 3481 C C . ILE B 1 159 ? -1.69 -16.734 0.958 1 98.62 159 ILE B C 1
ATOM 3483 O O . ILE B 1 159 ? -2.047 -15.75 1.614 1 98.62 159 ILE B O 1
ATOM 3487 N N . ARG B 1 160 ? -0.762 -17.5 1.338 1 97.5 160 ARG B N 1
ATOM 3488 C CA . ARG B 1 160 ? 0.245 -17.234 2.361 1 97.5 160 ARG B CA 1
ATOM 3489 C C . ARG B 1 160 ? 1.652 -17.422 1.803 1 97.5 160 ARG B C 1
ATOM 3491 O O . ARG B 1 160 ? 1.956 -18.438 1.188 1 97.5 160 ARG B O 1
ATOM 3498 N N . GLU B 1 161 ? 2.453 -16.484 1.979 1 96.69 161 GLU B N 1
ATOM 3499 C CA . GLU B 1 161 ? 3.75 -16.484 1.308 1 96.69 161 GLU B CA 1
ATOM 3500 C C . GLU B 1 161 ? 4.832 -15.891 2.207 1 96.69 161 GLU B C 1
ATOM 3502 O O . GLU B 1 161 ? 4.555 -15.016 3.031 1 96.69 161 GLU B O 1
ATOM 3507 N N . TYR B 1 162 ? 6.055 -16.375 2 1 96.5 162 TYR B N 1
ATOM 3508 C CA . TYR B 1 162 ? 7.211 -15.828 2.699 1 96.5 162 TYR B CA 1
ATOM 3509 C C . TYR B 1 162 ? 7.527 -14.422 2.211 1 96.5 162 TYR B C 1
ATOM 3511 O O . TYR B 1 162 ? 7.594 -14.172 1.005 1 96.5 162 TYR B O 1
ATOM 3519 N N . MET B 1 163 ? 7.668 -13.492 3.143 1 96.5 163 MET B N 1
ATOM 3520 C CA . MET B 1 163 ? 8.07 -12.117 2.883 1 96.5 163 MET B CA 1
ATOM 3521 C C . MET B 1 163 ? 9.492 -11.867 3.354 1 96.5 163 MET B C 1
ATOM 3523 O O . MET B 1 163 ? 9.742 -11.711 4.551 1 96.5 163 MET B O 1
ATOM 3527 N N . PRO B 1 164 ? 10.391 -11.695 2.475 1 96.75 164 PRO B N 1
ATOM 3528 C CA . PRO B 1 164 ? 11.805 -11.633 2.869 1 96.75 164 PRO B CA 1
ATOM 3529 C C . PRO B 1 164 ? 12.133 -10.391 3.697 1 96.75 164 PRO B C 1
ATOM 3531 O O . PRO B 1 164 ? 12.984 -10.445 4.582 1 96.75 164 PRO B O 1
ATOM 3534 N N . ALA B 1 165 ? 11.547 -9.281 3.426 1 96.62 165 ALA B N 1
ATOM 3535 C CA . ALA B 1 165 ? 11.906 -8.062 4.148 1 96.62 165 ALA B CA 1
ATOM 3536 C C . ALA B 1 165 ? 11.508 -8.156 5.617 1 96.62 165 ALA B C 1
ATOM 3538 O O . ALA B 1 165 ? 12.305 -7.844 6.504 1 96.62 165 ALA B O 1
ATOM 3539 N N . SER B 1 166 ? 10.273 -8.609 5.859 1 95.69 166 SER B N 1
ATOM 3540 C CA . SER B 1 166 ? 9.812 -8.734 7.238 1 95.69 166 SER B CA 1
ATOM 3541 C C . SER B 1 166 ? 10.227 -10.07 7.84 1 95.69 166 SER B C 1
ATOM 3543 O O . SER B 1 166 ? 10.102 -10.281 9.047 1 95.69 166 SER B O 1
ATOM 3545 N N . HIS B 1 167 ? 10.711 -10.922 7.031 1 96.38 167 HIS B N 1
ATOM 3546 C CA . HIS B 1 167 ? 11.094 -12.281 7.422 1 96.38 167 HIS B CA 1
ATOM 3547 C C . HIS B 1 167 ? 9.953 -12.992 8.133 1 96.38 167 HIS B C 1
ATOM 3549 O O . HIS B 1 167 ? 10.141 -13.539 9.219 1 96.38 167 HIS B O 1
ATOM 3555 N N . ARG B 1 168 ? 8.781 -12.914 7.539 1 95.75 168 ARG B N 1
ATOM 3556 C CA . ARG B 1 168 ? 7.547 -13.523 8.023 1 95.75 168 ARG B CA 1
ATOM 3557 C C . ARG B 1 168 ? 6.793 -14.203 6.883 1 95.75 168 ARG B C 1
ATOM 3559 O O . ARG B 1 168 ? 7.008 -13.883 5.711 1 95.75 168 ARG B O 1
ATOM 3566 N N . VAL B 1 169 ? 6.016 -15.219 7.262 1 96.75 169 VAL B N 1
ATOM 3567 C CA . VAL B 1 169 ? 5.016 -15.734 6.332 1 96.75 169 VAL B CA 1
ATOM 3568 C C . VAL B 1 169 ? 3.689 -15.008 6.543 1 96.75 169 VAL B C 1
ATOM 3570 O O . VAL B 1 169 ? 3.152 -15 7.652 1 96.75 169 VAL B O 1
ATOM 3573 N N . MET B 1 170 ? 3.182 -14.375 5.504 1 97.62 170 MET B N 1
ATOM 3574 C CA . MET B 1 170 ? 2.018 -13.508 5.637 1 97.62 170 MET B CA 1
ATOM 3575 C C . MET B 1 170 ? 0.942 -13.875 4.621 1 97.62 170 MET B C 1
ATOM 3577 O O . MET B 1 170 ? 1.246 -14.445 3.568 1 97.62 170 MET B O 1
ATOM 3581 N N . TYR B 1 171 ? -0.264 -13.516 4.961 1 98.38 171 TYR B N 1
ATOM 3582 C CA . TYR B 1 171 ? -1.372 -13.688 4.027 1 98.38 171 TYR B CA 1
ATOM 3583 C C . TYR B 1 171 ? -1.342 -12.609 2.949 1 98.38 171 TYR B C 1
ATOM 3585 O O . TYR B 1 171 ? -0.738 -11.547 3.137 1 98.38 171 TYR B O 1
ATOM 3593 N N . GLY B 1 172 ? -1.995 -12.922 1.808 1 98.44 172 GLY B N 1
ATOM 3594 C CA . GLY B 1 172 ? -2.033 -11.977 0.707 1 98.44 172 GLY B CA 1
ATOM 3595 C C . GLY B 1 172 ? -2.92 -12.422 -0.438 1 98.44 172 GLY B C 1
ATOM 3596 O O . GLY B 1 172 ? -3.803 -13.266 -0.254 1 98.44 172 GLY B O 1
ATOM 3597 N N . LEU B 1 173 ? -2.789 -11.727 -1.55 1 98.81 173 LEU B N 1
ATOM 3598 C CA . LEU B 1 173 ? -3.482 -12.008 -2.801 1 98.81 173 LEU B CA 1
ATOM 3599 C C . LEU B 1 173 ? -2.52 -12.562 -3.842 1 98.81 173 LEU B C 1
ATOM 3601 O O . LEU B 1 173 ? -1.306 -12.375 -3.736 1 98.81 173 LEU B O 1
ATOM 3605 N N . ALA B 1 174 ? -3.111 -13.305 -4.797 1 98.38 174 ALA B N 1
ATOM 3606 C CA . ALA B 1 174 ? -2.279 -13.57 -5.965 1 98.38 174 ALA B CA 1
ATOM 3607 C C . ALA B 1 174 ? -1.782 -12.273 -6.594 1 98.38 174 ALA B C 1
ATOM 3609 O O . ALA B 1 174 ? -2.547 -11.32 -6.742 1 98.38 174 ALA B O 1
ATOM 3610 N N . ALA B 1 175 ? -0.521 -12.266 -6.855 1 97.56 175 ALA B N 1
ATOM 3611 C CA . ALA B 1 175 ? 0.082 -11.039 -7.375 1 97.56 175 ALA B CA 1
ATOM 3612 C C . ALA B 1 175 ? 1.347 -11.352 -8.172 1 97.56 175 ALA B C 1
ATOM 3614 O O . ALA B 1 175 ? 2.004 -12.367 -7.938 1 97.56 175 ALA B O 1
ATOM 3615 N N . GLY B 1 176 ? 1.717 -10.375 -9.062 1 94.75 176 GLY B N 1
ATOM 3616 C CA . GLY B 1 176 ? 2.967 -10.523 -9.797 1 94.75 176 GLY B CA 1
ATOM 3617 C C . GLY B 1 176 ? 3.242 -9.367 -10.742 1 94.75 176 GLY B C 1
ATOM 3618 O O . GLY B 1 176 ? 2.361 -8.539 -10.992 1 94.75 176 GLY B O 1
ATOM 3619 N N . LEU B 1 177 ? 4.449 -9.375 -11.234 1 92.94 177 LEU B N 1
ATOM 3620 C CA . LEU B 1 177 ? 4.879 -8.336 -12.164 1 92.94 177 LEU B CA 1
ATOM 3621 C C . LEU B 1 177 ? 4.27 -8.555 -13.547 1 92.94 177 LEU B C 1
ATOM 3623 O O . LEU B 1 177 ? 4.031 -9.695 -13.945 1 92.94 177 LEU B O 1
ATOM 3627 N N . ILE B 1 178 ? 3.975 -7.469 -14.156 1 94.25 178 ILE B N 1
ATOM 3628 C CA . ILE B 1 178 ? 3.656 -7.516 -15.578 1 94.25 178 ILE B CA 1
ATOM 3629 C C . ILE B 1 178 ? 4.941 -7.672 -16.391 1 94.25 178 ILE B C 1
ATOM 3631 O O . ILE B 1 178 ? 5.742 -6.742 -16.484 1 94.25 178 ILE B O 1
ATOM 3635 N N . GLU B 1 179 ? 5.145 -8.805 -16.984 1 89.75 179 GLU B N 1
ATOM 3636 C CA . GLU B 1 179 ? 6.371 -9.133 -17.719 1 89.75 179 GLU B CA 1
ATOM 3637 C C . GLU B 1 179 ? 6.203 -8.922 -19.219 1 89.75 179 GLU B C 1
ATOM 3639 O O . GLU B 1 179 ? 5.086 -8.719 -19.703 1 89.75 179 GLU B O 1
ATOM 3644 N N . ASP B 1 180 ? 7.262 -9.055 -19.891 1 87.5 180 ASP B N 1
ATOM 3645 C CA . ASP B 1 180 ? 7.266 -8.859 -21.344 1 87.5 180 ASP B CA 1
ATOM 3646 C C . ASP B 1 180 ? 6.312 -9.844 -22.016 1 87.5 180 ASP B C 1
ATOM 3648 O O . ASP B 1 180 ? 5.672 -9.492 -23.016 1 87.5 180 ASP B O 1
ATOM 3652 N N . LYS B 1 181 ? 6.254 -11.016 -21.531 1 87.31 181 LYS B N 1
ATOM 3653 C CA . LYS B 1 181 ? 5.422 -12.062 -22.141 1 87.31 181 LYS B CA 1
ATOM 3654 C C . LYS B 1 181 ? 3.947 -11.672 -22.109 1 87.31 181 LYS B C 1
ATOM 3656 O O . LYS B 1 181 ? 3.131 -12.266 -22.812 1 87.31 181 LYS B O 1
ATOM 3661 N N . HIS B 1 182 ? 3.568 -10.656 -21.422 1 91.56 182 HIS B N 1
ATOM 3662 C CA . HIS B 1 182 ? 2.168 -10.266 -21.297 1 91.56 182 HIS B CA 1
ATOM 3663 C C . HIS B 1 182 ? 1.816 -9.148 -22.266 1 91.56 182 HIS B C 1
ATOM 3665 O O . HIS B 1 182 ? 0.647 -8.781 -22.406 1 91.56 182 HIS B O 1
ATOM 3671 N N . GLY B 1 183 ? 2.736 -8.594 -23.094 1 84 183 GLY B N 1
ATOM 3672 C CA . GLY B 1 183 ? 2.477 -7.539 -24.062 1 84 183 GLY B CA 1
ATOM 3673 C C . GLY B 1 183 ? 1.747 -6.348 -23.469 1 84 183 GLY B C 1
ATOM 3674 O O . GLY B 1 183 ? 0.834 -5.801 -24.094 1 84 183 GLY B O 1
ATOM 3675 N N . HIS B 1 184 ? 1.794 -5.883 -22.328 1 83.56 184 HIS B N 1
ATOM 3676 C CA . HIS B 1 184 ? 1.186 -4.766 -21.625 1 83.56 184 HIS B CA 1
ATOM 3677 C C . HIS B 1 184 ? -0.255 -5.082 -21.234 1 83.56 184 HIS B C 1
ATOM 3679 O O . HIS B 1 184 ? -0.987 -4.195 -20.781 1 83.56 184 HIS B O 1
ATOM 3685 N N . ASP B 1 185 ? -0.698 -6.293 -21.469 1 94 185 ASP B N 1
ATOM 3686 C CA . ASP B 1 185 ? -2.029 -6.746 -21.078 1 94 185 ASP B CA 1
ATOM 3687 C C . ASP B 1 185 ? -2.064 -7.129 -19.594 1 94 185 ASP B C 1
ATOM 3689 O O . ASP B 1 185 ? -1.686 -8.242 -19.234 1 94 185 ASP B O 1
ATOM 3693 N N . THR B 1 186 ? -2.578 -6.27 -18.828 1 96.44 186 THR B N 1
ATOM 3694 C CA . THR B 1 186 ? -2.551 -6.457 -17.375 1 96.44 186 THR B CA 1
ATOM 3695 C C . THR B 1 186 ? -3.484 -7.586 -16.953 1 96.44 186 THR B C 1
ATOM 3697 O O . THR B 1 186 ? -3.221 -8.289 -15.977 1 96.44 186 THR B O 1
ATOM 3700 N N . GLU B 1 187 ? -4.613 -7.809 -17.656 1 97.81 187 GLU B N 1
ATOM 3701 C CA . GLU B 1 187 ? -5.516 -8.898 -17.312 1 97.81 187 GLU B CA 1
ATOM 3702 C C . GLU B 1 187 ? -4.871 -10.258 -17.578 1 97.81 187 GLU B C 1
ATOM 3704 O O . GLU B 1 187 ? -5.059 -11.203 -16.812 1 97.81 187 GLU B O 1
ATOM 3709 N N . MET B 1 188 ? -4.184 -10.32 -18.703 1 97.12 188 MET B N 1
ATOM 3710 C CA . MET B 1 188 ? -3.451 -11.547 -18.984 1 97.12 188 MET B CA 1
ATOM 3711 C C . MET B 1 188 ? -2.475 -11.875 -17.859 1 97.12 188 MET B C 1
ATOM 3713 O O . MET B 1 188 ? -2.395 -13.016 -17.406 1 97.12 188 MET B O 1
ATOM 3717 N N . ALA B 1 189 ? -1.7 -10.867 -17.438 1 96.31 189 ALA B N 1
ATOM 3718 C CA . ALA B 1 189 ? -0.789 -11.062 -16.312 1 96.31 189 ALA B CA 1
ATOM 3719 C C . ALA B 1 189 ? -1.54 -11.539 -15.07 1 96.31 189 ALA B C 1
ATOM 3721 O O . ALA B 1 189 ? -1.095 -12.461 -14.383 1 96.31 189 ALA B O 1
ATOM 3722 N N . ALA B 1 190 ? -2.711 -10.922 -14.82 1 98.19 190 ALA B N 1
ATOM 3723 C CA . ALA B 1 190 ? -3.523 -11.289 -13.664 1 98.19 190 ALA B CA 1
ATOM 3724 C C . ALA B 1 190 ? -3.982 -12.742 -13.75 1 98.19 190 ALA B C 1
ATOM 3726 O O . ALA B 1 190 ? -3.912 -13.477 -12.758 1 98.19 190 ALA B O 1
ATOM 3727 N N . ARG B 1 191 ? -4.398 -13.148 -14.891 1 98 191 ARG B N 1
ATOM 3728 C CA . ARG B 1 191 ? -4.855 -14.523 -15.094 1 98 191 ARG B CA 1
ATOM 3729 C C . ARG B 1 191 ? -3.715 -15.516 -14.898 1 98 191 ARG B C 1
ATOM 3731 O O . ARG B 1 191 ? -3.91 -16.578 -14.32 1 98 191 ARG B O 1
ATOM 3738 N N . HIS B 1 192 ? -2.578 -15.172 -15.398 1 96.5 192 HIS B N 1
ATOM 3739 C CA . HIS B 1 192 ? -1.413 -16.031 -15.219 1 96.5 192 HIS B CA 1
ATOM 3740 C C . HIS B 1 192 ? -1.072 -16.203 -13.742 1 96.5 192 HIS B C 1
ATOM 3742 O O . HIS B 1 192 ? -0.832 -17.312 -13.281 1 96.5 192 HIS B O 1
ATOM 3748 N N . GLU B 1 193 ? -1.035 -15.078 -12.992 1 97.12 193 GLU B N 1
ATOM 3749 C CA . GLU B 1 193 ? -0.704 -15.148 -11.57 1 97.12 193 GLU B CA 1
ATOM 3750 C C . GLU B 1 193 ? -1.765 -15.922 -10.797 1 97.12 193 GLU B C 1
ATOM 3752 O O . G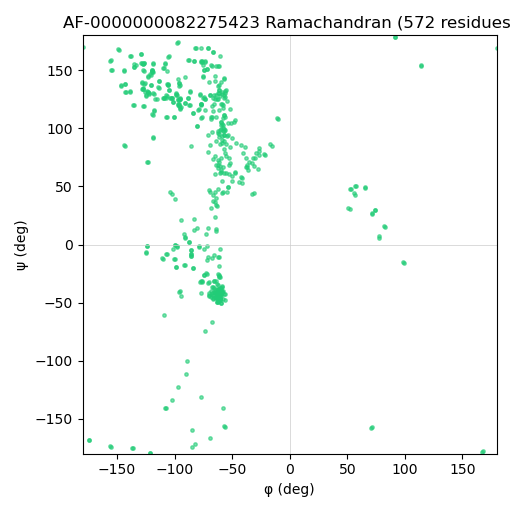LU B 1 193 ? -1.442 -16.656 -9.859 1 97.12 193 GLU B O 1
ATOM 3757 N N . LEU B 1 194 ? -3.047 -15.734 -11.156 1 98.44 194 LEU B N 1
ATOM 3758 C CA . LEU B 1 194 ? -4.117 -16.484 -10.508 1 98.44 194 LEU B CA 1
ATOM 3759 C C . LEU B 1 194 ? -3.93 -17.984 -10.703 1 98.44 194 LEU B C 1
ATOM 3761 O O . LEU B 1 194 ? -4.102 -18.75 -9.758 1 98.44 194 LEU B O 1
ATOM 3765 N N . GLU B 1 195 ? -3.611 -18.391 -11.883 1 97.81 195 GLU B N 1
ATOM 3766 C CA . GLU B 1 195 ? -3.391 -19.812 -12.18 1 97.81 195 GLU B CA 1
ATOM 3767 C C . GLU B 1 195 ? -2.184 -20.344 -11.422 1 97.81 195 GLU B C 1
ATOM 3769 O O . GLU B 1 195 ? -2.26 -21.406 -10.805 1 97.81 195 GLU B O 1
ATOM 3774 N N . GLU B 1 196 ? -1.124 -19.656 -11.414 1 96.56 196 GLU B N 1
ATOM 3775 C CA . GLU B 1 196 ? 0.117 -20.109 -10.789 1 96.56 196 GLU B CA 1
ATOM 3776 C C . GLU B 1 196 ? -0.012 -20.172 -9.273 1 96.56 196 GLU B C 1
ATOM 3778 O O . GLU B 1 196 ? 0.348 -21.172 -8.648 1 96.56 196 GLU B O 1
ATOM 3783 N N . GLU B 1 197 ? -0.618 -19.094 -8.695 1 97.62 197 GLU B N 1
ATOM 3784 C CA . GLU B 1 197 ? -0.514 -18.922 -7.25 1 97.62 197 GLU B CA 1
ATOM 3785 C C . GLU B 1 197 ? -1.767 -19.438 -6.543 1 97.62 197 GLU B C 1
ATOM 3787 O O . GLU B 1 197 ? -1.738 -19.703 -5.344 1 97.62 197 GLU B O 1
ATOM 3792 N N . CYS B 1 198 ? -2.904 -19.578 -7.27 1 98.25 198 CYS B N 1
ATOM 3793 C CA . CYS B 1 198 ? -4.141 -20 -6.629 1 98.25 198 CYS B CA 1
ATOM 3794 C C . CYS B 1 198 ? -4.715 -21.234 -7.316 1 98.25 198 CYS B C 1
ATOM 3796 O O . CYS B 1 198 ? -5.703 -21.812 -6.852 1 98.25 198 CYS B O 1
ATOM 3798 N N . HIS B 1 199 ? -4.125 -21.656 -8.43 1 98.12 199 HIS B N 1
ATOM 3799 C CA . HIS B 1 199 ? -4.605 -22.781 -9.211 1 98.12 199 HIS B CA 1
ATOM 3800 C C . HIS B 1 199 ? -6.066 -22.594 -9.617 1 98.12 199 HIS B C 1
ATOM 3802 O O . HIS B 1 199 ? -6.871 -23.531 -9.484 1 98.12 199 HIS B O 1
ATOM 3808 N N . LEU B 1 200 ? -6.395 -21.406 -10.055 1 98.75 200 LEU B N 1
ATOM 3809 C CA . LEU B 1 200 ? -7.738 -21.062 -10.5 1 98.75 200 LEU B CA 1
ATOM 3810 C C . LEU B 1 200 ? -7.711 -20.453 -11.891 1 98.75 200 LEU B C 1
ATOM 3812 O O . LEU B 1 200 ? -6.684 -19.906 -12.32 1 98.75 200 LEU B O 1
ATOM 3816 N N . LYS B 1 201 ? -8.805 -20.547 -12.586 1 98.44 201 LYS B N 1
ATOM 3817 C CA . LYS B 1 201 ? -8.977 -19.953 -13.914 1 98.44 201 LYS B CA 1
ATOM 3818 C C . LYS B 1 201 ? -10.43 -19.547 -14.156 1 98.44 201 LYS B C 1
ATOM 3820 O O . LYS B 1 201 ? -11.305 -19.859 -13.344 1 98.44 201 LYS B O 1
ATOM 3825 N N . GLY B 1 202 ? -10.633 -18.781 -15.242 1 98.25 202 GLY B N 1
ATOM 3826 C CA . GLY B 1 202 ? -11.984 -18.391 -15.617 1 98.25 202 GLY B CA 1
ATOM 3827 C C . GLY B 1 202 ? -12.609 -17.391 -14.672 1 98.25 202 GLY B C 1
ATOM 3828 O O . GLY B 1 202 ? -11.906 -16.562 -14.078 1 98.25 202 GLY B O 1
ATOM 3829 N N . GLY B 1 203 ? -13.969 -17.344 -14.68 1 98.69 203 GLY B N 1
ATOM 3830 C CA . GLY B 1 203 ? -14.727 -16.438 -13.828 1 98.69 203 GLY B CA 1
ATOM 3831 C C . GLY B 1 203 ? -15.031 -15.109 -14.492 1 98.69 203 GLY B C 1
ATOM 3832 O O . GLY B 1 203 ? -14.695 -14.906 -15.656 1 98.69 203 GLY B O 1
ATOM 3833 N N . ARG B 1 204 ? -15.742 -14.297 -13.719 1 98.81 204 ARG B N 1
ATOM 3834 C CA . ARG B 1 204 ? -16.078 -12.945 -14.148 1 98.81 204 ARG B CA 1
ATOM 3835 C C . ARG B 1 204 ? -15.094 -11.93 -13.578 1 98.81 204 ARG B C 1
ATOM 3837 O O . ARG B 1 204 ? -14.938 -11.828 -12.359 1 98.81 204 ARG B O 1
ATOM 3844 N N . TRP B 1 205 ? -14.492 -11.156 -14.477 1 98.81 205 TRP B N 1
ATOM 3845 C CA . TRP B 1 205 ? -13.375 -10.297 -14.078 1 98.81 205 TRP B CA 1
ATOM 3846 C C . TRP B 1 205 ? -13.805 -8.836 -14.008 1 98.81 205 TRP B C 1
ATOM 3848 O O . TRP B 1 205 ? -14.555 -8.359 -14.867 1 98.81 205 TRP B O 1
ATOM 3858 N N . PHE B 1 206 ? -13.352 -8.117 -12.977 1 98.69 206 PHE B N 1
ATOM 3859 C CA . PHE B 1 206 ? -13.539 -6.688 -12.773 1 98.69 206 PHE B CA 1
ATOM 3860 C C . PHE B 1 206 ? -12.203 -5.996 -12.531 1 98.69 206 PHE B C 1
ATOM 3862 O O . PHE B 1 206 ? -11.461 -6.363 -11.617 1 98.69 206 PHE B O 1
ATOM 3869 N N . LEU B 1 207 ? -11.805 -5.062 -13.367 1 98.44 207 LEU B N 1
ATOM 3870 C CA . LEU B 1 207 ? -10.727 -4.137 -13.031 1 98.44 207 LEU B CA 1
ATOM 3871 C C . LEU B 1 207 ? -11.195 -3.102 -12.016 1 98.44 207 LEU B C 1
ATOM 3873 O O . LEU B 1 207 ? -12.188 -2.404 -12.242 1 98.44 207 LEU B O 1
ATOM 3877 N N . LEU B 1 208 ? -10.516 -2.98 -10.938 1 98.19 208 LEU B N 1
ATOM 3878 C CA . LEU B 1 208 ? -11.055 -2.232 -9.805 1 98.19 208 LEU B CA 1
ATOM 3879 C C . LEU B 1 208 ? -10.633 -0.768 -9.875 1 98.19 208 LEU B C 1
ATOM 3881 O O . LEU B 1 208 ? -11.172 0.071 -9.148 1 98.19 208 LEU B O 1
ATOM 3885 N N . THR B 1 209 ? -9.641 -0.417 -10.641 1 95.38 209 THR B N 1
ATOM 3886 C CA . THR B 1 209 ? -9.211 0.965 -10.828 1 95.38 209 THR B CA 1
ATOM 3887 C C . THR B 1 209 ? -9.25 1.345 -12.305 1 95.38 209 THR B C 1
ATOM 3889 O O . THR B 1 209 ? -8.914 0.532 -13.172 1 95.38 209 THR B O 1
ATOM 3892 N N . ASN B 1 210 ? -9.609 2.564 -12.617 1 92.75 210 ASN B N 1
ATOM 3893 C CA . ASN B 1 210 ? -9.688 3.041 -14 1 92.75 210 ASN B CA 1
ATOM 3894 C C . ASN B 1 210 ? -8.305 3.35 -14.57 1 92.75 210 ASN B C 1
ATOM 3896 O O . ASN B 1 210 ? -8.094 3.252 -15.773 1 92.75 210 ASN B O 1
ATOM 3900 N N . GLU B 1 211 ? -7.43 3.766 -13.719 1 94.88 211 GLU B N 1
ATOM 3901 C CA . GLU B 1 211 ? -6.043 4.078 -14.047 1 94.88 211 GLU B CA 1
ATOM 3902 C C . GLU B 1 211 ? -5.074 3.346 -13.125 1 94.88 211 GLU B C 1
ATOM 3904 O O . GLU B 1 211 ? -5.449 2.943 -12.023 1 94.88 211 GLU B O 1
ATOM 3909 N N . PRO B 1 212 ? -3.867 3.162 -13.68 1 94.94 212 PRO B N 1
ATOM 3910 C CA . PRO B 1 212 ? -2.863 2.58 -12.789 1 94.94 212 PRO B CA 1
ATOM 3911 C C . PRO B 1 212 ? -2.65 3.408 -11.523 1 94.94 212 PRO B C 1
ATOM 3913 O O . PRO B 1 212 ? -2.693 4.641 -11.57 1 94.94 212 PRO B O 1
ATOM 3916 N N . VAL B 1 213 ? -2.438 2.697 -10.469 1 97.5 213 VAL B N 1
ATOM 3917 C CA . VAL B 1 213 ? -2.211 3.357 -9.188 1 97.5 213 VAL B CA 1
ATOM 3918 C C . VAL B 1 213 ? -0.723 3.338 -8.852 1 97.5 213 VAL B C 1
ATOM 3920 O O . VAL B 1 213 ? -0.078 2.289 -8.922 1 97.5 213 VAL B O 1
ATOM 3923 N N . ALA B 1 214 ? -0.189 4.52 -8.578 1 96.94 214 ALA B N 1
ATOM 3924 C CA . ALA B 1 214 ? 1.195 4.57 -8.117 1 96.94 214 ALA B CA 1
ATOM 3925 C C . ALA B 1 214 ? 1.366 3.807 -6.805 1 96.94 214 ALA B C 1
ATOM 3927 O O . ALA B 1 214 ? 0.577 3.975 -5.875 1 96.94 214 ALA B O 1
ATOM 3928 N N . MET B 1 215 ? 2.369 2.973 -6.699 1 96.75 215 MET B N 1
ATOM 3929 C CA . MET B 1 215 ? 2.559 2.15 -5.508 1 96.75 215 MET B CA 1
ATOM 3930 C C . MET B 1 215 ? 2.789 3.02 -4.277 1 96.75 215 MET B C 1
ATOM 3932 O O . MET B 1 215 ? 2.287 2.715 -3.193 1 96.75 215 MET B O 1
ATOM 3936 N N . ASP B 1 216 ? 3.676 3.977 -4.367 1 96.25 216 ASP B N 1
ATOM 3937 C CA . ASP B 1 216 ? 3.914 4.984 -3.338 1 96.25 216 ASP B CA 1
ATOM 3938 C C . ASP B 1 216 ? 4.543 6.242 -3.938 1 96.25 216 ASP B C 1
ATOM 3940 O O . ASP B 1 216 ? 4.574 6.402 -5.16 1 96.25 216 ASP B O 1
ATOM 3944 N N . LYS B 1 217 ? 4.922 7.16 -3.09 1 96.69 217 LYS B N 1
ATOM 3945 C CA . LYS B 1 217 ? 5.461 8.445 -3.514 1 96.69 217 LYS B CA 1
ATOM 3946 C C . LYS B 1 217 ? 6.758 8.266 -4.301 1 96.69 217 LYS B C 1
ATOM 3948 O O . LYS B 1 217 ? 7.047 9.047 -5.215 1 96.69 217 LYS B O 1
ATOM 3953 N N . TYR B 1 218 ? 7.492 7.164 -4.074 1 96.81 218 TYR B N 1
ATOM 3954 C CA . TYR B 1 218 ? 8.867 7.09 -4.555 1 96.81 218 TYR B CA 1
ATOM 3955 C C . TYR B 1 218 ? 9.062 5.871 -5.445 1 96.81 218 TYR B C 1
ATOM 3957 O O . TYR B 1 218 ? 10.172 5.633 -5.945 1 96.81 218 TYR B O 1
ATOM 3965 N N . SER B 1 219 ? 8.086 5.094 -5.645 1 96.62 219 SER B N 1
ATOM 3966 C CA . SER B 1 219 ? 8.18 3.908 -6.488 1 96.62 219 SER B CA 1
ATOM 3967 C C . SER B 1 219 ? 7.68 4.191 -7.902 1 96.62 219 SER B C 1
ATOM 3969 O O . SER B 1 219 ? 6.633 4.82 -8.078 1 96.62 219 SER B O 1
ATOM 3971 N N . THR B 1 220 ? 8.367 3.682 -8.883 1 95.5 220 THR B N 1
ATOM 3972 C CA . THR B 1 220 ? 7.934 3.844 -10.266 1 95.5 220 THR B CA 1
ATOM 3973 C C . THR B 1 220 ? 6.973 2.73 -10.664 1 95.5 220 THR B C 1
ATOM 3975 O O . THR B 1 220 ? 6.48 2.707 -11.797 1 95.5 220 THR B O 1
ATOM 3978 N N . THR B 1 221 ? 6.645 1.873 -9.781 1 95.62 221 THR B N 1
ATOM 3979 C CA . THR B 1 221 ? 5.793 0.723 -10.055 1 95.62 221 THR B CA 1
ATOM 3980 C C . THR B 1 221 ? 4.328 1.142 -10.133 1 95.62 221 THR B C 1
ATOM 3982 O O . THR B 1 221 ? 3.82 1.808 -9.227 1 95.62 221 THR B O 1
ATOM 3985 N N . LYS B 1 222 ? 3.682 0.73 -11.203 1 95.44 222 LYS B N 1
ATOM 3986 C CA . LYS B 1 222 ? 2.246 0.929 -11.383 1 95.44 222 LYS B CA 1
ATOM 3987 C C . LYS B 1 222 ? 1.462 -0.309 -10.961 1 95.44 222 LYS B C 1
ATOM 3989 O O . LYS B 1 222 ? 1.837 -1.435 -11.297 1 95.44 222 LYS B O 1
ATOM 3994 N N . MET B 1 223 ? 0.402 -0.08 -10.266 1 97.31 223 MET B N 1
ATOM 3995 C CA . MET B 1 223 ? -0.354 -1.184 -9.688 1 97.31 223 MET B CA 1
ATOM 3996 C C . MET B 1 223 ? -1.733 -1.297 -10.328 1 97.31 223 MET B C 1
ATOM 3998 O O . MET B 1 223 ? -2.391 -0.286 -10.578 1 97.31 223 MET B O 1
ATOM 4002 N N . TYR B 1 224 ? -2.15 -2.516 -10.547 1 97.44 224 TYR B N 1
ATOM 4003 C CA . TYR B 1 224 ? -3.484 -2.867 -11.016 1 97.44 224 TYR B CA 1
ATOM 4004 C C . TYR B 1 224 ? -4.121 -3.926 -10.125 1 97.44 224 TYR B C 1
ATOM 4006 O O . TYR B 1 224 ? -3.449 -4.863 -9.695 1 97.44 224 TYR B O 1
ATOM 4014 N N . CYS B 1 225 ? -5.371 -3.752 -9.867 1 98.56 225 CYS B N 1
ATOM 4015 C CA . CYS B 1 225 ? -6.051 -4.707 -9 1 98.56 225 CYS B CA 1
ATOM 4016 C C . CYS B 1 225 ? -7.312 -5.246 -9.664 1 98.56 225 CYS B C 1
ATOM 4018 O O . CYS B 1 225 ? -8.102 -4.48 -10.227 1 98.56 225 CYS B O 1
ATOM 4020 N N . TYR B 1 226 ? -7.488 -6.559 -9.594 1 98.88 226 TYR B N 1
ATOM 4021 C CA . TYR B 1 226 ? -8.641 -7.23 -10.188 1 98.88 226 TYR B CA 1
ATOM 4022 C C . TYR B 1 226 ? -9.438 -7.984 -9.133 1 98.88 226 TYR B C 1
ATOM 4024 O O . TYR B 1 226 ? -8.867 -8.484 -8.156 1 98.88 226 TYR B O 1
ATOM 4032 N N . LEU B 1 227 ? -10.68 -8.023 -9.312 1 98.94 227 LEU B N 1
ATOM 4033 C CA . LEU B 1 227 ? -11.602 -8.969 -8.688 1 98.94 227 LEU B CA 1
ATOM 4034 C C . LEU B 1 227 ? -12.078 -10.008 -9.688 1 98.94 227 LEU B C 1
ATOM 4036 O O . LEU B 1 227 ? -12.461 -9.672 -10.805 1 98.94 227 LEU B O 1
ATOM 4040 N N . VAL B 1 228 ? -11.953 -11.242 -9.336 1 98.94 228 VAL B N 1
ATOM 4041 C CA . VAL B 1 228 ? -12.555 -12.289 -10.156 1 98.94 228 VAL B CA 1
ATOM 4042 C C . VAL B 1 228 ? -13.609 -13.039 -9.344 1 98.94 228 VAL B C 1
ATOM 4044 O O . VAL B 1 228 ? -13.352 -13.438 -8.203 1 98.94 228 VAL B O 1
ATOM 4047 N N . ILE B 1 229 ? -14.789 -13.203 -9.852 1 98.94 229 ILE B N 1
ATOM 4048 C CA . ILE B 1 229 ? -15.891 -13.875 -9.172 1 98.94 229 ILE B CA 1
ATOM 4049 C C . ILE B 1 229 ? -16.141 -15.234 -9.812 1 98.94 229 ILE B C 1
ATOM 4051 O O . ILE B 1 229 ? -16.312 -15.336 -11.031 1 98.94 229 ILE B O 1
ATOM 4055 N N . ASP B 1 230 ? -16.141 -16.25 -9.055 1 98.88 230 ASP B N 1
ATOM 4056 C CA . ASP B 1 230 ? -16.5 -17.625 -9.375 1 98.88 230 ASP B CA 1
ATOM 4057 C C . ASP B 1 230 ? -15.523 -18.234 -10.383 1 98.88 230 ASP B C 1
ATOM 4059 O O . ASP B 1 230 ? -15.938 -18.797 -11.398 1 98.88 230 ASP B O 1
ATOM 4063 N N . PRO B 1 231 ? -14.234 -18.078 -10.094 1 98.81 231 PRO B N 1
ATOM 4064 C CA . PRO B 1 231 ? -13.281 -18.859 -10.875 1 98.81 231 PRO B CA 1
ATOM 4065 C C . PRO B 1 231 ? -13.391 -20.359 -10.617 1 98.81 231 PRO B C 1
ATOM 4067 O O . PRO B 1 231 ? -14.023 -20.766 -9.641 1 98.81 231 PRO B O 1
ATOM 4070 N N . GLU B 1 232 ? -12.789 -21.109 -11.484 1 98.19 232 GLU B N 1
ATOM 4071 C CA . GLU B 1 232 ? -12.828 -22.562 -11.367 1 98.19 232 GLU B CA 1
ATOM 4072 C C . GLU B 1 232 ? -11.43 -23.141 -11.188 1 98.19 232 GLU B C 1
ATOM 4074 O O . GLU B 1 232 ? -10.438 -22.516 -11.586 1 98.19 232 GLU B O 1
ATOM 4079 N N . PRO B 1 233 ? -11.352 -24.312 -10.602 1 97.56 233 PRO B N 1
ATOM 4080 C CA . PRO B 1 233 ? -10.039 -24.922 -10.414 1 97.56 233 PRO B CA 1
ATOM 4081 C C . PRO B 1 233 ? -9.328 -25.219 -11.734 1 97.56 233 PRO B C 1
ATOM 4083 O O . PRO B 1 233 ? -9.977 -25.609 -12.711 1 97.56 233 PRO B O 1
ATOM 4086 N N . GLU B 1 234 ? -8.125 -24.922 -11.75 1 96.06 234 GLU B N 1
ATOM 4087 C CA . GLU B 1 234 ? -7.238 -25.344 -12.828 1 96.06 234 GLU B CA 1
ATOM 4088 C C . GLU B 1 234 ? -6.508 -26.641 -12.461 1 96.06 234 GLU B C 1
ATOM 4090 O O . GLU B 1 234 ? -5.684 -26.656 -11.539 1 96.06 234 GLU B O 1
ATOM 4095 N N . GLU B 1 235 ? -6.668 -27.703 -13.164 1 91.88 235 GLU B N 1
ATOM 4096 C CA . GLU B 1 235 ? -6.176 -29.031 -12.82 1 91.88 235 GLU B CA 1
ATOM 4097 C C . GLU B 1 235 ? -4.672 -29.141 -13.078 1 91.88 235 GLU B C 1
ATOM 4099 O O . GLU B 1 235 ? -3.98 -29.906 -12.398 1 91.88 235 GLU B O 1
ATOM 4104 N N . ASN B 1 236 ? -4.156 -28.484 -14.023 1 92.38 236 ASN B N 1
ATOM 4105 C CA . ASN B 1 236 ? -2.736 -28.5 -14.359 1 92.38 236 ASN B CA 1
ATOM 4106 C C . ASN B 1 236 ? -2.125 -27.109 -14.328 1 92.38 236 ASN B C 1
ATOM 4108 O O . ASN B 1 236 ? -1.707 -26.594 -15.367 1 92.38 236 ASN B O 1
ATOM 4112 N N . PRO B 1 237 ? -2.02 -26.656 -13.133 1 88.62 237 PRO B N 1
ATOM 4113 C CA . PRO B 1 237 ? -1.533 -25.281 -13.031 1 88.62 237 PRO B CA 1
ATOM 4114 C C . PRO B 1 237 ? -0.049 -25.156 -13.375 1 88.62 237 PRO B C 1
ATOM 4116 O O . PRO B 1 237 ? 0.712 -26.109 -13.195 1 88.62 237 PRO B O 1
ATOM 4119 N N . LYS B 1 238 ? 0.337 -24.016 -13.875 1 87.88 238 LYS B N 1
ATOM 4120 C CA . LYS B 1 238 ? 1.746 -23.703 -14.094 1 87.88 238 LYS B CA 1
ATOM 4121 C C . LYS B 1 238 ? 2.516 -23.688 -12.773 1 87.88 238 LYS B C 1
ATOM 4123 O O . LYS B 1 238 ? 1.959 -23.344 -11.727 1 87.88 238 LYS B O 1
ATOM 4128 N N . PRO B 1 239 ? 3.766 -23.953 -12.844 1 85.75 239 PRO B N 1
ATOM 4129 C CA . PRO B 1 239 ? 4.574 -23.984 -11.625 1 85.75 239 PRO B CA 1
ATOM 4130 C C . PRO B 1 239 ? 4.906 -22.594 -11.102 1 85.75 239 PRO B C 1
ATOM 4132 O O . PRO B 1 239 ? 4.91 -21.625 -11.867 1 85.75 239 PRO B O 1
ATOM 4135 N N . LEU B 1 240 ? 5.195 -22.594 -9.812 1 83.94 240 LEU B N 1
ATOM 4136 C CA . LEU B 1 240 ? 5.668 -21.375 -9.156 1 83.94 240 LEU B CA 1
ATOM 4137 C C . LEU B 1 240 ? 7.109 -21.062 -9.547 1 83.94 240 LEU B C 1
ATOM 4139 O O . LEU B 1 240 ? 7.852 -21.969 -9.953 1 83.94 240 LEU B O 1
ATOM 4143 N N . ASP B 1 241 ? 7.43 -19.797 -9.406 1 81 241 ASP B N 1
ATOM 4144 C CA . ASP B 1 241 ? 8.836 -19.438 -9.508 1 81 241 ASP B CA 1
ATOM 4145 C C . ASP B 1 241 ? 9.641 -20 -8.336 1 81 241 ASP B C 1
ATOM 4147 O O . ASP B 1 241 ? 9.094 -20.234 -7.258 1 81 241 ASP B O 1
ATOM 4151 N N . GLU B 1 242 ? 10.898 -20.203 -8.57 1 77.5 242 GLU B N 1
ATOM 4152 C CA . GLU B 1 242 ? 11.781 -20.844 -7.594 1 77.5 242 GLU B CA 1
ATOM 4153 C C . GLU B 1 242 ? 11.859 -20.016 -6.309 1 77.5 242 GLU B C 1
ATOM 4155 O O . GLU B 1 242 ? 12.078 -20.562 -5.227 1 77.5 242 GLU B O 1
ATOM 4160 N N . GLU B 1 243 ? 11.664 -18.781 -6.453 1 81.81 243 GLU B N 1
ATOM 4161 C CA . GLU B 1 243 ? 11.812 -17.891 -5.301 1 81.81 243 GLU B CA 1
ATOM 4162 C C . GLU B 1 243 ? 10.523 -17.812 -4.492 1 81.81 243 GLU B C 1
ATOM 4164 O O . GLU B 1 243 ? 10.492 -17.234 -3.41 1 81.81 243 GLU B O 1
ATOM 4169 N N . GLU B 1 244 ? 9.5 -18.453 -5 1 86 244 GLU B N 1
ATOM 4170 C CA . GLU B 1 244 ? 8.203 -18.328 -4.352 1 86 244 GLU B CA 1
ATOM 4171 C C . GLU B 1 244 ? 7.918 -19.516 -3.447 1 86 244 GLU B C 1
ATOM 4173 O O . GLU B 1 244 ? 8.203 -20.672 -3.816 1 86 244 GLU B O 1
ATOM 4178 N N . ASP B 1 245 ? 7.531 -19.281 -2.268 1 90.62 245 ASP B N 1
ATOM 4179 C CA . ASP B 1 245 ? 6.965 -20.203 -1.295 1 90.62 245 ASP B CA 1
ATOM 4180 C C . ASP B 1 245 ? 5.551 -19.797 -0.895 1 90.62 245 ASP B C 1
ATOM 4182 O O . ASP B 1 245 ? 5.375 -18.938 -0.018 1 90.62 245 ASP B O 1
ATOM 4186 N N . ILE B 1 246 ? 4.613 -20.375 -1.641 1 95.06 246 ILE B N 1
ATOM 4187 C CA . ILE B 1 246 ? 3.236 -19.906 -1.525 1 95.06 246 ILE B CA 1
ATOM 4188 C C . ILE B 1 246 ? 2.328 -21.062 -1.134 1 95.06 246 ILE B C 1
ATOM 4190 O O . ILE B 1 246 ? 2.438 -22.156 -1.688 1 95.06 246 ILE B O 1
ATOM 4194 N N . GLU B 1 247 ? 1.548 -20.875 -0.164 1 96.06 247 GLU B N 1
ATOM 4195 C CA . GLU B 1 247 ? 0.455 -21.766 0.218 1 96.06 247 GLU B CA 1
ATOM 4196 C C . GLU B 1 247 ? -0.899 -21.172 -0.153 1 96.06 247 GLU B C 1
ATOM 4198 O O . GLU B 1 247 ? -1.131 -19.969 0.045 1 96.06 247 GLU B O 1
ATOM 4203 N N . ILE B 1 248 ? -1.768 -22 -0.687 1 98 248 ILE B N 1
ATOM 4204 C CA . ILE B 1 248 ? -3.111 -21.547 -1.039 1 98 248 ILE B CA 1
ATOM 4205 C C . ILE B 1 248 ? -4.031 -21.672 0.173 1 98 248 ILE B C 1
ATOM 4207 O O . ILE B 1 248 ? -4.051 -22.719 0.84 1 98 248 ILE B O 1
ATOM 4211 N N . VAL B 1 249 ? -4.785 -20.641 0.487 1 98.5 249 VAL B N 1
ATOM 4212 C CA . VAL B 1 249 ? -5.738 -20.625 1.592 1 98.5 249 VAL B CA 1
ATOM 4213 C C . VAL B 1 249 ? -7.148 -20.375 1.054 1 98.5 249 VAL B C 1
ATOM 4215 O O . VAL B 1 249 ? -7.465 -19.281 0.586 1 98.5 249 VAL B O 1
ATOM 4218 N N . THR B 1 250 ? -8.031 -21.359 1.127 1 98.31 250 THR B N 1
ATOM 4219 C CA . THR B 1 250 ? -9.367 -21.266 0.56 1 98.31 250 THR B CA 1
ATOM 4220 C C . THR B 1 250 ? -10.414 -21.078 1.658 1 98.31 250 THR B C 1
ATOM 4222 O O . THR B 1 250 ? -10.109 -21.234 2.842 1 98.31 250 THR B O 1
ATOM 4225 N N . GLY B 1 251 ? -11.562 -20.625 1.286 1 98.5 251 GLY B N 1
ATOM 4226 C CA . GLY B 1 251 ? -12.688 -20.547 2.211 1 98.5 251 GLY B CA 1
ATOM 4227 C C . GLY B 1 251 ? -12.555 -19.422 3.215 1 98.5 251 GLY B C 1
ATOM 4228 O O . GLY B 1 251 ? -13.039 -19.531 4.344 1 98.5 251 GLY B O 1
ATOM 4229 N N . VAL B 1 252 ? -11.906 -18.359 2.863 1 98.81 252 VAL B N 1
ATOM 4230 C CA . VAL B 1 252 ? -11.633 -17.266 3.795 1 98.81 252 VAL B CA 1
ATOM 4231 C C . VAL B 1 252 ? -12.789 -16.266 3.768 1 98.81 252 VAL B C 1
ATOM 4233 O O . VAL B 1 252 ? -13.133 -15.734 2.709 1 98.81 252 VAL B O 1
ATOM 4236 N N . THR B 1 253 ? -13.367 -15.953 4.918 1 98.75 253 THR B N 1
ATOM 4237 C CA . THR B 1 253 ? -14.461 -14.992 5 1 98.75 253 THR B CA 1
ATOM 4238 C C . THR B 1 253 ? -13.922 -13.562 5.047 1 98.75 253 THR B C 1
ATOM 4240 O O . THR B 1 253 ? -12.766 -13.344 5.398 1 98.75 253 THR B O 1
ATOM 4243 N N . ILE B 1 254 ? -14.766 -12.594 4.672 1 98.31 254 ILE B N 1
ATOM 4244 C CA . ILE B 1 254 ? -14.344 -11.195 4.691 1 98.31 254 ILE B CA 1
ATOM 4245 C C . ILE B 1 254 ? -14 -10.781 6.121 1 98.31 254 ILE B C 1
ATOM 4247 O O . ILE B 1 254 ? -12.984 -10.117 6.352 1 98.31 254 ILE B O 1
ATOM 4251 N N . PRO B 1 255 ? -14.742 -11.211 7.195 1 98.06 255 PRO B N 1
ATOM 4252 C CA . PRO B 1 255 ? -14.344 -10.867 8.562 1 98.06 255 PRO B CA 1
ATOM 4253 C C . PRO B 1 255 ? -12.953 -11.398 8.914 1 98.06 255 PRO B C 1
ATOM 4255 O O . PRO B 1 255 ? -12.188 -10.719 9.602 1 98.06 255 PRO B O 1
ATOM 4258 N N . GLU B 1 256 ? -12.617 -12.57 8.492 1 98.56 256 GLU B N 1
ATOM 4259 C CA . GLU B 1 256 ? -11.281 -13.109 8.719 1 98.56 256 GLU B CA 1
ATOM 4260 C C . GLU B 1 256 ? -10.219 -12.258 8.031 1 98.56 256 GLU B C 1
ATOM 4262 O O . GLU B 1 256 ? -9.164 -11.977 8.609 1 98.56 256 GLU B O 1
ATOM 4267 N N . ILE B 1 257 ? -10.508 -11.828 6.781 1 98.69 257 ILE B N 1
ATOM 4268 C CA . ILE B 1 257 ? -9.578 -10.992 6.031 1 98.69 257 ILE B CA 1
ATOM 4269 C C . ILE B 1 257 ? -9.344 -9.68 6.781 1 98.69 257 ILE B C 1
ATOM 4271 O O . ILE B 1 257 ? -8.195 -9.258 6.953 1 98.69 257 ILE B O 1
ATOM 4275 N N . LEU B 1 258 ? -10.406 -9.078 7.227 1 97.62 258 LEU B N 1
ATOM 4276 C CA . LEU B 1 258 ? -10.297 -7.812 7.941 1 97.62 258 LEU B CA 1
ATOM 4277 C C . LEU B 1 258 ? -9.508 -7.984 9.234 1 97.62 258 LEU B C 1
ATOM 4279 O O . LEU B 1 258 ? -8.75 -7.098 9.633 1 97.62 258 LEU B O 1
ATOM 4283 N N . GLN B 1 259 ? -9.633 -9.117 9.875 1 97.56 259 GLN B N 1
ATOM 4284 C CA . GLN B 1 259 ? -8.859 -9.398 11.078 1 97.56 259 GLN B CA 1
ATOM 4285 C C . GLN B 1 259 ? -7.371 -9.539 10.75 1 97.56 259 GLN B C 1
ATOM 4287 O O . GLN B 1 259 ? -6.52 -9.023 11.484 1 97.56 259 GLN B O 1
ATOM 4292 N N . TRP B 1 260 ? -7.039 -10.242 9.688 1 98.12 260 TRP B N 1
ATOM 4293 C CA . TRP B 1 260 ? -5.648 -10.375 9.266 1 98.12 260 TRP B CA 1
ATOM 4294 C C . TRP B 1 260 ? -5.027 -9.008 8.992 1 98.12 260 TRP B C 1
ATOM 4296 O O . TRP B 1 260 ? -3.875 -8.758 9.352 1 98.12 260 TRP B O 1
ATOM 4306 N N . LEU B 1 261 ? -5.836 -8.117 8.352 1 97.12 261 LEU B N 1
ATOM 4307 C CA . LEU B 1 261 ? -5.371 -6.773 8.016 1 97.12 261 LEU B CA 1
ATOM 4308 C C . LEU B 1 261 ? -5.043 -5.98 9.273 1 97.12 261 LEU B C 1
ATOM 4310 O O . LEU B 1 261 ? -3.945 -5.43 9.398 1 97.12 261 LEU B O 1
ATOM 4314 N N . VAL B 1 262 ? -5.883 -6.016 10.25 1 95.44 262 VAL B N 1
ATOM 4315 C CA . VAL B 1 262 ? -5.734 -5.195 11.445 1 95.44 262 VAL B CA 1
ATOM 4316 C C . VAL B 1 262 ? -4.625 -5.758 12.328 1 95.44 262 VAL B C 1
ATOM 4318 O O . VAL B 1 262 ? -3.932 -5.012 13.023 1 95.44 262 VAL B O 1
ATOM 4321 N N . ASN B 1 263 ? -4.387 -7.047 12.211 1 97 263 ASN B N 1
ATOM 4322 C CA . ASN B 1 263 ? -3.387 -7.699 13.055 1 97 263 ASN B CA 1
ATOM 4323 C C . ASN B 1 263 ? -2.01 -7.691 12.398 1 97 263 ASN B C 1
ATOM 4325 O O . ASN B 1 263 ? -1.074 -8.32 12.891 1 97 263 ASN B O 1
ATOM 4329 N N . GLY B 1 264 ? -1.903 -7.043 11.312 1 96.75 264 GLY B N 1
ATOM 4330 C CA . GLY B 1 264 ? -0.607 -6.941 10.656 1 96.75 264 GLY B CA 1
ATOM 4331 C C . GLY B 1 264 ? -0.152 -8.242 10.031 1 96.75 264 GLY B C 1
ATOM 4332 O O . GLY B 1 264 ? 1.049 -8.484 9.883 1 96.75 264 GLY B O 1
ATOM 4333 N N . GLU B 1 265 ? -1.065 -9.078 9.648 1 98.06 265 GLU B N 1
ATOM 4334 C CA . GLU B 1 265 ? -0.75 -10.398 9.102 1 98.06 265 GLU B CA 1
ATOM 4335 C C . GLU B 1 265 ? -0.821 -10.398 7.578 1 98.06 265 GLU B C 1
ATOM 4337 O O . GLU B 1 265 ? -0.576 -11.43 6.945 1 98.06 265 GLU B O 1
ATOM 4342 N N . MET B 1 266 ? -1.156 -9.273 6.977 1 98 266 MET B N 1
ATOM 4343 C CA . MET B 1 266 ? -1.091 -8.984 5.547 1 98 266 MET B CA 1
ATOM 4344 C C . MET B 1 266 ? -0.274 -7.727 5.277 1 98 266 MET B C 1
ATOM 4346 O O . MET B 1 266 ? -0.373 -6.75 6.02 1 98 266 MET B O 1
ATOM 4350 N N . ASN B 1 267 ? 0.546 -7.797 4.219 1 97.56 267 ASN B N 1
ATOM 4351 C CA . ASN B 1 267 ? 1.26 -6.562 3.912 1 97.56 267 ASN B CA 1
ATOM 4352 C C . ASN B 1 267 ? 0.325 -5.504 3.338 1 97.56 267 ASN B C 1
ATOM 4354 O O . ASN B 1 267 ? -0.833 -5.789 3.031 1 97.56 267 ASN B O 1
ATOM 4358 N N . LEU B 1 268 ? 0.778 -4.359 3.234 1 98.44 268 LEU B N 1
ATOM 4359 C CA . LEU B 1 268 ? -0.025 -3.201 2.861 1 98.44 268 LEU B CA 1
ATOM 4360 C C . LEU B 1 268 ? -0.603 -3.365 1.46 1 98.44 268 LEU B C 1
ATOM 4362 O O . LEU B 1 268 ? -1.77 -3.047 1.224 1 98.44 268 LEU B O 1
ATOM 4366 N N . VAL B 1 269 ? 0.169 -3.83 0.501 1 98.38 269 VAL B N 1
ATOM 4367 C CA . VAL B 1 269 ? -0.26 -3.959 -0.887 1 98.38 269 VAL B CA 1
ATOM 4368 C C . VAL B 1 269 ? -1.413 -4.953 -0.983 1 98.38 269 VAL B C 1
ATOM 4370 O O . VAL B 1 269 ? -2.453 -4.656 -1.573 1 98.38 269 VAL B O 1
ATOM 4373 N N . GLY B 1 270 ? -1.211 -6.074 -0.38 1 98.25 270 GLY B N 1
ATOM 4374 C CA . GLY B 1 270 ? -2.285 -7.055 -0.354 1 98.25 270 GLY B CA 1
ATOM 4375 C C . GLY B 1 270 ? -3.523 -6.562 0.372 1 98.25 270 GLY B C 1
ATOM 4376 O O . GLY B 1 270 ? -4.648 -6.797 -0.077 1 98.25 270 GLY B O 1
ATOM 4377 N N . SER B 1 271 ? -3.311 -5.91 1.471 1 98.44 271 SER B N 1
ATOM 4378 C CA . SER B 1 271 ? -4.406 -5.332 2.246 1 98.44 271 SER B CA 1
ATOM 4379 C C . SER B 1 271 ? -5.191 -4.32 1.423 1 98.44 271 SER B C 1
ATOM 4381 O O . SER B 1 271 ? -6.426 -4.297 1.473 1 98.44 271 SER B O 1
ATOM 4383 N N . TRP B 1 272 ? -4.512 -3.508 0.704 1 98.56 272 TRP B N 1
ATOM 4384 C CA . TRP B 1 272 ? -5.125 -2.516 -0.172 1 98.56 272 TRP B CA 1
ATOM 4385 C C . TRP B 1 272 ? -6.012 -3.186 -1.218 1 98.56 272 TRP B C 1
ATOM 4387 O O . TRP B 1 272 ? -7.168 -2.795 -1.404 1 98.56 272 TRP B O 1
ATOM 4397 N N . GLY B 1 273 ? -5.453 -4.18 -1.894 1 98.69 273 GLY B N 1
ATOM 4398 C CA . GLY B 1 273 ? -6.23 -4.898 -2.889 1 98.69 273 GLY B CA 1
ATOM 4399 C C . GLY B 1 273 ? -7.477 -5.551 -2.314 1 98.69 273 GLY B C 1
ATOM 4400 O O . GLY B 1 273 ? -8.539 -5.52 -2.932 1 98.69 273 GLY B O 1
ATOM 4401 N N . ALA B 1 274 ? -7.316 -6.109 -1.152 1 98.81 274 ALA B N 1
ATOM 4402 C CA . ALA B 1 274 ? -8.453 -6.758 -0.5 1 98.81 274 ALA B CA 1
ATOM 4403 C C . ALA B 1 274 ? -9.547 -5.742 -0.168 1 98.81 274 ALA B C 1
ATOM 4405 O O . ALA B 1 274 ? -10.727 -5.992 -0.407 1 98.81 274 ALA B O 1
ATOM 4406 N N . LEU B 1 275 ? -9.133 -4.641 0.373 1 98.5 275 LEU B N 1
ATOM 4407 C CA . LEU B 1 275 ? -10.094 -3.611 0.755 1 98.5 275 LEU B CA 1
ATOM 4408 C C . LEU B 1 275 ? -10.828 -3.066 -0.469 1 98.5 275 LEU B C 1
ATOM 4410 O O . LEU B 1 275 ? -12.031 -2.816 -0.419 1 98.5 275 LEU B O 1
ATOM 4414 N N . LEU B 1 276 ? -10.125 -2.865 -1.566 1 98.25 276 LEU B N 1
ATOM 4415 C CA . LEU B 1 276 ? -10.75 -2.436 -2.811 1 98.25 276 LEU B CA 1
ATOM 4416 C C . LEU B 1 276 ? -11.773 -3.459 -3.283 1 98.25 276 LEU B C 1
ATOM 4418 O O . LEU B 1 276 ? -12.875 -3.092 -3.705 1 98.25 276 LEU B O 1
ATOM 4422 N N . ALA B 1 277 ? -11.375 -4.703 -3.258 1 98.75 277 ALA B N 1
ATOM 4423 C CA . ALA B 1 277 ? -12.273 -5.77 -3.699 1 98.75 277 ALA B CA 1
ATOM 4424 C C . ALA B 1 277 ? -13.531 -5.82 -2.832 1 98.75 277 ALA B C 1
ATOM 4426 O O . ALA B 1 277 ? -14.633 -6.02 -3.34 1 98.75 277 ALA B O 1
ATOM 4427 N N . ILE B 1 278 ? -13.344 -5.637 -1.536 1 98.19 278 ILE B N 1
ATOM 4428 C CA . ILE B 1 278 ? -14.469 -5.66 -0.612 1 98.19 278 ILE B CA 1
ATOM 4429 C C . ILE B 1 278 ? -15.438 -4.523 -0.939 1 98.19 278 ILE B C 1
ATOM 4431 O O . ILE B 1 278 ? -16.656 -4.711 -0.938 1 98.19 278 ILE B O 1
ATOM 4435 N N . GLU B 1 279 ? -14.883 -3.34 -1.257 1 97.25 279 GLU B N 1
ATOM 4436 C CA . GLU B 1 279 ? -15.734 -2.232 -1.669 1 97.25 279 GLU B CA 1
ATOM 4437 C C . GLU B 1 279 ? -16.516 -2.58 -2.93 1 97.25 279 GLU B C 1
ATOM 4439 O O . GLU B 1 279 ? -17.703 -2.264 -3.035 1 97.25 279 GLU B O 1
ATOM 4444 N N . LYS B 1 280 ? -15.875 -3.203 -3.863 1 98 280 LYS B N 1
ATOM 4445 C CA . LYS B 1 280 ? -16.547 -3.592 -5.098 1 98 280 LYS B CA 1
ATOM 4446 C C . LYS B 1 280 ? -17.625 -4.637 -4.828 1 98 280 LYS B C 1
ATOM 4448 O O . LYS B 1 280 ? -18.703 -4.59 -5.422 1 98 280 LYS B O 1
ATOM 4453 N N . LEU B 1 281 ? -17.328 -5.57 -3.969 1 98.56 281 LEU B N 1
ATOM 4454 C CA . LEU B 1 281 ? -18.312 -6.602 -3.613 1 98.56 281 LEU B CA 1
ATOM 4455 C C . LEU B 1 281 ? -19.547 -5.98 -2.975 1 98.56 281 LEU B C 1
ATOM 4457 O O . LEU B 1 281 ? -20.656 -6.453 -3.195 1 98.56 281 LEU B O 1
ATOM 4461 N N . ARG B 1 282 ? -19.328 -4.977 -2.176 1 96.12 282 ARG B N 1
ATOM 4462 C CA . ARG B 1 282 ? -20.469 -4.25 -1.608 1 96.12 282 ARG B CA 1
ATOM 4463 C C . ARG B 1 282 ? -21.297 -3.6 -2.703 1 96.12 282 ARG B C 1
ATOM 4465 O O . ARG B 1 282 ? -22.531 -3.676 -2.678 1 96.12 282 ARG B O 1
ATOM 4472 N N . GLU B 1 283 ? -20.656 -2.988 -3.646 1 95.62 283 GLU B N 1
ATOM 4473 C CA . GLU B 1 283 ? -21.344 -2.348 -4.77 1 95.62 283 GLU B CA 1
ATOM 4474 C C . GLU B 1 283 ? -22.188 -3.354 -5.555 1 95.62 283 GLU B C 1
ATOM 4476 O O . GLU B 1 283 ? -23.281 -3.027 -6.02 1 95.62 283 GLU B O 1
ATOM 4481 N N . LEU B 1 284 ? -21.656 -4.547 -5.637 1 97.31 284 LEU B N 1
ATOM 4482 C CA . LEU B 1 284 ? -22.312 -5.574 -6.445 1 97.31 284 LEU B CA 1
ATOM 4483 C C . LEU B 1 284 ? -23.375 -6.305 -5.645 1 97.31 284 LEU B C 1
ATOM 4485 O O . LEU B 1 284 ? -24.078 -7.168 -6.176 1 97.31 284 LEU B O 1
ATOM 4489 N N . GLY B 1 285 ? -23.438 -6.043 -4.344 1 96.56 285 GLY B N 1
ATOM 4490 C CA . GLY B 1 285 ? -24.422 -6.691 -3.484 1 96.56 285 GLY B CA 1
ATOM 4491 C C . GLY B 1 285 ? -24 -8.078 -3.043 1 96.56 285 GLY B C 1
ATOM 4492 O O . GLY B 1 285 ? -24.812 -8.867 -2.574 1 96.56 285 GLY B O 1
ATOM 4493 N N . GLU B 1 286 ? -22.703 -8.383 -3.211 1 96.75 286 GLU B N 1
ATOM 4494 C CA . GLU B 1 286 ? -22.156 -9.68 -2.832 1 96.75 286 GLU B CA 1
ATOM 4495 C C . GLU B 1 286 ? -21.797 -9.719 -1.351 1 96.75 286 GLU B C 1
ATOM 4497 O O . GLU B 1 286 ? -21.609 -10.789 -0.775 1 96.75 286 GLU B O 1
ATOM 4502 N N . TYR B 1 287 ? -21.625 -8.562 -0.777 1 94 287 TYR B N 1
ATOM 4503 C CA . TYR B 1 287 ? -21.297 -8.398 0.633 1 94 287 TYR B CA 1
ATOM 4504 C C . TYR B 1 287 ? -21.984 -7.18 1.221 1 94 287 TYR B C 1
ATOM 4506 O O . TYR B 1 287 ? -22.078 -6.137 0.567 1 94 287 TYR B O 1
ATOM 4514 N N . PRO B 1 288 ? -22.484 -7.344 2.4 1 86.19 288 PRO B N 1
ATOM 4515 C CA . PRO B 1 288 ? -23.203 -6.207 2.975 1 86.19 288 PRO B CA 1
ATOM 4516 C C . PRO B 1 288 ? -22.281 -5.07 3.402 1 86.19 288 PRO B C 1
ATOM 4518 O O . PRO B 1 288 ? -21.125 -5.305 3.725 1 86.19 288 PRO B O 1
#

Secondary structure (DSSP, 8-state):
----------------------------------------------------------------------------------TT------------------EEEEEEEEEESSEEEEEEEEE-TTS-EEEEEEEEESS-SEEEEEEEEETTTTEEEEEEEEETTTTEEEEE-EEEE--GGGTT-HHHHHHHHHHHHH-EE-SEEEE--SSPEESSSSB--EEEEEEEES-EE-SSPPPPPTT--EEEEEEE-HHHHHHHHHTT-B-HHHHHHHHHHHHHHHHTTS--/----------------------------------------------------------------------------------TT------------------EEEEEEEEEESSEEEEEEEEE-TTS-EEEEEEEEESS-SEEEEEEEEETTTTEEEEEEEEETTTTEEEEE-EEEE--GGGTT-HHHHHHHHHHHHH-EE-SEEEE--SSPEESSSSB--EEEEEEEES-EE-SSPPPPPTT--EEEEEEE-HHHHHHHHHTT-B-HHHHHHHHHHHHHHHHTTS--

Organism: NCBI:txid303405

Nearest PDB structures (foldseek):
  1mqw-assembly1_A-2  TM=8.669E-01  e=4.791E-14  Mycobacterium tuberculosis
  5i8u-assembly2_B  TM=8.493E-01  e=7.125E-13  Mycobacterium tuberculosis
  9dre-assembly2_C  TM=7.830E-01  e=4.202E-13  Klebsiella pneumoniae
  1viq-assembly1_A  TM=7.933E-01  e=1.822E-12  Escherichia coli
  3o52-assembly1_B  TM=8.096E-01  e=1.108E-10  Escherichia coli K-12

Sequence (576 aa):
MARNSLLTSVVVCLTVLILPVCCGIRRHHDERKQLSGVDDPLGHNRLVINDSSLPFILSKLRAGGTANNDNPTLVETDVVVDPNNNNNNETNSVSAVNYGSFEILDETIVYSGWRTILQRKVQMRNGKVVDFDLVGVKTGEGAVLVFAWDSRTRTATMIREYMPASHRVMYGLAAGLIEDKHGHDTEMAARHELEEECHLKGGRWFLLTNEPVAMDKYSTTKMYCYLVIDPEPEENPKPLDEEEDIEIVTGVTIPEILQWLVNGEMNLVGSWGALLAIEKLRELGEYPMARNSLLTSVVVCLTVLILPVCCGIRRHHDERKQLSGVDDPLGHNRLVINDSSLPFILSKLRAGGTANNDNPTLVETDVVVDPNNNNNNETNSVSAVNYGSFEILDETIVYSGWRTILQRKVQMRNGKVVDFDLVGVKTGEGAVLVFAWDSRTRTATMIREYMPASHRVMYGLAAGLIEDKHGHDTEMAARHELEEECHLKGGRWFLLTNEPVAMDKYSTTKMYCYLVIDPEPEENPKPLDEEEDIEIVTGVTIPEILQWLVNGEMNLVGSWGALLAIEKLRELGEYP

Foldseek 3Di:
DDDPPPPPPPPPPPPPPPPPPDPPPDDPDPDPDPDDDDDDDDDDPPPPPDDDDDDDPPDDDDDDDDDPDDDPDPPPPPPVPVPPPPPPCPVPPVPPPPPQDKDWDDWDWPDADQKTWIWIWIQDSVRDIDIATAIEGPFAQAKEFEWEAELVLGWTKWKWWQDVVVRDTFIFTQMDGHGVVCVPPRVSVVQLSCCAQAQWHDADKDWLDPDWDDPDPRYSHTYTYMYGYRTDGHPDGDYDDPVIDMGMDIGHHLVNLVVSVVVVRYDPVRNVNSVSNVVVCVVVVSHD/DDDPPPPPPPPPPPPPPPPPPPPPPDPDPPDPDPDDDPDDDPDDPPPPPVPPDPDPPPDDDDPDDDDPDDPPDPPPPPPVPPPPPPPPCPVPPVPPPPPQDKDWDDWDWPDADQKTWIWTWIQDSVGDIDIATAIEGPFAQAKEFEWEAELVLGWTKWKWWQDVVVRDTFIFTQMDGDGVVCVPPRVVVVQLSCCAQAQWHDADKDWLDPDWDDPDPRYSHTYTYMYGYRTDGHPDGDYDDPPIDMGMDIGHHLVNLVVSVVVVRYDPVRNVNSVSNQVVCVVVVSHD

Radius of gyration: 38.22 Å; Cα contacts (8 Å, |Δi|>4): 910; chains: 2; bounding box: 104×152×121 Å